Protein AF-A0A352T381-F1 (afdb_monomer)

pLDDT: mean 77.19, std 20.63, range [27.02, 97.5]

Mean predicted aligned error: 16.72 Å

Foldseek 3Di:
DDDQFAPDDLVVQVVVCLVPQKGWRDCQRPQKTWMWHDDDPDPDRDDQQDWIWTWIAHNVRFIATDIDGHHSDPVVVSVRSVVVVVVQVVCVVVVNGDTPVRVVVVVVVVVVVVVVVVLVQLLVLVVCCVQPVACLSVLLCVVVCVPVVSVVVSVVVNVVVVVVVVLVVLLVVLFVLLLCQVVVVLCVVPDPHSQCSCCVPPVAHSLSNVLSNLLCVQFWDQDPVVRTTDGDPLCVLAGSLLSLLCSVDHPVVCVVLVPDRPDDSVVSLVSSVVVLVVVVVVVVVDDDDDDPDPDDPSDSVSSVVSSVCVPPPRDPPDPDDDDDPCPPRPNPPPPDDDDDDDDDDDPDDPDDDDDPDDDDDDPSRVVSVVVVVVVQPPDDDDDDDDDD

Structure (mmCIF, N/CA/C/O backbone):
data_AF-A0A352T381-F1
#
_entry.id   AF-A0A352T381-F1
#
loop_
_atom_site.group_PDB
_atom_site.id
_atom_site.type_symbol
_atom_site.label_atom_id
_atom_site.label_alt_id
_atom_site.label_comp_id
_atom_site.label_asym_id
_atom_site.label_entity_id
_atom_site.label_seq_id
_atom_site.pdbx_PDB_ins_code
_atom_site.Cartn_x
_atom_site.Cartn_y
_atom_site.Cartn_z
_atom_site.occupancy
_atom_site.B_iso_or_equiv
_atom_site.auth_seq_id
_atom_site.auth_comp_id
_atom_site.auth_asym_id
_atom_site.auth_atom_id
_atom_site.pdbx_PDB_model_num
ATOM 1 N N . MET A 1 1 ? 25.281 20.742 -56.372 1.00 42.78 1 MET A N 1
ATOM 2 C CA . MET A 1 1 ? 25.229 21.482 -55.094 1.00 42.78 1 MET A CA 1
ATOM 3 C C . MET A 1 1 ? 24.751 20.491 -54.029 1.00 42.78 1 MET A C 1
ATOM 5 O O . MET A 1 1 ? 23.560 20.260 -53.933 1.00 42.78 1 MET A O 1
ATOM 9 N N . ARG A 1 2 ? 25.676 19.756 -53.390 1.00 45.41 2 ARG A N 1
ATOM 10 C CA . ARG A 1 2 ? 25.402 18.621 -52.472 1.00 45.41 2 ARG A CA 1
ATOM 11 C C . ARG A 1 2 ? 26.568 18.457 -51.475 1.00 45.41 2 ARG A C 1
ATOM 13 O O . ARG A 1 2 ? 27.313 17.489 -51.526 1.00 45.41 2 ARG A O 1
ATOM 20 N N . LYS A 1 3 ? 26.826 19.477 -50.657 1.00 53.53 3 LYS A N 1
ATOM 21 C CA . LYS A 1 3 ? 27.802 19.438 -49.551 1.00 53.53 3 LYS A CA 1
ATOM 22 C C . LYS A 1 3 ? 27.290 20.378 -48.470 1.00 53.53 3 LYS A C 1
ATOM 24 O O . LYS A 1 3 ? 27.589 21.563 -48.530 1.00 53.53 3 LYS A O 1
ATOM 29 N N . MET A 1 4 ? 26.482 19.896 -47.537 1.00 54.44 4 MET A N 1
ATOM 30 C CA . MET A 1 4 ? 26.194 20.691 -46.334 1.00 54.44 4 MET A CA 1
ATOM 31 C C . MET A 1 4 ? 26.364 19.897 -45.048 1.00 54.44 4 MET A C 1
ATOM 33 O O . MET A 1 4 ? 26.813 20.465 -44.062 1.00 54.44 4 MET A O 1
ATOM 37 N N . PHE A 1 5 ? 26.117 18.587 -45.074 1.00 64.25 5 PHE A N 1
ATOM 38 C CA . PHE A 1 5 ? 26.141 17.804 -43.846 1.00 64.25 5 PHE A CA 1
ATOM 39 C C . PHE A 1 5 ? 27.503 17.175 -43.517 1.00 64.25 5 PHE A C 1
ATOM 41 O O . PHE A 1 5 ? 27.929 17.220 -42.372 1.00 64.25 5 PHE A O 1
ATOM 48 N N . LEU A 1 6 ? 28.220 16.631 -44.507 1.00 71.50 6 LEU A N 1
ATOM 49 C CA . LEU A 1 6 ? 29.444 15.851 -44.280 1.00 71.50 6 LEU A CA 1
ATOM 50 C C . LEU A 1 6 ? 30.707 16.692 -44.503 1.00 71.50 6 LEU A C 1
ATOM 52 O O . LEU A 1 6 ? 30.929 17.196 -45.607 1.00 71.50 6 LEU A O 1
ATOM 56 N N . LYS A 1 7 ? 31.565 16.806 -43.479 1.00 74.12 7 LYS A N 1
ATOM 57 C CA . LYS A 1 7 ? 32.878 17.479 -43.594 1.00 74.12 7 LYS A CA 1
ATOM 58 C C . LYS A 1 7 ? 33.964 16.615 -44.257 1.00 74.12 7 LYS A C 1
ATOM 60 O O . LYS A 1 7 ? 35.006 17.143 -44.639 1.00 74.12 7 LYS A O 1
ATOM 65 N N . ARG A 1 8 ? 33.724 15.307 -44.409 1.00 76.12 8 ARG A N 1
ATOM 66 C CA . ARG A 1 8 ? 34.652 14.305 -44.971 1.00 76.12 8 ARG A CA 1
ATOM 67 C C . ARG A 1 8 ? 34.069 13.657 -46.231 1.00 76.12 8 ARG A C 1
ATOM 69 O O . ARG A 1 8 ? 32.855 13.677 -46.435 1.00 76.12 8 ARG A O 1
ATOM 76 N N . ASP A 1 9 ? 34.920 13.110 -47.099 1.00 85.00 9 ASP A N 1
ATOM 77 C CA . ASP A 1 9 ? 34.457 12.327 -48.248 1.00 85.00 9 ASP A CA 1
ATOM 78 C C . ASP A 1 9 ? 33.889 10.966 -47.807 1.00 85.00 9 ASP A C 1
ATOM 80 O O . ASP A 1 9 ? 34.259 10.422 -46.768 1.00 85.00 9 ASP A O 1
ATOM 84 N N . TRP A 1 10 ? 32.976 10.402 -48.604 1.00 86.81 10 TRP A N 1
ATOM 85 C CA . TRP A 1 10 ? 32.254 9.181 -48.230 1.00 86.81 10 TRP A CA 1
ATOM 86 C C . TRP A 1 10 ? 33.157 7.957 -48.050 1.00 86.81 10 TRP A C 1
ATOM 88 O O . TRP A 1 10 ? 32.855 7.081 -47.243 1.00 86.81 10 TRP A O 1
ATOM 98 N N . LYS A 1 11 ? 34.266 7.878 -48.795 1.00 87.25 11 LYS A N 1
ATOM 99 C CA . LYS A 1 11 ? 35.214 6.774 -48.647 1.00 87.25 11 LYS A CA 1
ATOM 100 C C . LYS A 1 11 ? 35.906 6.871 -47.288 1.00 87.25 11 LYS A C 1
ATOM 102 O O . LYS A 1 11 ? 35.874 5.905 -46.539 1.00 87.25 11 LYS A O 1
ATOM 107 N N . ASN A 1 12 ? 36.407 8.053 -46.937 1.00 87.88 12 ASN A N 1
ATOM 108 C CA . ASN A 1 12 ? 37.013 8.298 -45.634 1.00 87.88 12 ASN A CA 1
ATOM 109 C C . ASN A 1 12 ? 36.043 8.059 -44.465 1.00 87.88 12 ASN A C 1
ATOM 111 O O . ASN A 1 12 ? 36.446 7.483 -43.463 1.00 87.88 12 ASN A O 1
ATOM 115 N N . ILE A 1 13 ? 34.771 8.455 -44.592 1.00 87.69 13 ILE A N 1
ATOM 116 C CA . ILE A 1 13 ? 33.757 8.212 -43.551 1.00 87.69 13 ILE A CA 1
ATOM 117 C C . ILE A 1 13 ? 33.592 6.715 -43.283 1.00 87.69 13 ILE A C 1
ATOM 119 O O . ILE A 1 13 ? 33.589 6.299 -42.128 1.00 87.69 13 ILE A O 1
ATOM 123 N N . LYS A 1 14 ? 33.484 5.906 -44.342 1.00 90.00 14 LYS A N 1
ATOM 124 C CA . LYS A 1 14 ? 33.355 4.452 -44.209 1.00 90.00 14 LYS A CA 1
ATOM 125 C C . LYS A 1 14 ? 34.602 3.820 -43.607 1.00 90.00 14 LYS A C 1
ATOM 127 O O . LYS A 1 14 ? 34.462 3.026 -42.689 1.00 90.00 14 LYS A O 1
ATOM 132 N N . ASP A 1 15 ? 35.784 4.182 -44.103 1.00 89.69 15 ASP A N 1
ATOM 133 C CA . ASP A 1 15 ? 37.049 3.617 -43.621 1.00 89.69 15 ASP A CA 1
ATOM 134 C C . ASP A 1 15 ? 37.224 3.909 -42.116 1.00 89.69 15 ASP A C 1
ATOM 136 O O . ASP A 1 15 ? 37.455 2.998 -41.330 1.00 89.69 15 ASP A O 1
ATOM 140 N N . VAL A 1 16 ? 36.978 5.155 -41.685 1.00 90.12 16 VAL A N 1
ATOM 141 C CA . VAL A 1 16 ? 37.060 5.546 -40.264 1.00 90.12 16 VAL A CA 1
ATOM 142 C C . VAL A 1 16 ? 36.022 4.825 -39.400 1.00 90.12 16 VAL A C 1
ATOM 144 O O . VAL A 1 16 ? 36.342 4.431 -38.280 1.00 90.12 16 VAL A O 1
ATOM 147 N N . PHE A 1 17 ? 34.793 4.655 -39.895 1.00 91.94 17 PHE A N 1
ATOM 148 C CA . PHE A 1 17 ? 33.755 3.939 -39.154 1.00 91.94 17 PHE A CA 1
ATOM 149 C C . PHE A 1 17 ? 34.092 2.456 -38.987 1.00 91.94 17 PHE A C 1
ATOM 151 O O . PHE A 1 17 ? 33.890 1.910 -37.911 1.00 91.94 17 PHE A O 1
ATOM 158 N N . LEU A 1 18 ? 34.616 1.809 -40.032 1.00 90.31 18 LEU A N 1
ATOM 159 C CA . LEU A 1 18 ? 35.017 0.400 -39.978 1.00 90.31 18 LEU A CA 1
ATOM 160 C C . LEU A 1 18 ? 36.175 0.164 -39.000 1.00 90.31 18 LEU A C 1
ATOM 162 O O . LEU A 1 18 ? 36.222 -0.893 -38.376 1.00 90.31 18 LEU A O 1
ATOM 166 N N . ASP A 1 19 ? 37.075 1.138 -38.850 1.00 90.25 19 ASP A N 1
ATOM 167 C CA . ASP A 1 19 ? 38.210 1.040 -37.929 1.00 90.25 19 ASP A CA 1
ATOM 168 C C . ASP A 1 19 ? 37.809 1.278 -36.463 1.00 90.25 19 ASP A C 1
ATOM 170 O O . ASP A 1 19 ? 38.355 0.637 -35.565 1.00 90.25 19 ASP A O 1
ATOM 174 N N . ASN A 1 20 ? 36.868 2.195 -36.208 1.00 90.56 20 ASN A N 1
ATOM 175 C CA . ASN A 1 20 ? 36.583 2.687 -34.853 1.00 90.56 20 ASN A CA 1
ATOM 176 C C . ASN A 1 20 ? 35.179 2.354 -34.328 1.00 90.56 20 ASN A C 1
ATOM 178 O O . ASN A 1 20 ? 34.888 2.661 -33.177 1.00 90.56 20 ASN A O 1
ATOM 182 N N . ASN A 1 21 ? 34.290 1.785 -35.151 1.00 92.88 21 ASN A N 1
ATOM 183 C CA . ASN A 1 21 ? 32.846 1.668 -34.890 1.00 92.88 21 ASN A CA 1
ATOM 184 C C . ASN A 1 21 ? 32.137 3.013 -34.631 1.00 92.88 21 ASN A C 1
ATOM 186 O O . ASN A 1 21 ? 30.977 3.049 -34.228 1.00 92.88 21 ASN A O 1
ATOM 190 N N . GLU A 1 22 ? 32.806 4.133 -34.894 1.00 93.81 22 GLU A N 1
ATOM 191 C CA . GLU A 1 22 ? 32.254 5.474 -34.775 1.00 93.81 22 GLU A CA 1
ATOM 192 C C . GLU A 1 22 ? 32.850 6.399 -35.837 1.00 93.81 22 GLU A C 1
ATOM 194 O O . GLU A 1 22 ? 34.006 6.262 -36.250 1.00 93.81 22 GLU A O 1
ATOM 199 N N . VAL A 1 23 ? 32.059 7.363 -36.306 1.00 93.75 23 VAL A N 1
ATOM 200 C CA . VAL A 1 23 ? 32.551 8.394 -37.221 1.00 93.75 23 VAL A CA 1
ATOM 201 C C . VAL A 1 23 ? 31.825 9.715 -37.024 1.00 93.75 23 VAL A C 1
ATOM 203 O O . VAL A 1 23 ? 30.597 9.796 -37.010 1.00 93.75 23 VAL A O 1
ATOM 206 N N . LEU A 1 24 ? 32.614 10.783 -36.942 1.00 92.44 24 LEU A N 1
ATOM 207 C CA . LEU A 1 24 ? 32.127 12.154 -36.946 1.00 92.44 24 LEU A CA 1
ATOM 208 C C . LEU A 1 24 ? 31.705 12.567 -38.359 1.00 92.44 24 LEU A C 1
ATOM 210 O O . LEU A 1 24 ? 32.529 12.620 -39.279 1.00 92.44 24 LEU A O 1
ATOM 214 N N . LEU A 1 25 ? 30.430 12.915 -38.513 1.00 91.19 25 LEU A N 1
ATOM 215 C CA . LEU A 1 25 ? 29.869 13.428 -39.760 1.00 91.19 25 LEU A CA 1
ATOM 216 C C . LEU A 1 25 ? 30.046 14.949 -39.852 1.00 91.19 25 LEU A C 1
ATOM 218 O O . LEU A 1 25 ? 30.501 15.471 -40.879 1.00 91.19 25 LEU A O 1
ATOM 222 N N . ASN A 1 26 ? 29.729 15.641 -38.754 1.00 91.81 26 ASN A N 1
ATOM 223 C CA . ASN A 1 26 ? 29.907 17.078 -38.579 1.00 91.81 26 ASN A CA 1
ATOM 224 C C . ASN A 1 26 ? 30.091 17.414 -37.095 1.00 91.81 26 ASN A C 1
ATOM 226 O O . ASN A 1 26 ? 29.381 16.888 -36.254 1.00 91.81 26 ASN A O 1
ATOM 230 N N . ASP A 1 27 ? 31.022 18.295 -36.760 1.00 90.56 27 ASP A N 1
ATOM 231 C CA . ASP A 1 27 ? 31.260 18.779 -35.392 1.00 90.56 27 ASP A CA 1
ATOM 232 C C . ASP A 1 27 ? 30.482 20.052 -35.044 1.00 90.56 27 ASP A C 1
ATOM 234 O O . ASP A 1 27 ? 30.412 20.398 -33.869 1.00 90.56 27 ASP A O 1
ATOM 238 N N . ASN A 1 28 ? 29.932 20.762 -36.034 1.00 89.12 28 ASN A N 1
ATOM 239 C CA . ASN A 1 28 ? 29.174 21.991 -35.812 1.00 89.12 28 ASN A CA 1
ATOM 240 C C . ASN A 1 28 ? 28.234 22.298 -36.994 1.00 89.12 28 ASN A C 1
ATOM 242 O O . ASN A 1 28 ? 28.446 23.244 -37.760 1.00 89.12 28 ASN A O 1
ATOM 246 N N . TYR A 1 29 ? 27.214 21.465 -37.188 1.00 89.88 29 TYR A N 1
ATOM 247 C CA . TYR A 1 29 ? 26.135 21.737 -38.133 1.00 89.88 29 TYR A CA 1
ATOM 248 C C . TYR A 1 29 ? 24.961 22.361 -37.386 1.00 89.88 29 TYR A C 1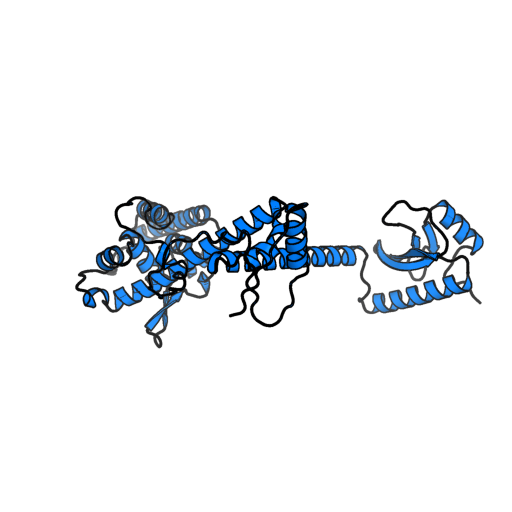
ATOM 250 O O . TYR A 1 29 ? 24.304 21.674 -36.613 1.00 89.88 29 TYR A O 1
ATOM 258 N N . LYS A 1 30 ? 24.701 23.655 -37.620 1.00 88.94 30 LYS A N 1
ATOM 259 C CA . LYS A 1 30 ? 23.656 24.420 -36.910 1.00 88.94 30 LYS A CA 1
ATOM 260 C C . LYS A 1 30 ? 23.775 24.308 -35.377 1.00 88.94 30 LYS A C 1
ATOM 262 O O . LYS A 1 30 ? 22.776 24.098 -34.708 1.00 88.94 30 LYS A O 1
ATOM 267 N N . ASP A 1 31 ? 24.995 24.401 -34.846 1.00 90.44 31 ASP A N 1
ATOM 268 C CA . ASP A 1 31 ? 25.300 24.244 -33.414 1.00 90.44 31 ASP A CA 1
ATOM 269 C C . ASP A 1 31 ? 25.120 22.819 -32.852 1.00 90.44 31 ASP A C 1
ATOM 271 O O . ASP A 1 31 ? 25.172 22.622 -31.638 1.00 90.44 31 ASP A O 1
ATOM 275 N N . PHE A 1 32 ? 24.989 21.811 -33.726 1.00 92.81 32 PHE A N 1
ATOM 276 C CA . PHE A 1 32 ? 24.945 20.399 -33.348 1.00 92.81 32 PHE A CA 1
ATOM 277 C C . PHE A 1 32 ? 26.178 19.624 -33.827 1.00 92.81 32 PHE A C 1
ATOM 279 O O . PHE A 1 32 ? 26.638 19.766 -34.967 1.00 92.81 32 PHE A O 1
ATOM 286 N N . LYS A 1 33 ? 26.671 18.733 -32.967 1.00 94.25 33 LYS A N 1
ATOM 287 C CA . LYS A 1 33 ? 27.635 17.683 -33.318 1.00 94.25 33 LYS A CA 1
ATOM 288 C C . LYS A 1 33 ? 26.871 16.431 -33.739 1.00 94.25 33 LYS A C 1
ATOM 290 O O . LYS A 1 33 ? 25.915 16.048 -33.075 1.00 94.25 33 LYS A O 1
ATOM 295 N N . ILE A 1 34 ? 27.285 15.800 -34.833 1.00 93.88 34 ILE A N 1
ATOM 296 C CA . ILE A 1 34 ? 26.563 14.704 -35.478 1.00 93.88 34 ILE A CA 1
ATOM 297 C C . ILE A 1 34 ? 27.525 13.571 -35.814 1.00 93.88 34 ILE A C 1
ATOM 299 O O . ILE A 1 34 ? 28.518 13.758 -36.526 1.00 93.88 34 ILE A O 1
ATOM 303 N N . GLU A 1 35 ? 27.214 12.387 -35.306 1.00 94.69 35 GLU A N 1
ATOM 304 C CA . GLU A 1 35 ? 28.075 11.209 -35.334 1.00 94.69 35 GLU A CA 1
ATOM 305 C C . GLU A 1 35 ? 27.252 9.964 -35.670 1.00 94.69 35 GLU A C 1
ATOM 307 O O . GLU A 1 35 ? 26.067 9.890 -35.348 1.00 94.69 35 GLU A O 1
ATOM 312 N N . LEU A 1 36 ? 27.878 8.974 -36.303 1.00 94.38 36 LEU A N 1
ATOM 313 C CA . LEU A 1 36 ? 27.352 7.609 -36.323 1.00 94.38 36 LEU A CA 1
ATOM 314 C C . LEU A 1 36 ? 28.151 6.783 -35.331 1.00 94.38 36 LEU A C 1
ATOM 316 O O . LEU A 1 36 ? 29.379 6.868 -35.326 1.00 94.38 36 LEU A O 1
ATOM 320 N N . VAL A 1 37 ? 27.463 5.971 -34.537 1.00 95.19 37 VAL A N 1
ATOM 321 C CA . VAL A 1 37 ? 28.073 5.115 -33.519 1.00 95.19 37 VAL A CA 1
ATOM 322 C C . VAL A 1 37 ? 27.441 3.734 -33.579 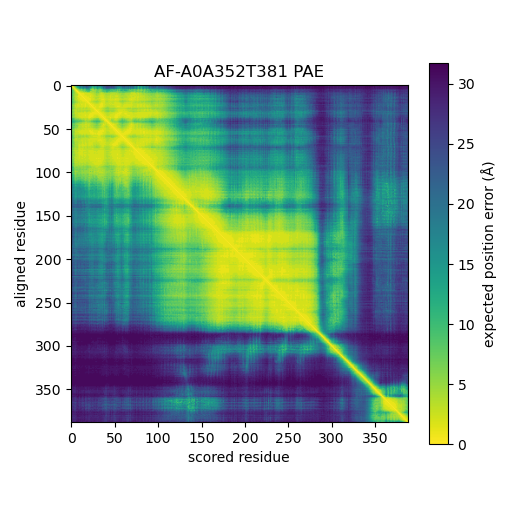1.00 95.19 37 VAL A C 1
ATOM 324 O O . VAL A 1 37 ? 26.225 3.590 -33.484 1.00 95.19 37 VAL A O 1
ATOM 327 N N . TYR A 1 38 ? 28.264 2.704 -33.711 1.00 94.25 38 TYR A N 1
ATOM 328 C CA . TYR A 1 38 ? 27.853 1.320 -33.556 1.00 94.25 38 TYR A CA 1
ATOM 329 C C . TYR A 1 38 ? 28.184 0.840 -32.144 1.00 94.25 38 TYR A C 1
ATOM 331 O O . TYR A 1 38 ? 29.347 0.750 -31.760 1.00 94.25 38 TYR A O 1
ATOM 339 N N . SER A 1 39 ? 27.146 0.546 -31.363 1.00 89.19 39 SER A N 1
ATOM 340 C CA . SER A 1 39 ? 27.273 0.061 -29.986 1.00 89.19 39 SER A CA 1
ATOM 341 C C . SER A 1 39 ? 26.265 -1.068 -29.745 1.00 89.19 39 SER A C 1
ATOM 343 O O . SER A 1 39 ? 25.221 -0.831 -29.133 1.00 89.19 39 SER A O 1
ATOM 345 N N . PRO A 1 40 ? 26.525 -2.283 -30.259 1.00 85.56 40 PRO A N 1
ATOM 346 C CA . PRO A 1 40 ? 25.616 -3.408 -30.090 1.00 85.56 40 PRO A CA 1
ATOM 347 C C . PRO A 1 40 ? 25.559 -3.859 -28.623 1.00 85.56 40 PRO A C 1
ATOM 349 O O . PRO A 1 40 ? 26.516 -3.710 -27.867 1.00 85.56 40 PRO A O 1
ATOM 352 N N . ALA A 1 41 ? 24.438 -4.461 -28.219 1.00 79.81 41 ALA A N 1
ATOM 353 C CA . ALA A 1 41 ? 24.267 -4.990 -26.860 1.00 79.81 41 ALA A CA 1
ATOM 354 C C . ALA A 1 41 ? 25.196 -6.183 -26.545 1.00 79.81 41 ALA A C 1
ATOM 356 O O . ALA A 1 41 ? 25.451 -6.489 -25.382 1.00 79.81 41 ALA A O 1
ATOM 357 N N . VAL A 1 42 ? 25.685 -6.864 -27.584 1.00 82.88 42 VAL A N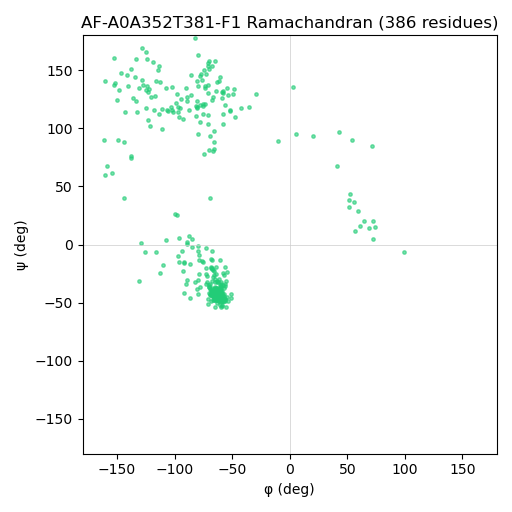 1
ATOM 358 C CA . VAL A 1 42 ? 26.626 -7.987 -27.517 1.00 82.88 42 VAL A CA 1
ATOM 359 C C . VAL A 1 42 ? 27.779 -7.671 -28.463 1.00 82.88 42 VAL A C 1
ATOM 361 O O . VAL A 1 42 ? 27.534 -7.123 -29.532 1.00 82.88 42 VAL A O 1
ATOM 364 N N . ASP A 1 43 ? 29.012 -8.014 -28.084 1.00 84.44 43 ASP A N 1
ATOM 365 C CA . ASP A 1 43 ? 30.220 -7.755 -28.878 1.00 84.44 43 ASP A CA 1
ATOM 366 C C . ASP A 1 43 ? 30.205 -8.559 -30.190 1.00 84.44 43 ASP A C 1
ATOM 368 O O . ASP A 1 43 ? 30.640 -9.711 -30.258 1.00 84.44 43 ASP A O 1
ATOM 372 N N . VAL A 1 44 ? 29.606 -7.965 -31.222 1.00 87.38 44 VAL A N 1
ATOM 373 C CA . VAL A 1 44 ? 29.475 -8.537 -32.559 1.00 87.38 44 VAL A CA 1
ATOM 374 C C . VAL A 1 44 ? 30.123 -7.589 -33.572 1.00 87.38 44 VAL A C 1
ATOM 376 O O . VAL A 1 44 ? 29.895 -6.381 -33.502 1.00 87.38 44 VAL A O 1
ATOM 379 N N . PRO A 1 45 ? 30.948 -8.098 -34.509 1.00 87.69 45 PRO A N 1
ATOM 380 C CA . PRO A 1 45 ? 31.574 -7.255 -35.520 1.00 87.69 45 PRO A CA 1
ATOM 381 C C . PRO A 1 45 ? 30.539 -6.571 -36.413 1.00 87.69 45 PRO A C 1
ATOM 383 O O . PRO A 1 45 ? 29.565 -7.196 -36.837 1.00 87.69 45 PRO A O 1
ATOM 386 N N . PHE A 1 46 ? 30.799 -5.312 -36.759 1.00 91.00 46 PHE A N 1
ATOM 387 C CA . PHE A 1 46 ? 29.943 -4.559 -37.663 1.00 91.00 46 PHE A CA 1
ATOM 388 C C . PHE A 1 46 ? 29.900 -5.178 -39.070 1.00 91.00 46 PHE A C 1
ATOM 390 O O . PHE A 1 46 ? 30.921 -5.554 -39.653 1.00 91.00 46 PHE A O 1
ATOM 397 N N . THR A 1 47 ? 28.708 -5.188 -39.662 1.00 88.81 47 THR A N 1
ATOM 398 C CA . THR A 1 47 ? 28.464 -5.498 -41.073 1.00 88.81 47 THR A CA 1
ATOM 399 C C . THR A 1 47 ? 27.494 -4.486 -41.681 1.00 88.81 47 THR A C 1
ATOM 401 O O . THR A 1 47 ? 26.554 -4.032 -41.028 1.00 88.81 47 THR A O 1
ATOM 404 N N . PHE A 1 48 ? 27.694 -4.123 -42.953 1.00 89.94 48 PHE A N 1
ATOM 405 C CA . PHE A 1 48 ? 26.753 -3.238 -43.646 1.00 89.94 48 PHE A CA 1
ATOM 406 C C . PHE A 1 48 ? 25.348 -3.845 -43.655 1.00 89.94 48 PHE A C 1
ATOM 408 O O . PHE A 1 48 ? 25.170 -5.013 -43.994 1.00 89.94 48 PHE A O 1
ATOM 415 N N . GLY A 1 49 ? 24.359 -3.026 -43.301 1.00 87.06 49 GLY A N 1
ATOM 416 C CA . GLY A 1 49 ? 22.999 -3.465 -43.006 1.00 87.06 49 GLY A CA 1
ATOM 417 C C . GLY A 1 49 ? 22.707 -3.599 -41.509 1.00 87.06 49 GLY A C 1
ATOM 418 O O . GLY A 1 49 ? 21.552 -3.814 -41.156 1.00 87.06 49 GLY A O 1
ATOM 419 N N . ASN A 1 50 ? 23.700 -3.450 -40.624 1.00 91.12 50 ASN A N 1
ATOM 420 C CA . ASN A 1 50 ? 23.446 -3.332 -39.189 1.00 91.12 50 ASN A CA 1
ATOM 421 C C . ASN A 1 50 ? 22.889 -1.955 -38.819 1.00 91.12 50 ASN A C 1
ATOM 423 O O . ASN A 1 50 ? 23.176 -0.938 -39.457 1.00 91.12 50 ASN A O 1
ATOM 427 N N . GLU A 1 51 ? 22.093 -1.960 -37.758 1.00 93.00 51 GLU A N 1
ATOM 428 C CA . GLU A 1 51 ? 21.585 -0.768 -37.097 1.00 93.00 51 GLU A CA 1
ATOM 429 C C . GLU A 1 51 ? 22.712 -0.098 -36.304 1.00 93.00 51 GLU A C 1
ATOM 431 O O . GLU A 1 51 ? 23.514 -0.759 -35.638 1.00 93.00 51 GLU A O 1
ATOM 436 N N . VAL A 1 52 ? 22.808 1.218 -36.441 1.00 94.62 52 VAL A N 1
ATOM 437 C CA . VAL A 1 52 ? 23.760 2.091 -35.758 1.00 94.62 52 VAL A CA 1
ATOM 438 C C . VAL A 1 52 ? 22.990 3.296 -35.227 1.00 94.62 52 VAL A C 1
ATOM 440 O O . VAL A 1 52 ? 21.924 3.641 -35.738 1.00 94.62 52 VAL A O 1
ATOM 443 N N . PHE A 1 53 ? 23.553 3.985 -34.244 1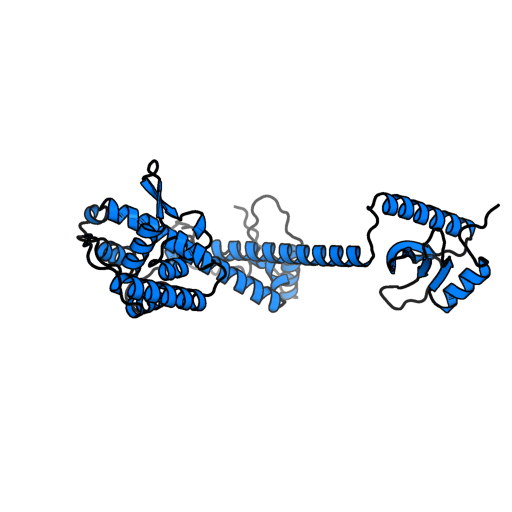.00 94.94 53 PHE A N 1
ATOM 444 C CA . PHE A 1 53 ? 22.969 5.204 -33.707 1.00 94.94 53 PHE A CA 1
ATOM 445 C C . PHE A 1 53 ? 23.469 6.420 -34.481 1.00 94.94 53 PHE A C 1
ATOM 447 O O . PHE A 1 53 ? 24.673 6.679 -34.547 1.00 94.94 53 PHE A O 1
ATOM 454 N N . LEU A 1 54 ? 22.543 7.202 -35.031 1.00 95.12 54 LEU A N 1
ATOM 455 C CA . LEU A 1 54 ? 22.782 8.598 -35.367 1.00 95.12 54 LEU A CA 1
ATOM 456 C C . LEU A 1 54 ? 22.710 9.407 -34.074 1.00 95.12 54 LEU A C 1
ATOM 458 O O . LEU A 1 54 ? 21.628 9.642 -33.536 1.00 95.12 54 LEU A O 1
ATOM 462 N N . ARG A 1 55 ? 23.874 9.826 -33.585 1.00 95.94 55 ARG A N 1
ATOM 463 C CA . ARG A 1 55 ? 24.014 10.626 -32.375 1.00 95.94 55 ARG A CA 1
ATOM 464 C C . ARG A 1 55 ? 24.081 12.103 -32.735 1.00 95.94 55 ARG A C 1
ATOM 466 O O . ARG A 1 55 ? 24.941 12.513 -33.514 1.00 95.94 55 ARG A O 1
ATOM 473 N N . ILE A 1 56 ? 23.198 12.892 -32.138 1.00 95.75 56 ILE A N 1
ATOM 474 C CA . ILE A 1 56 ? 23.168 14.348 -32.253 1.00 95.75 56 ILE A CA 1
ATOM 475 C C . ILE A 1 56 ? 23.413 14.921 -30.858 1.00 95.75 56 ILE A C 1
ATOM 477 O O . ILE A 1 56 ? 22.749 14.523 -29.906 1.00 95.75 56 ILE A O 1
ATOM 481 N N . THR A 1 57 ? 24.375 15.829 -30.728 1.00 96.12 57 THR A N 1
ATOM 482 C CA . THR A 1 57 ? 24.714 16.481 -29.458 1.00 96.12 57 THR A CA 1
ATOM 483 C C . THR A 1 57 ? 24.546 17.987 -29.605 1.00 96.12 57 THR A C 1
ATOM 485 O O . THR A 1 57 ? 25.101 18.572 -30.539 1.00 96.12 57 THR A O 1
ATOM 488 N N . ASP A 1 58 ? 23.776 18.603 -28.708 1.00 94.12 58 ASP A N 1
ATOM 489 C CA . ASP A 1 58 ? 23.546 20.051 -28.694 1.00 94.12 58 ASP A CA 1
ATOM 490 C C . ASP A 1 58 ? 24.682 20.830 -27.999 1.00 94.12 58 ASP A C 1
ATOM 492 O O . ASP A 1 58 ? 25.644 20.262 -27.474 1.00 94.12 58 ASP A O 1
ATOM 496 N N . SER A 1 59 ? 24.571 22.159 -27.983 1.00 91.94 59 SER A N 1
ATOM 497 C CA . SER A 1 59 ? 25.553 23.058 -27.362 1.00 91.94 59 SER A CA 1
ATOM 498 C C . SER A 1 59 ? 25.635 22.953 -25.833 1.00 91.94 59 SER A C 1
ATOM 500 O O . SER A 1 59 ? 26.594 23.447 -25.236 1.00 91.94 59 SER A O 1
ATOM 502 N N . LEU A 1 60 ? 24.660 22.301 -25.195 1.00 92.19 60 LEU A N 1
ATOM 503 C CA . LEU A 1 60 ? 24.619 22.023 -23.760 1.00 92.19 60 LEU A CA 1
ATOM 504 C C . LEU A 1 60 ? 25.142 20.614 -23.427 1.00 92.19 60 LEU A C 1
ATOM 506 O O . LEU A 1 60 ? 25.113 20.217 -22.263 1.00 92.19 60 LEU A O 1
ATOM 510 N N . ASN A 1 61 ? 25.666 19.884 -24.419 1.00 91.81 61 ASN A N 1
ATOM 511 C CA . ASN A 1 61 ? 26.090 18.485 -24.339 1.00 91.81 61 ASN A CA 1
ATOM 512 C C . ASN A 1 61 ? 24.954 17.484 -24.068 1.00 91.81 61 ASN A C 1
ATOM 514 O O . ASN A 1 61 ? 25.229 16.357 -23.644 1.00 91.81 61 ASN A O 1
ATOM 518 N N . ASN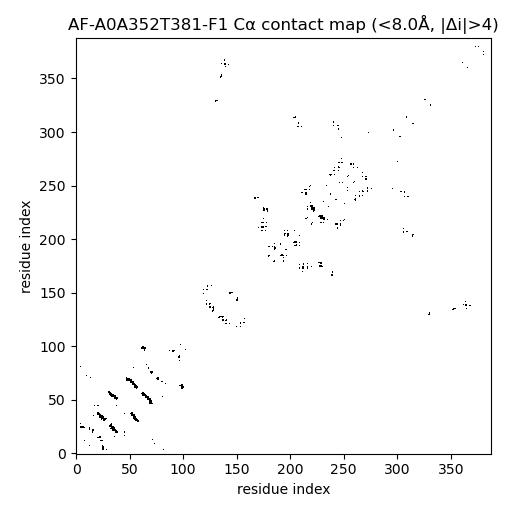 A 1 62 ? 23.693 17.841 -24.330 1.00 94.12 62 ASN A N 1
ATOM 519 C CA . ASN A 1 62 ? 22.632 16.842 -24.322 1.00 94.12 62 ASN A CA 1
ATOM 520 C C . ASN A 1 62 ? 22.749 15.971 -25.567 1.00 94.12 62 ASN A C 1
ATOM 522 O O . ASN A 1 62 ? 22.952 16.469 -26.675 1.00 94.12 62 ASN A O 1
ATOM 526 N N . VAL A 1 63 ? 22.598 14.666 -25.369 1.00 96.00 63 VAL A N 1
ATOM 527 C CA . VAL A 1 63 ? 22.756 13.661 -26.418 1.00 96.00 63 VAL A CA 1
ATOM 528 C C . VAL A 1 63 ? 21.390 13.114 -26.805 1.00 96.00 63 VAL A C 1
ATOM 530 O O . VAL A 1 63 ? 20.601 12.749 -25.934 1.00 96.00 63 VAL A O 1
ATOM 533 N N . TYR A 1 64 ? 21.151 13.011 -28.106 1.00 95.62 64 TYR A N 1
ATOM 534 C CA . TYR A 1 64 ? 19.964 12.443 -28.736 1.00 95.62 64 TYR A CA 1
ATOM 535 C C . TYR A 1 64 ? 20.423 11.328 -29.681 1.00 95.62 64 TYR A C 1
ATOM 537 O O . TYR A 1 64 ? 21.414 11.500 -30.393 1.00 95.62 64 TYR A O 1
ATOM 545 N N . GLU A 1 65 ? 19.737 10.188 -29.688 1.00 95.06 65 GLU A N 1
ATOM 546 C CA . GLU A 1 65 ? 20.100 9.037 -30.522 1.00 95.06 65 GLU A CA 1
ATOM 547 C C . GLU A 1 65 ? 18.898 8.570 -31.341 1.00 95.06 65 GLU A C 1
ATOM 549 O O . GLU A 1 65 ? 17.775 8.513 -30.842 1.00 95.06 65 GLU A O 1
ATOM 554 N N . TYR A 1 66 ? 19.154 8.252 -32.609 1.00 93.19 66 TYR A N 1
ATOM 555 C CA . TYR A 1 66 ? 18.169 7.723 -33.546 1.00 93.19 66 TYR A CA 1
ATOM 556 C C . TYR A 1 66 ? 18.726 6.490 -34.232 1.00 93.19 66 TYR A C 1
ATOM 558 O O . TYR A 1 66 ? 19.843 6.519 -34.750 1.00 93.19 66 TYR A O 1
ATOM 566 N N . ASP A 1 67 ? 17.919 5.445 -34.315 1.00 93.25 67 ASP A N 1
ATOM 567 C CA . ASP A 1 67 ? 18.304 4.243 -35.033 1.00 93.25 67 ASP A CA 1
ATOM 568 C C . ASP A 1 67 ? 18.318 4.466 -36.551 1.00 93.25 67 ASP A C 1
ATOM 570 O O . ASP A 1 67 ? 17.367 4.995 -37.149 1.00 93.25 67 ASP A O 1
ATOM 574 N N . VAL A 1 68 ? 19.420 4.063 -37.186 1.00 93.75 68 VAL A N 1
ATOM 575 C CA . VAL A 1 68 ? 19.606 4.098 -38.639 1.00 93.75 68 VAL A CA 1
ATOM 576 C C . VAL A 1 68 ? 20.353 2.857 -39.119 1.00 93.75 68 VAL A C 1
ATOM 578 O O . VAL A 1 68 ? 21.249 2.349 -38.459 1.00 93.75 68 VAL A O 1
ATOM 581 N N . VAL A 1 69 ? 20.032 2.373 -40.317 1.00 93.62 69 VAL A N 1
ATOM 582 C CA . VAL A 1 69 ? 20.734 1.229 -40.918 1.00 93.62 69 VAL A CA 1
ATOM 583 C C . VAL A 1 69 ? 21.947 1.726 -41.700 1.00 93.62 69 VAL A C 1
ATOM 585 O O . VAL A 1 69 ? 21.781 2.426 -42.702 1.00 93.62 69 VAL A O 1
ATOM 588 N N . PHE A 1 70 ? 23.164 1.356 -41.282 1.00 92.12 70 PHE A N 1
ATOM 589 C CA . PHE A 1 70 ? 24.387 1.800 -41.956 1.00 92.12 70 PHE A CA 1
ATOM 590 C C . PHE A 1 70 ? 24.690 0.947 -43.191 1.00 92.12 70 PHE A C 1
ATOM 592 O O . PHE A 1 70 ? 24.914 -0.261 -43.101 1.00 92.12 70 PHE A O 1
ATOM 599 N N . THR A 1 71 ? 24.729 1.578 -44.365 1.00 90.75 71 THR A N 1
ATOM 600 C CA . THR A 1 71 ? 24.964 0.909 -45.655 1.00 90.75 71 THR A CA 1
ATOM 601 C C . THR A 1 71 ? 26.138 1.534 -46.407 1.00 90.75 71 THR A C 1
ATOM 603 O O . THR A 1 71 ? 26.597 2.633 -46.099 1.00 90.75 71 THR A O 1
ATOM 606 N N . SER A 1 72 ? 26.639 0.842 -47.432 1.00 87.31 72 SER A N 1
ATOM 607 C CA . SER A 1 72 ? 27.728 1.358 -48.267 1.00 87.31 72 SER A CA 1
ATOM 608 C C . SER A 1 72 ? 27.293 2.435 -49.273 1.00 87.31 72 SER A C 1
ATOM 610 O O . SER A 1 72 ? 28.165 3.089 -49.864 1.00 87.31 72 SER A O 1
ATOM 612 N N . ASP A 1 73 ? 25.982 2.587 -49.497 1.00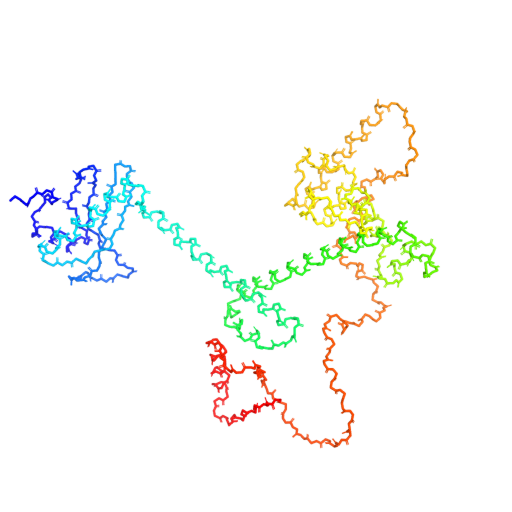 91.06 73 ASP A N 1
ATOM 613 C CA . ASP A 1 73 ? 25.378 3.479 -50.490 1.00 91.06 73 ASP A CA 1
ATOM 614 C C . ASP A 1 73 ? 25.313 4.919 -49.964 1.00 91.06 73 ASP A C 1
ATOM 616 O O . ASP A 1 73 ? 24.668 5.217 -48.960 1.00 91.06 73 ASP A O 1
ATOM 620 N N . TYR A 1 74 ? 25.997 5.821 -50.666 1.00 88.44 74 TYR A N 1
ATOM 621 C CA . TYR A 1 74 ? 26.053 7.230 -50.299 1.00 88.44 74 TYR A CA 1
ATOM 622 C C . TYR A 1 74 ? 24.701 7.937 -50.411 1.00 88.44 74 TYR A C 1
ATOM 624 O O . TYR A 1 74 ? 24.357 8.706 -49.518 1.00 88.44 74 TYR A O 1
ATOM 632 N N . GLU A 1 75 ? 23.965 7.740 -51.509 1.00 89.06 75 GLU A N 1
ATOM 633 C CA . GLU A 1 75 ? 22.721 8.482 -51.737 1.00 89.06 75 GLU A CA 1
ATOM 634 C C . GLU A 1 75 ? 21.657 8.048 -50.733 1.00 89.06 75 GLU A C 1
ATOM 636 O O . GLU A 1 75 ? 20.972 8.898 -50.162 1.00 89.06 75 GLU A O 1
ATOM 641 N N . TYR A 1 76 ? 21.591 6.746 -50.447 1.00 90.50 76 TYR A N 1
ATOM 642 C CA . TYR A 1 76 ? 20.731 6.216 -49.395 1.00 90.50 76 TYR A CA 1
ATOM 643 C C . TYR A 1 76 ? 21.083 6.805 -48.023 1.00 90.50 76 TYR A C 1
ATOM 645 O O . TYR A 1 76 ? 20.220 7.379 -47.360 1.00 90.50 76 TYR A O 1
ATOM 653 N N . MET A 1 77 ? 22.355 6.719 -47.612 1.00 90.44 77 MET A N 1
ATOM 654 C CA . MET A 1 77 ? 22.790 7.208 -46.300 1.00 90.44 77 MET A CA 1
ATOM 655 C C . MET A 1 77 ? 22.607 8.718 -46.151 1.00 90.44 77 MET A C 1
ATOM 657 O O . MET A 1 77 ? 22.206 9.189 -45.090 1.00 90.44 77 MET A O 1
ATOM 661 N N . TYR A 1 78 ? 22.865 9.481 -47.214 1.00 89.44 78 TYR A N 1
ATOM 662 C CA . TYR A 1 78 ? 22.660 10.924 -47.226 1.00 89.44 78 TYR A CA 1
ATOM 663 C C . TYR A 1 78 ? 21.192 11.292 -46.999 1.00 89.44 78 TYR A C 1
ATOM 665 O O . TYR A 1 78 ? 20.913 12.150 -46.161 1.00 89.44 78 TYR A O 1
ATOM 673 N N . ASN A 1 79 ? 20.268 10.651 -47.721 1.00 90.31 79 ASN A N 1
ATOM 674 C CA . ASN A 1 79 ? 18.838 10.917 -47.573 1.00 90.31 79 ASN A CA 1
ATOM 675 C C . ASN A 1 79 ? 18.354 10.507 -46.176 1.00 90.31 79 ASN A C 1
ATOM 677 O O . ASN A 1 79 ? 17.772 11.329 -45.481 1.00 90.31 79 ASN A O 1
ATOM 681 N N . LEU A 1 80 ? 18.708 9.301 -45.714 1.00 92.19 80 LEU A N 1
ATOM 682 C CA . LEU A 1 80 ? 18.311 8.792 -44.398 1.00 92.19 80 LEU A CA 1
ATOM 683 C C . LEU A 1 80 ? 18.754 9.709 -43.248 1.00 92.19 80 LEU A C 1
ATOM 685 O O . LEU A 1 80 ? 17.955 10.040 -42.376 1.00 92.19 80 LEU A O 1
ATOM 689 N N . ILE A 1 81 ? 20.021 10.132 -43.243 1.00 91.38 81 ILE A N 1
ATOM 690 C CA . ILE A 1 81 ? 20.551 11.004 -42.187 1.00 91.38 81 ILE A CA 1
ATOM 691 C C . ILE A 1 81 ? 19.933 12.402 -42.276 1.00 91.38 81 ILE A C 1
ATOM 693 O O . ILE A 1 81 ? 19.629 12.996 -41.244 1.00 91.38 81 ILE A O 1
ATOM 697 N N . SER A 1 82 ? 19.727 12.923 -43.490 1.00 90.50 82 SER A N 1
ATOM 698 C CA . SER A 1 82 ? 19.089 14.230 -43.683 1.00 90.50 82 SER A CA 1
ATOM 699 C C . SER A 1 82 ? 17.654 14.223 -43.161 1.00 90.50 82 SER A C 1
ATOM 701 O O . SER A 1 82 ? 17.292 15.112 -42.396 1.00 90.50 82 SER A O 1
ATOM 703 N N . ASP A 1 83 ? 16.875 13.196 -43.500 1.00 92.62 83 ASP A N 1
ATOM 704 C CA . ASP A 1 83 ? 15.489 13.049 -43.056 1.00 92.62 83 ASP A CA 1
ATOM 705 C C . ASP A 1 83 ? 15.408 12.924 -41.528 1.00 92.62 83 ASP A C 1
ATOM 707 O O . ASP A 1 83 ? 14.615 13.616 -40.889 1.00 92.62 83 ASP A O 1
ATOM 711 N N . LYS A 1 84 ? 16.281 12.109 -40.914 1.00 93.31 84 LYS A N 1
ATOM 712 C CA . LYS A 1 84 ? 16.360 11.967 -39.450 1.00 93.31 84 LYS A CA 1
ATOM 713 C C . LYS A 1 84 ? 16.784 13.253 -38.750 1.00 93.31 84 LYS A C 1
ATOM 715 O O . LYS A 1 84 ? 16.229 13.581 -37.707 1.00 93.31 84 LYS A O 1
ATOM 720 N N . PHE A 1 85 ? 17.731 13.998 -39.318 1.00 92.50 85 PHE A N 1
ATOM 721 C CA . PHE A 1 85 ? 18.125 15.288 -38.760 1.00 92.50 85 PHE A CA 1
ATOM 722 C C . PHE A 1 85 ? 16.997 16.318 -38.873 1.00 92.50 85 PHE A C 1
ATOM 724 O O . PHE A 1 85 ? 16.774 17.066 -37.930 1.00 92.50 85 PHE A O 1
ATOM 731 N N . THR A 1 86 ? 16.264 16.358 -39.989 1.00 92.38 86 THR A N 1
ATOM 732 C CA . THR A 1 86 ? 15.094 17.239 -40.131 1.00 92.38 86 THR A CA 1
ATOM 733 C C . THR A 1 86 ? 13.996 16.871 -39.139 1.00 92.38 86 THR A C 1
ATOM 735 O O . THR A 1 86 ? 13.428 17.769 -38.526 1.00 92.38 86 THR A O 1
ATOM 738 N N . GLN A 1 87 ? 13.743 15.577 -38.926 1.00 92.81 87 GLN A N 1
ATOM 739 C CA . GLN A 1 87 ? 12.826 15.113 -37.886 1.00 92.81 87 GLN A CA 1
ATOM 740 C C . GLN A 1 87 ? 13.273 15.592 -36.497 1.00 92.81 87 GLN A C 1
ATOM 742 O O . GLN A 1 87 ? 12.500 16.252 -35.810 1.00 92.81 87 GLN A O 1
ATOM 747 N N . PHE A 1 88 ? 14.533 15.337 -36.126 1.00 94.38 88 PHE A N 1
ATOM 748 C CA . PHE A 1 88 ? 15.110 15.829 -34.874 1.00 94.38 88 PHE A CA 1
ATOM 749 C C . PHE A 1 88 ? 14.980 17.347 -34.741 1.00 94.38 88 PHE A C 1
ATOM 751 O O . PHE A 1 88 ? 14.611 17.824 -33.681 1.00 94.38 88 PHE A O 1
ATOM 758 N N . GLU A 1 89 ? 15.286 18.113 -35.789 1.00 92.38 89 GLU A N 1
ATOM 759 C CA . GLU A 1 89 ? 15.241 19.576 -35.758 1.00 92.38 89 GLU A CA 1
ATOM 760 C C . GLU A 1 89 ? 13.816 20.083 -35.500 1.00 92.38 89 GLU A C 1
ATOM 762 O O . GLU A 1 89 ? 13.632 20.979 -34.677 1.00 92.38 89 GLU A O 1
ATOM 767 N N . CYS A 1 90 ? 12.808 19.484 -36.143 1.00 92.81 90 CYS A N 1
ATOM 768 C CA . CYS A 1 90 ? 11.402 19.766 -35.855 1.00 92.81 90 CYS A CA 1
ATOM 769 C C . CYS A 1 90 ? 11.053 19.435 -34.397 1.00 92.81 90 CYS A C 1
ATOM 771 O O . CYS A 1 90 ? 10.578 20.312 -33.676 1.00 92.81 90 CYS A O 1
ATOM 773 N N . ASP A 1 91 ? 11.365 18.219 -33.942 1.00 92.62 91 ASP A N 1
ATOM 774 C CA . ASP A 1 91 ? 11.076 17.773 -32.576 1.00 92.62 91 ASP A CA 1
ATOM 775 C C . ASP A 1 91 ? 11.806 18.640 -31.535 1.00 92.62 91 ASP A C 1
ATOM 777 O O . ASP A 1 91 ? 11.253 18.968 -30.489 1.00 92.62 91 ASP A O 1
ATOM 781 N N . TYR A 1 92 ? 13.040 19.056 -31.810 1.00 92.12 92 TYR A N 1
ATOM 782 C CA . TYR A 1 92 ? 13.856 19.883 -30.923 1.00 92.12 92 TYR A CA 1
ATOM 783 C C . TYR A 1 92 ? 13.293 21.303 -30.803 1.00 92.12 92 TYR A C 1
ATOM 785 O O . TYR A 1 92 ? 13.183 21.828 -29.698 1.00 92.12 92 TYR A O 1
ATOM 793 N N . ILE A 1 93 ? 12.869 21.914 -31.916 1.00 91.31 93 ILE A N 1
ATOM 794 C CA . ILE A 1 93 ? 12.231 23.243 -31.921 1.00 91.31 93 ILE A CA 1
ATOM 795 C C . ILE A 1 93 ? 10.890 23.217 -31.178 1.00 91.31 93 ILE A C 1
ATOM 797 O O . ILE A 1 93 ? 10.554 24.164 -30.466 1.00 91.31 93 ILE A O 1
ATOM 801 N N . GLU A 1 94 ? 10.131 22.132 -31.320 1.00 93.31 94 GLU A N 1
ATOM 802 C CA . GLU A 1 94 ? 8.849 21.943 -30.640 1.00 93.31 94 GLU A CA 1
ATOM 803 C C . GLU A 1 94 ? 8.993 21.484 -29.175 1.00 93.31 94 GLU A C 1
ATOM 805 O O . GLU A 1 94 ? 7.988 21.364 -28.478 1.00 93.31 94 GLU A O 1
ATOM 810 N N . ASN A 1 95 ? 10.223 21.284 -28.674 1.00 88.38 95 ASN A N 1
ATOM 811 C CA . ASN A 1 95 ? 10.538 20.706 -27.356 1.00 88.38 95 ASN A CA 1
ATOM 812 C C . ASN A 1 95 ? 9.987 19.280 -27.136 1.00 88.38 95 ASN A C 1
ATOM 814 O O . ASN A 1 95 ? 9.724 18.870 -26.006 1.00 88.38 95 ASN A O 1
ATOM 818 N N . ASN A 1 96 ? 9.840 18.517 -28.215 1.00 90.81 96 ASN A N 1
ATOM 819 C CA . ASN A 1 96 ? 9.429 17.115 -28.229 1.00 90.81 96 ASN A CA 1
ATOM 820 C C . ASN A 1 96 ? 10.620 16.138 -28.300 1.00 90.81 96 ASN A C 1
ATOM 822 O O . ASN A 1 96 ? 10.449 14.946 -28.038 1.00 90.81 96 ASN A O 1
ATOM 826 N N . ALA A 1 97 ? 11.826 16.613 -28.638 1.00 90.75 97 ALA A N 1
ATOM 827 C CA . ALA A 1 97 ? 13.019 15.772 -28.707 1.00 90.75 97 ALA A CA 1
ATOM 828 C C . ALA A 1 97 ? 13.420 15.253 -27.316 1.00 90.75 97 ALA A C 1
ATOM 830 O O . ALA A 1 97 ? 13.633 16.027 -26.382 1.00 90.75 97 ALA A O 1
ATOM 831 N N . LYS A 1 98 ? 13.574 13.931 -27.192 1.00 91.25 98 LYS A N 1
ATOM 832 C CA . LYS A 1 98 ? 13.993 13.276 -25.948 1.00 91.25 98 LYS A CA 1
ATOM 833 C C . LYS A 1 98 ? 15.482 12.972 -25.963 1.00 91.25 98 LYS A C 1
ATOM 835 O O . LYS A 1 98 ? 15.990 12.344 -26.889 1.00 91.25 98 LYS A O 1
ATOM 840 N N . THR A 1 99 ? 16.171 13.374 -24.905 1.00 92.88 99 THR A N 1
ATOM 841 C CA . THR A 1 99 ? 17.574 13.017 -24.687 1.00 92.88 99 THR A CA 1
ATOM 842 C C . THR A 1 99 ? 17.715 11.531 -24.352 1.00 92.88 99 THR A C 1
ATOM 844 O O . THR A 1 99 ? 16.801 10.899 -23.818 1.00 92.88 99 THR A O 1
ATOM 847 N N . VAL A 1 100 ? 18.904 10.974 -24.572 1.00 89.69 100 VAL A N 1
ATOM 848 C CA . VAL A 1 100 ? 19.253 9.600 -24.175 1.00 89.69 100 VAL A CA 1
ATOM 849 C C . VAL A 1 100 ? 19.036 9.374 -22.676 1.00 89.69 100 VAL A C 1
ATOM 851 O O . VAL A 1 100 ? 18.624 8.288 -22.272 1.00 89.69 100 VAL A O 1
ATOM 854 N N . LEU A 1 101 ? 19.295 10.385 -21.838 1.00 90.12 101 LEU A N 1
ATOM 855 C CA . LEU A 1 101 ? 19.067 10.290 -20.395 1.00 90.12 101 LEU A CA 1
ATOM 856 C C . LEU A 1 101 ? 17.572 10.147 -20.080 1.00 90.12 101 LEU A C 1
ATOM 858 O O . LEU A 1 101 ? 17.194 9.222 -19.369 1.00 90.12 101 LEU A O 1
ATOM 862 N N . GLN A 1 102 ? 16.729 10.991 -20.678 1.00 92.31 102 GLN A N 1
ATOM 863 C CA . GLN A 1 102 ? 15.274 10.931 -20.499 1.00 92.31 102 GLN A CA 1
ATOM 864 C C . GLN A 1 102 ? 14.690 9.599 -20.979 1.00 92.31 102 GLN A C 1
ATOM 866 O O . GLN A 1 102 ? 13.868 9.006 -20.289 1.00 92.31 102 GLN A O 1
ATOM 871 N N . ILE A 1 103 ? 15.144 9.083 -22.126 1.00 88.81 103 ILE A N 1
ATOM 872 C CA . ILE A 1 103 ? 14.702 7.773 -22.631 1.00 88.81 103 ILE A CA 1
ATOM 873 C C . ILE A 1 103 ? 15.079 6.660 -21.643 1.00 88.81 103 ILE A C 1
ATOM 875 O O . ILE A 1 103 ? 14.256 5.797 -21.341 1.00 88.81 103 ILE A O 1
ATOM 879 N N . LYS A 1 104 ? 16.302 6.680 -21.096 1.00 89.00 104 LYS A N 1
ATOM 880 C CA . LYS A 1 104 ? 16.741 5.700 -20.087 1.00 89.00 104 LYS A CA 1
ATOM 881 C C . LYS A 1 104 ? 15.905 5.770 -18.810 1.00 89.00 104 LYS A C 1
ATOM 883 O O . LYS A 1 104 ? 15.548 4.726 -18.268 1.00 89.00 104 LYS A O 1
ATOM 888 N N . GLU A 1 105 ? 15.584 6.973 -18.341 1.00 92.44 105 GLU A N 1
ATOM 889 C CA . GLU A 1 105 ? 14.719 7.183 -17.176 1.00 92.44 105 GLU A CA 1
ATOM 890 C C . GLU A 1 105 ? 13.294 6.665 -17.424 1.00 92.44 105 GLU A C 1
ATOM 892 O O . GLU A 1 105 ? 12.742 5.960 -16.578 1.00 92.44 105 GLU A O 1
ATOM 897 N N . GLU A 1 106 ? 12.715 6.943 -18.596 1.00 91.81 106 GLU A N 1
ATOM 898 C CA . GLU A 1 106 ? 11.393 6.439 -18.984 1.00 91.81 106 GLU A CA 1
ATOM 899 C C . GLU A 1 106 ? 11.359 4.909 -19.064 1.00 91.81 106 GLU A C 1
ATOM 901 O O . GLU A 1 106 ? 10.444 4.293 -18.518 1.00 91.81 106 GLU A O 1
ATOM 906 N N . LEU A 1 107 ? 12.363 4.283 -19.687 1.00 90.56 107 LEU A N 1
ATOM 907 C CA . LEU A 1 107 ? 12.471 2.823 -19.766 1.00 90.56 107 LEU A CA 1
ATOM 908 C C . LEU A 1 107 ? 12.617 2.189 -18.380 1.00 90.56 107 LEU A C 1
ATOM 910 O O . LEU A 1 107 ? 11.966 1.188 -18.084 1.00 90.56 107 LEU A O 1
ATOM 914 N N . HIS A 1 108 ? 13.434 2.786 -17.508 1.00 89.19 108 HIS A N 1
ATOM 915 C CA . HIS A 1 108 ? 13.582 2.311 -16.136 1.00 89.19 108 HIS A CA 1
ATOM 916 C C . HIS A 1 108 ? 12.262 2.397 -15.360 1.00 89.19 108 HIS A C 1
ATOM 918 O O . HIS A 1 108 ? 11.892 1.453 -14.661 1.00 89.19 108 HIS A O 1
ATOM 924 N N . LYS A 1 109 ? 11.522 3.500 -15.523 1.00 92.00 109 LYS A N 1
ATOM 925 C CA . LYS A 1 109 ? 10.201 3.678 -14.916 1.00 92.00 109 LYS A CA 1
ATOM 926 C C . LYS A 1 109 ? 9.194 2.646 -15.430 1.00 92.00 109 LYS A C 1
ATOM 928 O O . LYS A 1 109 ? 8.492 2.045 -14.624 1.00 92.00 109 LYS A O 1
ATOM 933 N N . GLN A 1 110 ? 9.150 2.405 -16.739 1.00 91.56 110 GLN A N 1
ATOM 934 C CA . GLN A 1 110 ? 8.265 1.401 -17.339 1.00 91.56 110 GLN A CA 1
ATOM 935 C C . GLN A 1 110 ? 8.554 -0.011 -16.819 1.00 91.56 110 GLN A C 1
ATOM 937 O O . GLN A 1 110 ? 7.623 -0.758 -16.521 1.00 91.56 110 GLN A O 1
ATOM 942 N N . GLU A 1 111 ? 9.830 -0.376 -16.675 1.00 90.50 111 GLU A N 1
ATOM 943 C CA . GLU A 1 111 ? 10.212 -1.680 -16.129 1.00 90.50 111 GLU A CA 1
ATOM 944 C C . GLU A 1 111 ? 9.795 -1.816 -14.657 1.00 90.50 111 GLU A C 1
ATOM 946 O O . GLU A 1 111 ? 9.248 -2.845 -14.258 1.00 90.50 111 GLU A O 1
ATOM 951 N N . LEU A 1 112 ? 9.972 -0.757 -13.859 1.00 88.62 112 LEU A N 1
ATOM 952 C CA . LEU A 1 112 ? 9.533 -0.737 -12.464 1.00 88.62 112 LEU A CA 1
ATOM 953 C C . LEU A 1 112 ? 8.008 -0.885 -12.341 1.00 88.62 112 LEU A C 1
ATOM 955 O O . LEU A 1 112 ? 7.535 -1.684 -11.535 1.00 88.62 112 LEU A O 1
ATOM 959 N N . GLU A 1 113 ? 7.238 -0.168 -13.162 1.00 89.81 113 GLU A N 1
ATOM 960 C CA . GLU A 1 113 ? 5.772 -0.277 -13.201 1.00 89.81 113 GLU A CA 1
ATOM 961 C C . GLU A 1 113 ? 5.311 -1.679 -13.621 1.00 89.81 113 GLU A C 1
ATOM 963 O O . GLU A 1 113 ? 4.352 -2.222 -13.070 1.00 89.81 113 GLU A O 1
ATOM 968 N N . LYS A 1 114 ? 5.994 -2.298 -14.589 1.00 89.50 114 LYS A N 1
ATOM 969 C CA . LYS A 1 114 ? 5.699 -3.666 -15.030 1.00 89.50 114 LYS A CA 1
ATOM 970 C C . LYS A 1 114 ? 5.954 -4.681 -13.916 1.00 89.50 114 LYS A C 1
ATOM 972 O O . LYS A 1 114 ? 5.138 -5.582 -13.718 1.00 89.50 114 LYS A O 1
ATOM 977 N N . GLN A 1 115 ? 7.052 -4.515 -13.182 1.00 85.75 115 GLN A N 1
ATOM 978 C CA . GLN A 1 115 ? 7.376 -5.352 -12.032 1.00 85.75 115 GLN A CA 1
ATOM 979 C C . GLN A 1 115 ? 6.340 -5.187 -10.908 1.00 85.75 115 GLN A C 1
ATOM 981 O O . GLN A 1 115 ? 5.863 -6.188 -10.380 1.00 85.75 115 GLN A O 1
ATOM 986 N N . GLN A 1 116 ? 5.927 -3.952 -10.603 1.00 85.06 116 GLN A N 1
ATOM 987 C CA . GLN A 1 116 ? 4.885 -3.671 -9.607 1.00 85.06 116 GLN A CA 1
ATOM 988 C C . GLN A 1 116 ? 3.548 -4.326 -9.966 1.00 85.06 116 GLN A C 1
ATOM 990 O O . GLN A 1 116 ? 2.984 -5.043 -9.147 1.00 85.06 116 GLN A O 1
ATOM 995 N N . LYS A 1 117 ? 3.078 -4.182 -11.211 1.00 89.69 117 LYS A N 1
ATOM 996 C CA . LYS A 1 117 ? 1.827 -4.823 -11.659 1.00 89.69 117 LYS A CA 1
ATOM 997 C C . LYS A 1 117 ? 1.872 -6.345 -11.558 1.00 89.69 117 LYS A C 1
ATOM 999 O O . LYS A 1 117 ? 0.864 -6.981 -11.261 1.00 89.69 117 LYS A O 1
ATOM 1004 N N . LYS A 1 118 ? 3.035 -6.945 -11.828 1.00 88.06 118 LYS A N 1
ATOM 1005 C CA . LYS A 1 118 ? 3.229 -8.389 -11.675 1.00 88.06 118 LYS A CA 1
ATOM 1006 C C . LYS A 1 118 ? 3.153 -8.802 -10.201 1.00 88.06 118 LYS A C 1
ATOM 1008 O O . LYS A 1 118 ? 2.510 -9.797 -9.887 1.00 88.06 118 LYS A O 1
ATOM 1013 N N . GLU A 1 119 ? 3.777 -8.034 -9.310 1.00 86.75 119 GLU A N 1
ATOM 1014 C CA . GLU A 1 119 ? 3.707 -8.245 -7.858 1.00 86.75 119 GLU A CA 1
ATOM 1015 C C . GLU A 1 119 ? 2.278 -8.130 -7.315 1.00 86.75 119 GLU A C 1
ATOM 1017 O O . GLU A 1 119 ? 1.859 -8.996 -6.549 1.00 86.75 119 GLU A O 1
ATOM 1022 N N . GLU A 1 120 ? 1.529 -7.110 -7.740 1.00 87.56 120 GLU A N 1
ATOM 1023 C CA . GLU A 1 120 ? 0.123 -6.899 -7.368 1.00 87.56 120 GLU A CA 1
ATOM 1024 C C . GLU A 1 120 ? -0.759 -8.067 -7.816 1.00 87.56 120 GLU A C 1
ATOM 1026 O O . GLU A 1 120 ? -1.464 -8.647 -6.994 1.00 87.56 120 GLU A O 1
ATOM 1031 N N . LYS A 1 121 ? -0.639 -8.493 -9.082 1.00 90.38 121 LYS A N 1
ATOM 1032 C CA . LYS A 1 121 ? -1.390 -9.641 -9.613 1.00 90.38 121 LYS A CA 1
ATOM 1033 C C . LYS A 1 121 ? -1.197 -10.898 -8.753 1.00 90.38 121 LYS A C 1
ATOM 1035 O O . LYS A 1 121 ? -2.170 -11.546 -8.381 1.00 90.38 121 LYS A O 1
ATOM 1040 N N . HIS A 1 122 ? 0.048 -11.234 -8.416 1.00 88.62 122 HIS A N 1
ATOM 1041 C CA . HIS A 1 122 ? 0.339 -12.430 -7.619 1.00 88.62 122 HIS A CA 1
ATOM 1042 C C . HIS A 1 122 ? -0.078 -12.297 -6.149 1.00 88.62 122 HIS A C 1
ATOM 1044 O O . HIS A 1 122 ? -0.355 -13.302 -5.493 1.00 88.62 122 HIS A O 1
ATOM 1050 N N . LEU A 1 123 ? -0.115 -11.076 -5.606 1.00 88.94 123 LEU A N 1
ATOM 1051 C CA . LEU A 1 123 ? -0.682 -10.831 -4.282 1.00 88.94 123 LEU A CA 1
ATOM 1052 C C . LEU A 1 123 ? -2.200 -11.058 -4.288 1.00 88.94 123 LEU A C 1
ATOM 1054 O O . LEU A 1 123 ? -2.702 -11.717 -3.383 1.00 88.94 123 LEU A O 1
ATOM 1058 N N . ASP A 1 124 ? -2.909 -10.588 -5.314 1.00 89.12 124 ASP A N 1
ATOM 1059 C CA . ASP A 1 124 ? -4.356 -10.784 -5.457 1.00 89.12 124 ASP A CA 1
ATOM 1060 C C . ASP A 1 124 ? -4.728 -12.261 -5.637 1.00 89.12 124 ASP A C 1
ATOM 1062 O O . ASP A 1 124 ? -5.647 -12.760 -4.987 1.00 89.12 124 ASP A O 1
ATOM 1066 N N . GLU A 1 125 ? -3.983 -12.995 -6.465 1.00 87.94 125 GLU A N 1
ATOM 1067 C CA . GLU A 1 125 ? -4.127 -14.450 -6.600 1.00 87.94 125 GLU A CA 1
ATOM 1068 C C . GLU A 1 125 ? -3.910 -15.152 -5.250 1.00 87.94 125 GLU A C 1
ATOM 1070 O O . GLU A 1 125 ? -4.716 -15.991 -4.842 1.00 87.94 125 GLU A O 1
ATOM 1075 N N . PHE A 1 126 ? -2.878 -14.763 -4.493 1.00 90.00 126 PHE A N 1
ATOM 1076 C CA . PHE A 1 126 ? -2.655 -15.312 -3.156 1.00 90.00 126 PHE A CA 1
ATOM 1077 C C . P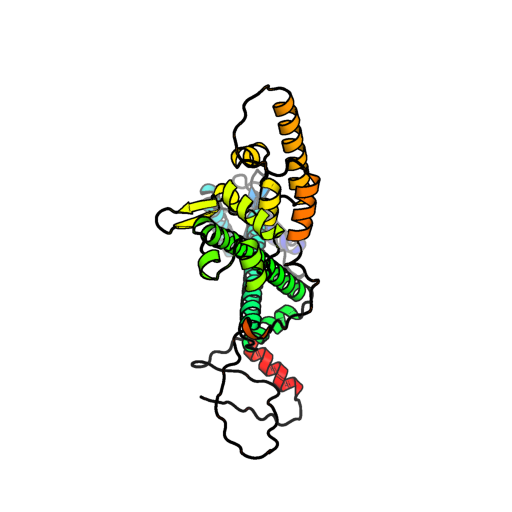HE A 1 126 ? -3.785 -14.975 -2.176 1.00 90.00 126 PHE A C 1
ATOM 1079 O O . PHE A 1 126 ? -4.221 -15.860 -1.441 1.00 90.00 126 PHE A O 1
ATOM 1086 N N . ASN A 1 127 ? -4.298 -13.742 -2.191 1.00 87.81 127 ASN A N 1
ATOM 1087 C CA . ASN A 1 127 ? -5.448 -13.334 -1.380 1.00 87.81 127 ASN A CA 1
ATOM 1088 C C . ASN A 1 127 ? -6.664 -14.226 -1.664 1.00 87.81 127 ASN A C 1
ATOM 1090 O O . ASN A 1 127 ? -7.286 -14.748 -0.737 1.00 87.81 127 ASN A O 1
ATOM 1094 N N . ASN A 1 128 ? -6.968 -14.457 -2.944 1.00 87.19 128 ASN A N 1
ATOM 1095 C CA . ASN A 1 128 ? -8.078 -15.312 -3.360 1.00 87.19 128 ASN A CA 1
ATOM 1096 C C . ASN A 1 128 ? -7.872 -16.767 -2.928 1.00 87.19 128 ASN A C 1
ATOM 1098 O O . ASN A 1 128 ? -8.813 -17.393 -2.436 1.00 87.19 128 ASN A O 1
ATOM 1102 N N . TYR A 1 129 ? -6.648 -17.293 -3.042 1.00 87.06 129 TYR A N 1
ATOM 1103 C CA . TYR A 1 129 ? -6.312 -18.619 -2.526 1.00 87.06 129 TYR A CA 1
ATOM 1104 C C . TYR A 1 129 ? -6.561 -18.721 -1.017 1.00 87.06 129 TYR A C 1
ATOM 1106 O O . TYR A 1 129 ? -7.218 -19.660 -0.577 1.00 87.06 129 TYR A O 1
ATOM 1114 N N . ILE A 1 130 ? -6.089 -17.760 -0.214 1.00 88.19 130 ILE A N 1
ATOM 1115 C CA . ILE A 1 130 ? -6.299 -17.795 1.241 1.00 88.19 130 ILE A CA 1
ATOM 1116 C C . ILE A 1 130 ? -7.791 -17.703 1.596 1.00 88.19 130 ILE A C 1
ATOM 1118 O O . ILE A 1 130 ? -8.240 -18.388 2.514 1.00 88.19 130 ILE A O 1
ATOM 1122 N N . ALA A 1 131 ? -8.571 -16.911 0.857 1.00 85.75 131 ALA A N 1
ATOM 1123 C CA . ALA A 1 131 ? -10.002 -16.740 1.108 1.00 85.75 131 ALA A CA 1
ATOM 1124 C C . ALA A 1 131 ? -10.859 -17.958 0.706 1.00 85.75 131 ALA A C 1
ATOM 1126 O O . ALA A 1 131 ? -11.881 -18.233 1.341 1.00 85.75 131 ALA A O 1
ATOM 1127 N N . THR A 1 132 ? -10.482 -18.671 -0.359 1.00 85.44 132 THR A N 1
ATOM 1128 C CA . THR A 1 132 ? -11.326 -19.711 -0.985 1.00 85.44 132 THR A CA 1
ATOM 1129 C C . THR A 1 132 ? -10.785 -21.131 -0.836 1.00 85.44 132 THR A C 1
ATOM 1131 O O . THR A 1 132 ? -11.553 -22.086 -0.898 1.00 85.44 132 THR A O 1
ATOM 1134 N N . GLY A 1 133 ? -9.474 -21.290 -0.651 1.00 79.50 133 GLY A N 1
ATOM 1135 C CA . GLY A 1 133 ? -8.782 -22.574 -0.753 1.00 79.50 133 GLY A CA 1
ATOM 1136 C C . GLY A 1 133 ? -8.636 -23.104 -2.186 1.00 79.50 133 GLY A C 1
ATOM 1137 O O . GLY A 1 133 ? -8.136 -24.217 -2.352 1.00 79.50 133 GLY A O 1
ATOM 1138 N N . ASP A 1 134 ? -9.043 -22.347 -3.215 1.00 78.50 134 ASP A N 1
ATOM 1139 C CA . ASP A 1 134 ? -8.970 -22.785 -4.613 1.00 78.50 134 ASP A CA 1
ATOM 1140 C C . ASP A 1 134 ? -7.514 -22.816 -5.111 1.00 78.50 134 ASP A C 1
ATOM 1142 O O . ASP A 1 134 ? -6.847 -21.791 -5.288 1.00 78.50 134 ASP A O 1
ATOM 1146 N N . ILE A 1 135 ? -7.025 -24.032 -5.358 1.00 77.44 135 ILE A N 1
ATOM 1147 C CA . ILE A 1 135 ? -5.653 -24.335 -5.782 1.00 77.44 135 ILE A CA 1
ATOM 1148 C C . ILE A 1 135 ? -5.331 -23.730 -7.159 1.00 77.44 135 ILE A C 1
ATOM 1150 O O . ILE A 1 135 ? -4.153 -23.529 -7.466 1.00 77.44 135 ILE A O 1
ATOM 1154 N N . ASN A 1 136 ? -6.330 -23.382 -7.974 1.00 77.75 136 ASN A N 1
ATOM 1155 C CA . ASN A 1 136 ? -6.110 -22.737 -9.267 1.00 77.75 136 ASN A CA 1
ATOM 1156 C C . ASN A 1 136 ? -5.351 -21.409 -9.121 1.00 77.75 136 ASN A C 1
ATOM 1158 O O . ASN A 1 136 ? -4.379 -21.184 -9.839 1.00 77.75 136 ASN A O 1
ATOM 1162 N N . PHE A 1 137 ? -5.695 -20.588 -8.122 1.00 77.56 137 PHE A N 1
ATOM 1163 C CA . PHE A 1 137 ? -4.972 -19.341 -7.842 1.00 77.56 137 PHE A CA 1
ATOM 1164 C C . PHE A 1 137 ? -3.523 -19.585 -7.396 1.00 77.56 137 PHE A C 1
ATOM 1166 O O . PHE A 1 137 ? -2.630 -18.782 -7.657 1.00 77.56 137 PHE A O 1
ATOM 1173 N N . LEU A 1 138 ? -3.258 -20.720 -6.742 1.00 76.75 138 LEU A N 1
ATOM 1174 C CA . LEU A 1 138 ? -1.907 -21.100 -6.333 1.00 76.75 138 LEU A CA 1
ATOM 1175 C C . LEU A 1 138 ? -1.036 -21.509 -7.532 1.00 76.75 138 LEU A C 1
ATOM 1177 O O . LEU A 1 138 ? 0.182 -21.306 -7.513 1.00 76.75 138 LEU A O 1
ATOM 1181 N N . ALA A 1 139 ? -1.643 -22.099 -8.565 1.00 74.12 139 ALA A N 1
ATOM 1182 C CA . ALA A 1 139 ? -0.938 -22.546 -9.761 1.00 74.12 139 ALA A CA 1
ATOM 1183 C C . ALA A 1 139 ? -0.317 -21.370 -10.534 1.00 74.12 139 ALA A C 1
ATOM 1185 O O . ALA A 1 139 ? 0.846 -21.473 -10.934 1.00 74.12 139 ALA A O 1
ATOM 1186 N N . ASP A 1 140 ? -1.035 -20.249 -10.656 1.00 71.12 140 ASP A N 1
ATOM 1187 C CA . ASP A 1 140 ? -0.567 -19.033 -11.343 1.00 71.12 140 ASP A CA 1
ATOM 1188 C C . ASP A 1 140 ? 0.614 -18.354 -10.613 1.00 71.12 140 ASP A C 1
ATOM 1190 O O . ASP A 1 140 ? 1.518 -17.785 -11.232 1.00 71.12 140 ASP A O 1
ATOM 1194 N N . CYS A 1 141 ? 0.699 -18.521 -9.292 1.00 77.31 141 CYS A N 1
ATOM 1195 C CA . CYS A 1 141 ? 1.787 -17.986 -8.476 1.00 77.31 141 CYS A CA 1
ATOM 1196 C C . CYS A 1 141 ? 3.022 -18.895 -8.368 1.00 77.31 141 CYS A C 1
ATOM 1198 O O . CYS A 1 141 ? 4.100 -18.445 -7.957 1.00 77.31 141 CYS A O 1
ATOM 1200 N N . LYS A 1 142 ? 2.899 -20.184 -8.712 1.00 79.50 142 LYS A N 1
ATOM 1201 C CA . LYS A 1 142 ? 3.925 -21.198 -8.415 1.00 79.50 142 LYS A CA 1
ATOM 1202 C C . LYS A 1 142 ? 5.275 -20.882 -9.052 1.00 79.50 142 LYS A C 1
ATOM 1204 O O . LYS A 1 142 ? 6.299 -21.055 -8.397 1.00 79.50 142 LYS A O 1
ATOM 1209 N N . GLU A 1 143 ? 5.292 -20.443 -10.311 1.00 81.44 143 GLU A N 1
ATOM 1210 C CA . GLU A 1 143 ? 6.532 -20.081 -11.012 1.00 81.44 143 GLU A CA 1
ATOM 1211 C C . GLU A 1 143 ? 7.159 -18.816 -10.415 1.00 81.44 143 GLU A C 1
ATOM 1213 O O . GLU A 1 143 ? 8.361 -18.786 -10.148 1.00 81.44 143 GLU A O 1
ATOM 1218 N N . TYR A 1 144 ? 6.340 -17.802 -10.134 1.00 82.88 144 TYR A N 1
ATOM 1219 C CA . TYR A 1 144 ? 6.796 -16.535 -9.570 1.00 82.88 144 TYR A CA 1
ATOM 1220 C C . TYR A 1 144 ? 7.472 -16.709 -8.202 1.00 82.88 144 TYR A C 1
ATOM 1222 O O . TYR A 1 144 ? 8.508 -16.097 -7.930 1.00 82.88 144 TYR A O 1
ATOM 1230 N N . TRP A 1 145 ? 6.930 -17.595 -7.366 1.00 85.50 145 TRP A N 1
ATOM 1231 C CA . TRP A 1 145 ? 7.437 -17.881 -6.023 1.00 85.50 145 TRP A CA 1
ATOM 1232 C C . TRP A 1 145 ? 8.568 -18.908 -5.953 1.00 85.50 145 TRP A C 1
ATOM 1234 O O . TRP A 1 145 ? 9.101 -19.130 -4.863 1.00 85.50 145 TRP A O 1
ATOM 1244 N N . GLN A 1 146 ? 8.994 -19.504 -7.076 1.00 85.44 146 GLN A N 1
ATOM 1245 C CA . GLN A 1 146 ? 10.243 -20.282 -7.093 1.00 85.44 146 GLN A CA 1
ATOM 1246 C C . GLN A 1 146 ? 11.429 -19.411 -6.666 1.00 85.44 146 GLN A C 1
ATOM 1248 O O . GLN A 1 146 ? 12.340 -19.872 -5.972 1.00 85.44 146 GLN A O 1
ATOM 1253 N N . GLU A 1 147 ? 11.400 -18.128 -7.032 1.00 88.00 147 GLU A N 1
ATOM 1254 C CA . GLU A 1 147 ? 12.325 -17.153 -6.488 1.00 88.00 147 GLU A CA 1
ATOM 1255 C C . GLU A 1 147 ? 11.921 -16.791 -5.054 1.00 88.00 147 GLU A C 1
ATOM 1257 O O . GLU A 1 147 ? 10.918 -16.125 -4.792 1.00 88.00 147 GLU A O 1
ATOM 1262 N N . LYS A 1 148 ? 12.767 -17.183 -4.097 1.00 88.75 148 LYS A N 1
ATOM 1263 C CA . LYS A 1 148 ? 12.530 -16.974 -2.661 1.00 88.75 148 LYS A CA 1
ATOM 1264 C C . LYS A 1 148 ? 12.267 -15.509 -2.289 1.00 88.75 148 LYS A C 1
ATOM 1266 O O . LYS A 1 148 ? 11.537 -15.250 -1.336 1.00 88.75 148 LYS A O 1
ATOM 1271 N N . LYS A 1 149 ? 12.863 -14.558 -3.017 1.00 88.31 149 LYS A N 1
ATOM 1272 C CA . LYS A 1 149 ? 12.650 -13.118 -2.810 1.00 88.31 149 LYS A CA 1
ATOM 1273 C C . LYS A 1 149 ? 11.206 -12.718 -3.123 1.00 88.31 149 LYS A C 1
ATOM 1275 O O . LYS A 1 149 ? 10.596 -12.017 -2.322 1.00 88.31 149 LYS A O 1
ATOM 1280 N N . ASN A 1 150 ? 10.660 -13.213 -4.229 1.00 88.19 150 ASN A N 1
ATOM 1281 C CA . ASN A 1 150 ? 9.294 -12.927 -4.657 1.00 88.19 150 ASN A CA 1
ATOM 1282 C C . ASN A 1 150 ? 8.286 -13.515 -3.669 1.00 88.19 150 ASN A C 1
ATOM 1284 O O . ASN A 1 150 ? 7.405 -12.798 -3.205 1.00 88.19 150 ASN A O 1
ATOM 1288 N N . LEU A 1 151 ? 8.489 -14.770 -3.245 1.00 88.00 151 LEU A N 1
ATOM 1289 C CA . LEU A 1 151 ? 7.676 -15.387 -2.192 1.00 88.00 151 LEU A CA 1
ATOM 1290 C C . LEU A 1 151 ? 7.722 -14.579 -0.886 1.00 88.00 151 LEU A C 1
ATOM 1292 O O . LEU A 1 151 ? 6.684 -14.275 -0.306 1.00 88.00 151 LEU A O 1
ATOM 1296 N N . ALA A 1 152 ? 8.919 -14.205 -0.423 1.00 84.88 152 ALA A N 1
ATOM 1297 C CA . ALA A 1 152 ? 9.073 -13.430 0.806 1.00 84.88 152 ALA A CA 1
ATOM 1298 C C . ALA A 1 152 ? 8.371 -12.065 0.725 1.00 84.88 152 ALA A C 1
ATOM 1300 O O . ALA A 1 152 ? 7.746 -11.647 1.699 1.00 84.88 152 ALA A O 1
ATOM 1301 N N . ASN A 1 153 ? 8.444 -11.392 -0.426 1.00 85.75 153 ASN A N 1
ATOM 1302 C CA . ASN A 1 153 ? 7.763 -10.122 -0.657 1.00 85.75 153 ASN A CA 1
ATOM 1303 C C . ASN A 1 153 ? 6.240 -10.287 -0.656 1.00 85.75 153 ASN A C 1
ATOM 1305 O O . ASN A 1 153 ? 5.569 -9.540 0.052 1.00 85.75 153 ASN A O 1
ATOM 1309 N N . THR A 1 154 ? 5.697 -11.280 -1.371 1.00 87.88 154 THR A N 1
ATOM 1310 C CA . THR A 1 154 ? 4.251 -11.551 -1.375 1.00 87.88 154 THR A CA 1
ATOM 1311 C C . THR A 1 154 ? 3.741 -11.839 0.035 1.00 87.88 154 THR A C 1
ATOM 1313 O O . THR A 1 154 ? 2.796 -11.194 0.478 1.00 87.88 154 THR A O 1
ATOM 1316 N N . LEU A 1 155 ? 4.405 -12.726 0.786 1.00 88.75 155 LEU A N 1
ATOM 1317 C CA . LEU A 1 155 ? 4.007 -13.051 2.161 1.00 88.75 155 LEU A CA 1
ATOM 1318 C C . LEU A 1 155 ? 4.098 -11.838 3.093 1.00 88.75 155 LEU A C 1
ATOM 1320 O O . LEU A 1 155 ? 3.214 -11.623 3.917 1.00 88.75 155 LEU A O 1
ATOM 1324 N N . LYS A 1 156 ? 5.152 -11.025 2.966 1.00 85.75 156 LYS A N 1
ATOM 1325 C CA . LYS A 1 156 ? 5.304 -9.799 3.755 1.00 85.75 156 LYS A CA 1
ATOM 1326 C C . LYS A 1 156 ? 4.188 -8.798 3.456 1.00 85.75 156 LYS A C 1
ATOM 1328 O O . LYS A 1 156 ? 3.636 -8.229 4.393 1.00 85.75 156 LYS A O 1
ATOM 1333 N N . ASN A 1 157 ? 3.875 -8.579 2.180 1.00 83.19 157 ASN A N 1
ATOM 1334 C CA . ASN A 1 157 ? 2.834 -7.644 1.762 1.00 83.19 157 ASN A CA 1
ATOM 1335 C C . ASN A 1 157 ? 1.451 -8.134 2.199 1.00 83.19 157 ASN A C 1
ATOM 1337 O O . ASN A 1 157 ? 0.700 -7.348 2.762 1.00 83.19 157 ASN A O 1
ATOM 1341 N N . TYR A 1 158 ? 1.168 -9.430 2.051 1.00 86.75 158 TYR A N 1
ATOM 1342 C CA . TYR A 1 158 ? -0.049 -10.057 2.564 1.00 86.75 158 TYR A CA 1
ATOM 1343 C C . TYR A 1 158 ? -0.220 -9.815 4.067 1.00 86.75 158 TYR A C 1
ATOM 1345 O O . TYR A 1 158 ? -1.229 -9.273 4.509 1.00 86.75 158 TYR A O 1
ATOM 1353 N N . LEU A 1 159 ? 0.803 -10.149 4.863 1.00 82.25 159 LEU A N 1
ATOM 1354 C CA . LEU A 1 159 ? 0.771 -9.939 6.311 1.00 82.25 159 LEU A CA 1
ATOM 1355 C C . LEU A 1 159 ? 0.569 -8.464 6.664 1.00 82.25 159 LEU A C 1
ATOM 1357 O O . LEU A 1 159 ? -0.180 -8.155 7.583 1.00 82.25 159 LEU A O 1
ATOM 1361 N N . LEU A 1 160 ? 1.212 -7.550 5.935 1.00 75.88 160 LEU A N 1
ATOM 1362 C CA . LEU A 1 160 ? 1.033 -6.117 6.144 1.00 75.88 160 LEU A CA 1
ATOM 1363 C C . LEU A 1 160 ? -0.408 -5.676 5.839 1.00 75.88 160 LEU A C 1
ATOM 1365 O O . LEU A 1 160 ? -0.979 -4.914 6.617 1.00 75.88 160 LEU A O 1
ATOM 1369 N N . CYS A 1 161 ? -1.006 -6.170 4.752 1.00 76.00 161 CYS A N 1
ATOM 1370 C CA . CYS A 1 161 ? -2.406 -5.924 4.402 1.00 76.00 161 CYS A CA 1
ATOM 1371 C C . CYS A 1 161 ? -3.357 -6.414 5.501 1.00 76.00 161 CYS A C 1
ATOM 1373 O O . CYS A 1 161 ? -4.191 -5.636 5.960 1.00 76.00 161 CYS A O 1
ATOM 1375 N N . GLU A 1 162 ? -3.188 -7.646 5.984 1.00 82.50 162 GLU A N 1
ATOM 1376 C CA . GLU A 1 162 ? -4.036 -8.222 7.036 1.00 82.50 162 GLU A CA 1
ATOM 1377 C C . GLU A 1 162 ? -3.881 -7.508 8.383 1.00 82.50 162 GLU A C 1
ATOM 1379 O O . GLU A 1 162 ? -4.864 -7.221 9.067 1.00 82.50 162 GLU A O 1
ATOM 1384 N N . VAL A 1 163 ? -2.653 -7.140 8.757 1.00 75.94 163 VAL A N 1
ATOM 1385 C CA . VAL A 1 163 ? -2.400 -6.335 9.962 1.00 75.94 163 VAL A CA 1
ATOM 1386 C C . VAL A 1 163 ? -3.097 -4.976 9.853 1.00 75.94 163 VAL A C 1
ATOM 1388 O O . VAL A 1 163 ? -3.759 -4.545 10.801 1.00 75.94 163 VAL A O 1
ATOM 1391 N N . ASN A 1 164 ? -3.022 -4.322 8.691 1.00 73.38 164 ASN A N 1
ATOM 1392 C CA . ASN A 1 164 ? -3.717 -3.059 8.444 1.00 73.38 164 ASN A CA 1
ATOM 1393 C C . ASN A 1 164 ? -5.246 -3.229 8.456 1.00 73.38 164 ASN A C 1
ATOM 1395 O O . ASN A 1 164 ? -5.956 -2.370 8.986 1.00 73.38 164 ASN A O 1
ATOM 1399 N N . ALA A 1 165 ? -5.768 -4.336 7.923 1.00 75.94 165 ALA A N 1
ATOM 1400 C CA . ALA A 1 165 ? -7.192 -4.662 7.963 1.00 75.94 165 ALA A CA 1
ATOM 1401 C C . ALA A 1 165 ? -7.680 -4.894 9.403 1.00 75.94 165 ALA A C 1
ATOM 1403 O O . ALA A 1 165 ? -8.750 -4.403 9.780 1.00 75.94 165 ALA A O 1
ATOM 1404 N N . CYS A 1 166 ? -6.875 -5.558 10.237 1.00 77.44 166 CYS A N 1
ATOM 1405 C CA . CYS A 1 166 ? -7.141 -5.738 11.662 1.00 77.44 166 CYS A CA 1
ATOM 1406 C C . CYS A 1 166 ? -7.171 -4.391 12.400 1.00 77.44 166 CYS A C 1
ATOM 1408 O O . CYS A 1 166 ? -8.165 -4.077 13.056 1.00 77.44 166 CYS A O 1
ATOM 1410 N N . ALA A 1 167 ? -6.156 -3.540 12.213 1.00 73.62 167 ALA A N 1
ATOM 1411 C CA . ALA A 1 167 ? -6.121 -2.197 12.800 1.00 73.62 167 ALA A CA 1
ATOM 1412 C C . ALA A 1 167 ? -7.323 -1.335 12.360 1.00 73.62 167 ALA A C 1
ATOM 1414 O O . ALA A 1 167 ? -7.960 -0.666 13.177 1.00 73.62 167 ALA A O 1
ATOM 1415 N N . THR A 1 168 ? -7.693 -1.404 11.078 1.00 75.75 168 THR A N 1
ATOM 1416 C CA . THR A 1 168 ? -8.888 -0.733 10.538 1.00 75.75 168 THR A CA 1
ATOM 1417 C C . THR A 1 168 ? -10.168 -1.253 11.193 1.00 75.75 168 THR A C 1
ATOM 1419 O O . THR A 1 168 ? -11.076 -0.481 11.508 1.00 75.75 168 THR A O 1
ATOM 1422 N N . SER A 1 169 ? -10.255 -2.564 11.415 1.00 84.19 169 SER A N 1
ATOM 1423 C CA . SER A 1 169 ? -11.408 -3.199 12.055 1.00 84.19 169 SER A CA 1
ATOM 1424 C C . SER A 1 169 ? -11.529 -2.801 13.524 1.00 84.19 169 SER A C 1
ATOM 1426 O O . SER A 1 169 ? -12.626 -2.473 13.961 1.00 84.19 169 SER A O 1
ATOM 1428 N N . GLN A 1 170 ? -10.420 -2.717 14.263 1.00 87.00 170 GLN A N 1
ATOM 1429 C CA . GLN A 1 170 ? -10.408 -2.218 15.644 1.00 87.00 170 GLN A CA 1
ATOM 1430 C C . GLN A 1 170 ? -10.983 -0.798 15.744 1.00 87.00 170 GLN A C 1
ATOM 1432 O O . GLN A 1 170 ? -11.801 -0.524 16.619 1.00 87.00 170 GLN A O 1
ATOM 1437 N N . LEU A 1 171 ? -10.625 0.091 14.810 1.00 86.88 171 LEU A N 1
ATOM 1438 C CA . LEU A 1 171 ? -11.168 1.451 14.774 1.00 86.88 171 LEU A CA 1
ATOM 1439 C C . LEU A 1 171 ? -12.674 1.470 14.482 1.00 86.88 171 LEU A C 1
ATOM 1441 O O . LEU A 1 171 ? -13.426 2.192 15.135 1.00 86.88 171 LEU A O 1
ATOM 1445 N N . LYS A 1 172 ? -13.143 0.629 13.554 1.00 90.94 172 LYS A N 1
ATOM 1446 C CA . LYS A 1 172 ? -14.582 0.463 13.293 1.00 90.94 172 LYS A CA 1
ATOM 1447 C C . LYS A 1 172 ? -15.325 -0.048 14.531 1.00 90.94 172 LYS A C 1
ATOM 1449 O O . LYS A 1 172 ? -16.390 0.474 14.853 1.00 90.94 172 LYS A O 1
ATOM 1454 N N . ILE A 1 173 ? -14.759 -1.026 15.243 1.00 93.31 173 ILE A N 1
ATOM 1455 C CA . ILE A 1 173 ? -15.337 -1.555 16.487 1.00 93.31 173 ILE A CA 1
ATOM 1456 C C . ILE A 1 173 ? -15.416 -0.449 17.546 1.00 93.31 173 ILE A C 1
ATOM 1458 O O . ILE A 1 173 ? -16.455 -0.314 18.186 1.00 93.31 173 ILE A O 1
ATOM 1462 N N . ALA A 1 174 ? -14.378 0.381 17.693 1.00 94.31 174 ALA A N 1
ATOM 1463 C CA . ALA A 1 174 ? -14.388 1.520 18.612 1.00 94.31 174 ALA A CA 1
ATOM 1464 C C . ALA A 1 174 ? -15.566 2.476 18.343 1.00 94.31 174 ALA A C 1
ATOM 1466 O O . ALA A 1 174 ? -16.298 2.822 19.273 1.00 94.31 174 ALA A O 1
ATOM 1467 N N . PHE A 1 175 ? -15.807 2.846 17.079 1.00 94.50 175 PHE A N 1
ATOM 1468 C CA . PHE A 1 175 ? -16.938 3.705 16.704 1.00 94.50 175 PHE A CA 1
ATOM 1469 C C . PHE A 1 175 ? -18.295 3.076 17.021 1.00 94.50 175 PHE A C 1
ATOM 1471 O O . PHE A 1 175 ? -19.182 3.753 17.539 1.00 94.50 175 PHE A O 1
ATOM 1478 N N . VAL A 1 176 ? -18.464 1.779 16.756 1.00 96.06 176 VAL A N 1
ATOM 1479 C CA . VAL A 1 176 ? -19.718 1.077 17.063 1.00 96.06 176 VAL A CA 1
ATOM 1480 C C . VAL A 1 176 ? -19.916 0.933 18.574 1.00 96.06 176 VAL A C 1
ATOM 1482 O O . VAL A 1 176 ? -21.011 1.199 19.068 1.00 96.06 176 VAL A O 1
ATOM 1485 N N . LEU A 1 177 ? -18.869 0.591 19.333 1.00 96.38 177 LEU A N 1
ATOM 1486 C CA . LEU A 1 177 ? -18.931 0.515 20.796 1.00 96.38 177 LEU A CA 1
ATOM 1487 C C . LEU A 1 177 ? -19.291 1.860 21.426 1.00 96.38 177 LEU A C 1
ATOM 1489 O O . LEU A 1 177 ? -20.026 1.882 22.412 1.00 96.38 177 LEU A O 1
ATOM 1493 N N . LYS A 1 178 ? -18.844 2.977 20.842 1.00 97.38 178 LYS A N 1
ATOM 1494 C CA . LYS A 1 178 ? -19.261 4.308 21.286 1.00 97.38 178 LYS A CA 1
ATOM 1495 C C . LYS A 1 178 ? -20.766 4.524 21.119 1.00 97.38 178 LYS A C 1
ATOM 1497 O O . LYS A 1 178 ? -21.416 4.967 22.059 1.00 97.38 178 LYS A O 1
ATOM 1502 N N . VAL A 1 179 ? -21.347 4.112 19.989 1.00 96.62 179 VAL A N 1
ATOM 1503 C CA . VAL A 1 179 ? -22.809 4.161 19.790 1.00 96.62 179 VAL A CA 1
ATOM 1504 C C . VAL A 1 179 ? -23.543 3.292 20.816 1.00 96.62 179 VAL A C 1
ATOM 1506 O O . VAL A 1 179 ? -24.546 3.731 21.376 1.00 96.62 179 VAL A O 1
ATOM 1509 N N . VAL A 1 180 ? -23.049 2.077 21.085 1.00 97.19 180 VAL A N 1
ATOM 1510 C CA . VAL A 1 180 ? -23.613 1.183 22.116 1.00 97.19 180 VAL A CA 1
ATOM 1511 C C . VAL A 1 180 ? -23.556 1.842 23.494 1.00 97.19 180 VAL A C 1
ATOM 1513 O O . VAL A 1 180 ? -24.525 1.758 24.248 1.00 97.19 180 VAL A O 1
ATOM 1516 N N . TYR A 1 181 ? -22.448 2.510 23.817 1.00 97.50 181 TYR A N 1
ATOM 1517 C CA . TYR A 1 181 ? -22.266 3.220 25.077 1.00 97.50 181 TYR A CA 1
ATOM 1518 C C . TYR A 1 181 ? -23.228 4.406 25.219 1.00 97.50 181 TYR A C 1
ATOM 1520 O O . TYR A 1 181 ? -23.983 4.448 26.189 1.00 97.50 181 TYR A O 1
ATOM 1528 N N . ASP A 1 182 ? -23.260 5.322 24.246 1.00 96.25 182 ASP A N 1
ATOM 1529 C CA . ASP A 1 182 ? -24.050 6.561 24.325 1.00 96.25 182 ASP A CA 1
ATOM 1530 C C . ASP A 1 182 ? -25.562 6.305 24.310 1.00 96.25 182 ASP A C 1
ATOM 1532 O O . ASP A 1 182 ? -26.330 7.036 24.932 1.00 96.25 182 ASP A O 1
ATOM 1536 N N . LYS A 1 183 ? -26.001 5.248 23.616 1.00 95.81 183 LYS A N 1
ATOM 1537 C CA . LYS A 1 183 ? -27.407 4.813 23.586 1.00 95.81 183 LYS A CA 1
ATOM 1538 C C . LYS A 1 183 ? -27.757 3.819 24.695 1.00 95.81 183 LYS A C 1
ATOM 1540 O O . LYS A 1 183 ? -28.879 3.321 24.722 1.00 95.81 183 LYS A O 1
ATOM 1545 N N . GLU A 1 184 ? -26.802 3.496 25.565 1.00 96.75 184 GLU A N 1
ATOM 1546 C CA . GLU A 1 184 ? -26.929 2.497 26.627 1.00 96.75 184 GLU A CA 1
ATOM 1547 C C . GLU A 1 184 ? -27.444 1.122 26.151 1.00 96.75 184 GLU A C 1
ATOM 1549 O O . GLU A 1 184 ? -28.119 0.408 26.891 1.00 96.75 184 GLU A O 1
ATOM 1554 N N . LEU A 1 185 ? -27.117 0.718 24.917 1.00 96.62 185 LEU A N 1
ATOM 1555 C CA . LEU A 1 185 ? -27.642 -0.515 24.310 1.00 96.62 185 LEU A CA 1
ATOM 1556 C C . LEU A 1 185 ? -27.155 -1.780 25.019 1.00 96.62 185 LEU A C 1
ATOM 1558 O O . LEU A 1 185 ? -27.846 -2.790 24.988 1.00 96.62 185 LEU A O 1
ATOM 1562 N N . TYR A 1 186 ? -26.031 -1.711 25.734 1.00 96.31 186 TYR A N 1
ATOM 1563 C CA . TYR A 1 186 ? -25.567 -2.798 26.600 1.00 96.31 186 TYR A CA 1
ATOM 1564 C C . TYR A 1 186 ? -26.599 -3.177 27.683 1.00 96.31 186 TYR A C 1
ATOM 1566 O O . TYR A 1 186 ? -26.606 -4.309 28.156 1.00 96.31 186 TYR A O 1
ATOM 1574 N N . ARG A 1 187 ? -27.503 -2.260 28.065 1.00 96.44 187 ARG A N 1
ATOM 1575 C CA . ARG A 1 187 ? -28.582 -2.544 29.025 1.00 96.44 187 ARG A CA 1
ATOM 1576 C C . ARG A 1 187 ? -29.688 -3.426 28.447 1.00 96.44 187 ARG A C 1
ATOM 1578 O O . ARG A 1 187 ? -30.442 -3.995 29.226 1.00 96.44 187 ARG A O 1
ATOM 1585 N N . VAL A 1 188 ? -29.814 -3.513 27.118 1.00 96.62 188 VAL A N 1
ATOM 1586 C CA . VAL A 1 188 ? -30.798 -4.395 26.462 1.00 96.62 188 VAL A CA 1
ATOM 1587 C C . VAL A 1 188 ? -30.500 -5.860 26.786 1.00 96.62 188 VAL A C 1
ATOM 1589 O O . VAL A 1 188 ? -31.432 -6.634 26.972 1.00 96.62 188 VAL A O 1
ATOM 1592 N N . ASP A 1 189 ? -29.219 -6.189 26.952 1.00 93.00 189 ASP A N 1
ATOM 1593 C CA . ASP A 1 189 ? -28.731 -7.517 27.331 1.00 93.00 189 ASP A CA 1
ATOM 1594 C C . ASP A 1 189 ? -28.430 -7.615 28.845 1.00 93.00 189 ASP A C 1
ATOM 1596 O O . ASP A 1 189 ? -27.581 -8.391 29.274 1.00 93.00 189 ASP A O 1
ATOM 1600 N N . ASP A 1 190 ? -29.092 -6.793 29.670 1.00 96.38 190 ASP A N 1
ATOM 1601 C CA . ASP A 1 190 ? -28.989 -6.771 31.140 1.00 96.38 190 ASP A CA 1
ATOM 1602 C C . ASP A 1 190 ? -27.587 -6.466 31.721 1.00 96.38 190 ASP A C 1
ATOM 1604 O O . ASP A 1 190 ? -27.345 -6.629 32.926 1.00 96.38 190 ASP A O 1
ATOM 1608 N N . TYR A 1 191 ? -26.659 -5.931 30.919 1.00 96.00 191 TYR A N 1
ATOM 1609 C CA . TYR A 1 191 ? -25.367 -5.476 31.432 1.00 96.00 191 TYR A CA 1
ATOM 1610 C C . TYR A 1 191 ? -25.483 -4.136 32.161 1.00 96.00 191 TYR A C 1
ATOM 1612 O O . TYR A 1 191 ? -26.172 -3.202 31.747 1.00 96.00 191 TYR A O 1
ATOM 1620 N N . LYS A 1 192 ? -24.731 -4.002 33.259 1.00 94.25 192 LYS A N 1
ATOM 1621 C CA . LYS A 1 192 ? -24.680 -2.757 34.047 1.00 94.25 192 LYS A CA 1
ATOM 1622 C C . LYS A 1 192 ? -23.793 -1.684 33.428 1.00 94.25 192 LYS A C 1
ATOM 1624 O O . LYS A 1 192 ? -23.963 -0.511 33.747 1.00 94.25 192 LYS A O 1
ATOM 1629 N N . ASN A 1 193 ? -22.807 -2.082 32.630 1.00 92.56 193 ASN A N 1
ATOM 1630 C CA . ASN A 1 193 ? -21.838 -1.188 32.015 1.00 92.56 193 ASN A CA 1
ATOM 1631 C C . ASN A 1 193 ? -21.309 -1.787 30.701 1.00 92.56 193 ASN A C 1
ATOM 1633 O O . ASN A 1 193 ? -21.383 -2.995 30.482 1.00 92.56 193 ASN A O 1
ATOM 1637 N N . ILE A 1 194 ? -20.739 -0.926 29.856 1.00 94.38 194 ILE A N 1
ATOM 1638 C CA . ILE A 1 194 ? -20.191 -1.301 28.546 1.00 94.38 194 ILE A CA 1
ATOM 1639 C C . ILE A 1 194 ? -18.979 -2.238 28.629 1.00 94.38 194 ILE A C 1
ATOM 1641 O O . ILE A 1 194 ? -18.724 -2.983 27.689 1.00 94.38 194 ILE A O 1
ATOM 1645 N N . TYR A 1 195 ? -18.220 -2.205 29.728 1.00 92.00 195 TYR A N 1
ATOM 1646 C CA . TYR A 1 195 ? -16.984 -2.975 29.858 1.00 92.00 195 TYR A CA 1
ATOM 1647 C C . TYR A 1 195 ? -17.273 -4.467 30.002 1.00 92.00 195 TYR A C 1
ATOM 1649 O O . TYR A 1 195 ? -16.672 -5.264 29.291 1.00 92.00 195 TYR A O 1
ATOM 1657 N N . ASP A 1 196 ? -18.222 -4.820 30.870 1.00 88.81 196 ASP A N 1
ATOM 1658 C CA . ASP A 1 196 ? -18.650 -6.208 31.058 1.00 88.81 196 ASP A CA 1
ATOM 1659 C C . ASP A 1 196 ? -19.317 -6.733 29.777 1.00 88.81 196 ASP A C 1
ATOM 1661 O O . ASP A 1 196 ? -18.994 -7.823 29.319 1.00 88.81 196 ASP A O 1
ATOM 1665 N N . TYR A 1 197 ? -20.153 -5.911 29.126 1.00 93.50 197 TYR A N 1
ATOM 1666 C CA . TYR A 1 197 ? -20.756 -6.241 27.829 1.00 93.50 197 TYR A CA 1
ATOM 1667 C C . TYR A 1 197 ? -19.700 -6.563 26.763 1.00 93.50 197 TYR A C 1
ATOM 1669 O O . TYR A 1 197 ? -19.800 -7.573 26.068 1.00 93.50 197 TYR A O 1
ATOM 1677 N N . ALA A 1 198 ? -18.680 -5.713 26.632 1.00 89.56 198 ALA A N 1
ATOM 1678 C CA . ALA A 1 198 ? -17.641 -5.880 25.625 1.00 89.56 198 ALA A CA 1
ATOM 1679 C C . ALA A 1 198 ? -16.721 -7.078 25.917 1.00 89.56 198 ALA A C 1
ATOM 1681 O O . ALA A 1 198 ? -16.274 -7.751 24.986 1.00 89.56 198 ALA A O 1
ATOM 1682 N N . TYR A 1 199 ? -16.447 -7.352 27.193 1.00 87.12 199 TYR A N 1
ATOM 1683 C CA . TYR A 1 199 ? -15.639 -8.495 27.599 1.00 87.12 199 TYR A CA 1
ATOM 1684 C C . TYR A 1 199 ? -16.386 -9.815 27.393 1.00 87.12 199 TYR A C 1
ATOM 1686 O O . TYR A 1 199 ? -15.875 -10.701 26.715 1.00 87.12 199 TYR A O 1
ATOM 1694 N N . ASP A 1 200 ? -17.612 -9.931 27.896 1.00 89.19 200 ASP A N 1
ATOM 1695 C CA . ASP A 1 200 ? -18.347 -11.197 27.869 1.00 89.19 200 ASP A CA 1
ATOM 1696 C C . ASP A 1 200 ? -18.770 -11.604 26.446 1.00 89.19 200 ASP A C 1
ATOM 1698 O O . ASP A 1 200 ? -18.763 -12.792 26.128 1.00 89.19 200 ASP A O 1
ATOM 1702 N N . ASN A 1 201 ? -19.097 -10.641 25.573 1.00 90.19 201 ASN A N 1
ATOM 1703 C CA . ASN A 1 201 ? -19.547 -10.934 24.203 1.00 90.19 201 ASN A CA 1
ATOM 1704 C C . ASN A 1 201 ? -18.409 -10.999 23.177 1.00 90.19 201 ASN A C 1
ATOM 1706 O O . ASN A 1 201 ? -18.495 -11.758 22.212 1.00 90.19 201 ASN A O 1
ATOM 1710 N N . PHE A 1 202 ? -17.362 -10.186 23.346 1.00 88.69 202 PHE A N 1
ATOM 1711 C CA . PHE A 1 202 ? -16.326 -9.995 22.319 1.00 88.69 202 PHE A CA 1
ATOM 1712 C C . PHE A 1 202 ? -14.899 -10.162 22.846 1.00 88.69 202 PHE A C 1
ATOM 1714 O O . PHE A 1 202 ? -13.948 -9.983 22.086 1.00 88.69 202 PHE A O 1
ATOM 1721 N N . ASN A 1 203 ? -14.730 -10.486 24.132 1.00 88.31 203 ASN A N 1
ATOM 1722 C CA . ASN A 1 203 ? -13.434 -10.626 24.796 1.00 88.31 203 ASN A CA 1
ATOM 1723 C C . ASN A 1 203 ? -12.552 -9.368 24.687 1.00 88.31 203 ASN A C 1
ATOM 1725 O O . ASN A 1 203 ? -11.330 -9.442 24.546 1.00 88.31 203 ASN A O 1
ATOM 1729 N N . ILE A 1 204 ? -13.171 -8.184 24.747 1.00 84.50 204 ILE A N 1
ATOM 1730 C CA . ILE A 1 204 ? -12.458 -6.905 24.685 1.00 84.50 204 ILE A CA 1
ATOM 1731 C C . ILE A 1 204 ? -12.208 -6.410 26.108 1.00 84.50 204 ILE A C 1
ATOM 1733 O O . ILE A 1 204 ? -13.135 -6.117 26.862 1.00 84.50 204 ILE A O 1
ATOM 1737 N N . ALA A 1 205 ? -10.932 -6.291 26.473 1.00 86.25 205 ALA A N 1
ATOM 1738 C CA . ALA A 1 205 ? -10.532 -5.858 27.804 1.00 86.25 205 ALA A CA 1
ATOM 1739 C C . ALA A 1 205 ? -11.048 -4.447 28.142 1.00 86.25 205 ALA A C 1
ATOM 1741 O O . ALA A 1 205 ? -11.042 -3.532 27.315 1.00 86.25 205 ALA A O 1
ATOM 1742 N N . ARG A 1 206 ? -11.402 -4.237 29.416 1.00 87.12 206 ARG A N 1
ATOM 1743 C CA . ARG A 1 206 ? -11.904 -2.956 29.941 1.00 87.12 206 ARG A CA 1
ATOM 1744 C C . ARG A 1 206 ? -11.012 -1.755 29.599 1.00 87.12 206 ARG A C 1
ATOM 1746 O O . ARG A 1 206 ? -11.527 -0.699 29.237 1.00 87.12 206 ARG A O 1
ATOM 1753 N N . GLY A 1 207 ? -9.689 -1.909 29.710 1.00 84.00 207 GLY A N 1
ATOM 1754 C CA . GLY A 1 207 ? -8.727 -0.852 29.369 1.00 84.00 207 GLY A CA 1
ATOM 1755 C C . GLY A 1 207 ? -8.775 -0.478 27.885 1.00 84.00 207 GLY A C 1
ATOM 1756 O O . GLY A 1 207 ? -8.796 0.702 27.542 1.00 84.00 207 GLY A O 1
ATOM 1757 N N . THR A 1 208 ? -8.898 -1.477 27.009 1.00 86.31 208 THR A N 1
ATOM 1758 C CA . THR A 1 208 ? -9.051 -1.286 25.562 1.00 86.31 208 THR A CA 1
ATOM 1759 C C . THR A 1 208 ? -10.322 -0.509 25.241 1.00 86.31 208 THR A C 1
ATOM 1761 O O . THR A 1 208 ? -10.247 0.508 24.557 1.00 86.31 208 THR A O 1
ATOM 1764 N N . VAL A 1 209 ? -11.466 -0.906 25.812 1.00 88.38 209 VAL A N 1
ATOM 1765 C CA . VAL A 1 209 ? -12.737 -0.176 25.652 1.00 88.38 209 VAL A CA 1
ATOM 1766 C C . VAL A 1 209 ? -12.602 1.271 26.130 1.00 88.38 209 VAL A C 1
ATOM 1768 O O . VAL A 1 209 ? -12.999 2.184 25.417 1.00 88.38 209 VAL A O 1
ATOM 1771 N N . SER A 1 210 ? -12.000 1.501 27.301 1.00 89.06 210 SER A N 1
ATOM 1772 C CA . SER A 1 210 ? -11.778 2.852 27.838 1.00 89.06 210 SER A CA 1
ATOM 1773 C C . SER A 1 210 ? -10.968 3.729 26.875 1.00 89.06 210 SER A C 1
ATOM 1775 O O . SER A 1 210 ? -11.357 4.859 26.582 1.00 89.06 210 SER A O 1
ATOM 1777 N N . ASN A 1 211 ? -9.868 3.206 26.327 1.00 90.38 211 ASN A N 1
ATOM 1778 C CA . ASN A 1 211 ? -9.042 3.947 25.374 1.00 90.38 211 ASN A CA 1
ATOM 1779 C C . ASN A 1 211 ? -9.754 4.203 24.051 1.00 90.38 211 ASN A C 1
ATOM 1781 O O . ASN A 1 211 ? -9.660 5.304 23.516 1.00 90.38 211 ASN A O 1
ATOM 1785 N N . TRP A 1 212 ? -10.486 3.216 23.543 1.00 94.25 212 TRP A N 1
ATOM 1786 C CA . TRP A 1 212 ? -11.274 3.361 22.326 1.00 94.25 212 TRP A CA 1
ATOM 1787 C C . TRP A 1 212 ? -12.362 4.418 22.481 1.00 94.25 212 TRP A C 1
ATOM 1789 O O . TRP A 1 212 ? -12.450 5.299 21.634 1.00 94.25 212 TRP A O 1
ATOM 1799 N N . LEU A 1 213 ? -13.121 4.407 23.580 1.00 95.00 213 LEU A N 1
ATOM 1800 C CA . LEU A 1 213 ? -14.126 5.439 23.844 1.00 95.00 213 LEU A CA 1
ATOM 1801 C C . LEU A 1 213 ? -13.494 6.837 23.891 1.00 95.00 213 LEU A C 1
ATOM 1803 O O . LEU A 1 213 ? -13.999 7.730 23.224 1.00 95.00 213 LEU A O 1
ATOM 1807 N N . LYS A 1 214 ? -12.339 7.005 24.555 1.00 93.44 214 LYS A N 1
ATOM 1808 C CA . LYS A 1 214 ? -11.597 8.283 24.583 1.00 93.44 214 LYS A CA 1
ATOM 1809 C C . LYS A 1 214 ? -11.127 8.736 23.198 1.00 93.44 214 LYS A C 1
ATOM 1811 O O . LYS A 1 214 ? -11.179 9.921 22.889 1.00 93.44 214 LYS A O 1
ATOM 1816 N N . VAL A 1 215 ? -10.656 7.805 22.366 1.00 94.62 215 VAL A N 1
ATOM 1817 C CA . VAL A 1 215 ? -10.284 8.100 20.973 1.00 94.62 215 VAL A CA 1
ATOM 1818 C C . VAL A 1 215 ? -11.495 8.616 20.199 1.00 94.62 215 VAL A C 1
ATOM 1820 O O . VAL A 1 215 ? -11.382 9.625 19.509 1.00 94.62 215 VAL A O 1
ATOM 1823 N N . VAL A 1 216 ? -12.655 7.965 20.332 1.00 96.12 216 VAL A N 1
ATOM 1824 C CA . VAL A 1 216 ? -13.874 8.409 19.643 1.00 96.12 216 VAL A CA 1
ATOM 1825 C C . VAL A 1 216 ? -14.410 9.722 20.219 1.00 96.12 216 VAL A C 1
ATOM 1827 O O . VAL A 1 216 ? -14.854 10.562 19.449 1.00 96.12 216 VAL A O 1
ATOM 1830 N N . ASP A 1 217 ? -14.328 9.945 21.530 1.00 95.06 217 ASP A N 1
ATOM 1831 C CA . ASP A 1 217 ? -14.742 11.211 22.151 1.00 95.06 217 ASP A CA 1
ATOM 1832 C C . ASP A 1 217 ? -13.926 12.404 21.633 1.00 95.06 217 ASP A C 1
ATOM 1834 O O . ASP A 1 217 ? -14.482 13.474 21.394 1.00 95.06 217 ASP A O 1
ATOM 1838 N N . ASN A 1 218 ? -12.619 12.220 21.422 1.00 94.56 218 ASN A N 1
ATOM 1839 C CA . ASN A 1 218 ? -11.728 13.314 21.027 1.00 94.56 218 ASN A CA 1
ATOM 1840 C C . ASN A 1 218 ? -11.625 13.513 19.512 1.00 94.56 218 ASN A C 1
ATOM 1842 O O . ASN A 1 218 ? -11.399 14.635 19.061 1.00 94.56 218 ASN A O 1
ATOM 1846 N N . PHE A 1 219 ? -11.760 12.442 18.725 1.00 96.62 219 PHE A N 1
ATOM 1847 C CA . PHE A 1 219 ? -11.489 12.465 17.281 1.00 96.62 219 PHE A CA 1
ATOM 1848 C C . PHE A 1 219 ? -12.652 11.967 16.420 1.00 96.62 219 PHE A C 1
ATOM 1850 O O . PHE A 1 219 ? -12.578 12.016 15.190 1.00 96.62 219 PHE A O 1
ATOM 1857 N N . GLY A 1 220 ? -13.712 11.453 17.042 1.00 94.75 220 GLY A N 1
ATOM 1858 C CA . GLY A 1 220 ? -14.903 10.985 16.356 1.00 94.75 220 GLY A CA 1
ATOM 1859 C C . GLY A 1 220 ? -15.836 12.130 15.975 1.00 94.75 220 GLY A C 1
ATOM 1860 O O . GLY A 1 220 ? -16.081 13.054 16.746 1.00 94.75 220 GLY A O 1
ATOM 1861 N N . VAL A 1 221 ? -16.423 12.030 14.788 1.00 94.81 221 VAL A N 1
ATOM 1862 C CA . VAL A 1 221 ? -17.456 12.928 14.276 1.00 94.81 221 VAL A CA 1
ATOM 1863 C C . VAL A 1 221 ? -18.763 12.149 14.209 1.00 94.81 221 VAL A C 1
ATOM 1865 O O . VAL A 1 221 ? -18.871 11.168 13.473 1.00 94.81 221 VAL A O 1
ATOM 1868 N N . LEU A 1 222 ? -19.762 12.567 14.989 1.00 94.88 222 LEU A N 1
ATOM 1869 C CA . LEU A 1 222 ? -21.098 11.975 14.941 1.00 94.88 222 LEU A CA 1
ATOM 1870 C C . LEU A 1 222 ? -21.836 12.462 13.691 1.00 94.88 222 LEU A C 1
ATOM 1872 O O . LEU A 1 222 ? -22.091 13.658 13.530 1.00 94.88 222 LEU A O 1
ATOM 1876 N N . ASN A 1 223 ? -22.250 11.533 12.835 1.00 91.44 223 ASN A N 1
ATOM 1877 C CA . ASN A 1 223 ? -23.208 11.831 11.783 1.00 91.44 223 ASN A CA 1
ATOM 1878 C C . ASN A 1 223 ? -24.625 11.812 12.378 1.00 91.44 223 ASN A C 1
ATOM 1880 O O . ASN A 1 223 ? -25.144 10.757 12.736 1.00 91.44 223 ASN A O 1
ATOM 1884 N N . ASN A 1 224 ? -25.260 12.981 12.472 1.00 89.25 224 ASN A N 1
ATOM 1885 C CA . ASN A 1 224 ? -26.591 13.119 13.073 1.00 89.25 224 ASN A CA 1
ATOM 1886 C C . ASN A 1 224 ? -27.717 12.445 12.268 1.00 89.25 224 ASN A C 1
ATOM 1888 O O . ASN A 1 224 ? -28.768 12.159 12.835 1.00 89.25 224 ASN A O 1
ATOM 1892 N N . GLU A 1 225 ? -27.525 12.193 10.970 1.00 83.12 225 GLU A N 1
ATOM 1893 C CA . GLU A 1 225 ? -28.525 11.524 10.128 1.00 83.12 225 GLU A CA 1
ATOM 1894 C C . GLU A 1 225 ? -28.508 10.008 10.340 1.00 83.12 225 GLU A C 1
ATOM 1896 O O . GLU A 1 225 ? -29.560 9.380 10.448 1.00 83.12 225 GLU A O 1
ATOM 1901 N N . THR A 1 226 ? -27.314 9.413 10.419 1.00 86.44 226 THR A N 1
ATOM 1902 C CA . THR A 1 226 ? -27.156 7.959 10.571 1.00 86.44 226 THR A CA 1
ATOM 1903 C C . THR A 1 226 ? -27.057 7.527 12.036 1.00 86.44 226 THR A C 1
ATOM 1905 O O . THR A 1 226 ? -27.355 6.381 12.370 1.00 86.44 226 THR A O 1
ATOM 1908 N N . GLY A 1 227 ? -26.656 8.437 12.927 1.00 88.44 227 GLY A N 1
ATOM 1909 C CA . GLY A 1 227 ? -26.401 8.170 14.340 1.00 88.44 227 GLY A CA 1
ATOM 1910 C C . GLY A 1 227 ? -25.127 7.360 14.602 1.00 88.44 227 GLY A C 1
ATOM 1911 O O . GLY A 1 227 ? -25.033 6.740 15.663 1.00 88.44 227 GLY A O 1
ATOM 1912 N N . PHE A 1 228 ? -24.189 7.332 13.648 1.00 90.81 228 PHE A N 1
ATOM 1913 C CA . PHE A 1 228 ? -22.903 6.637 13.750 1.00 90.81 228 PHE A CA 1
ATOM 1914 C C . PHE A 1 228 ? -21.725 7.613 13.742 1.00 90.81 228 PHE A C 1
ATOM 1916 O O . PHE A 1 228 ? -21.785 8.676 13.122 1.00 90.81 228 PHE A O 1
ATOM 1923 N N . TYR A 1 229 ? -20.643 7.215 14.410 1.00 93.38 229 TYR A N 1
ATOM 1924 C CA . TYR A 1 229 ? -19.379 7.944 14.423 1.00 93.38 229 TYR A CA 1
ATOM 1925 C C . TYR A 1 229 ? -18.492 7.561 13.233 1.00 93.38 229 TYR A C 1
ATOM 1927 O O . TYR A 1 229 ? -18.447 6.399 12.825 1.00 93.38 229 TYR A O 1
ATOM 1935 N N . SER A 1 230 ? -17.739 8.534 12.729 1.00 92.12 230 SER A N 1
ATOM 1936 C CA . SER A 1 230 ? -16.592 8.349 11.833 1.00 92.12 230 SER A CA 1
ATOM 1937 C C . SER A 1 230 ? -15.369 9.096 12.374 1.00 92.12 230 SER A C 1
ATOM 1939 O O . SER A 1 230 ? -15.499 9.890 13.299 1.00 92.12 230 SER A O 1
ATOM 1941 N N . LEU A 1 231 ? -14.180 8.864 11.816 1.00 93.31 231 LEU A N 1
ATOM 1942 C CA . LEU A 1 231 ? -12.984 9.640 12.170 1.00 93.31 231 LEU A CA 1
ATOM 1943 C C . LEU A 1 231 ? -13.021 11.024 11.499 1.00 93.31 231 LEU A C 1
ATOM 1945 O O . LEU A 1 231 ? -13.511 11.130 10.375 1.00 93.31 231 LEU A O 1
ATOM 1949 N N . ASP A 1 232 ? -12.481 12.058 12.149 1.00 94.56 232 ASP A N 1
ATOM 1950 C CA . ASP A 1 232 ? -12.174 13.334 11.484 1.00 94.56 232 ASP A CA 1
ATOM 1951 C C . ASP A 1 232 ? -11.212 13.097 10.301 1.00 94.56 232 ASP A C 1
ATOM 1953 O O . ASP A 1 232 ? -10.181 12.431 10.438 1.00 94.56 232 ASP A O 1
ATOM 1957 N N . ASP A 1 233 ? -11.540 13.648 9.128 1.00 93.31 233 ASP A N 1
ATOM 1958 C CA . ASP A 1 233 ? -10.792 13.438 7.882 1.00 93.31 233 ASP A CA 1
ATOM 1959 C C . ASP A 1 233 ? -9.309 13.827 7.983 1.00 93.31 233 ASP A C 1
ATOM 1961 O O . ASP A 1 233 ? -8.476 13.258 7.268 1.00 93.31 233 ASP A O 1
ATOM 1965 N N . ARG A 1 234 ? -8.957 14.760 8.880 1.00 94.31 234 ARG A N 1
ATOM 1966 C CA . ARG A 1 234 ? -7.565 15.162 9.144 1.00 94.31 234 ARG A CA 1
ATOM 1967 C C . ARG A 1 234 ? -6.726 14.020 9.718 1.00 94.31 234 ARG A C 1
ATOM 1969 O O . ARG A 1 234 ? -5.513 13.991 9.531 1.00 94.31 234 ARG A O 1
ATOM 1976 N N . LEU A 1 235 ? -7.367 13.052 10.371 1.00 90.56 235 LEU A N 1
ATOM 1977 C CA . LEU A 1 235 ? -6.719 11.929 11.043 1.00 90.56 235 LEU A CA 1
ATOM 1978 C C . LEU A 1 235 ? -6.896 10.592 10.310 1.00 90.56 235 LEU A C 1
ATOM 1980 O O . LEU A 1 235 ? -6.415 9.572 10.793 1.00 90.56 235 LEU A O 1
ATOM 1984 N N . LYS A 1 236 ? -7.521 10.567 9.127 1.00 87.56 236 LYS A N 1
ATOM 1985 C CA . LYS A 1 236 ? -7.892 9.334 8.398 1.00 87.56 236 LYS A CA 1
ATOM 1986 C C . LYS A 1 236 ? -6.761 8.329 8.131 1.00 87.56 236 LYS A C 1
ATOM 1988 O O . LYS A 1 236 ? -7.036 7.153 7.924 1.00 87.56 236 LYS A O 1
ATOM 1993 N N . ASN A 1 237 ? -5.509 8.788 8.115 1.00 85.00 237 ASN A N 1
ATOM 1994 C CA . ASN A 1 237 ? -4.337 7.947 7.860 1.00 85.00 237 ASN A CA 1
ATOM 1995 C C . ASN A 1 237 ? -3.683 7.409 9.147 1.00 85.00 237 ASN A C 1
ATOM 1997 O O . ASN A 1 237 ? -2.730 6.640 9.064 1.00 85.00 237 ASN A O 1
ATOM 2001 N N . PHE A 1 238 ? -4.147 7.824 10.329 1.00 86.38 238 PHE A N 1
ATOM 2002 C CA . PHE A 1 238 ? -3.610 7.356 11.603 1.00 86.38 238 PHE A CA 1
ATOM 2003 C C . PHE A 1 238 ? -4.172 5.976 11.954 1.00 86.38 238 PHE A C 1
ATOM 2005 O O . PHE A 1 238 ? -5.372 5.724 11.855 1.00 86.38 238 PHE A O 1
ATOM 2012 N N . SER A 1 239 ? -3.302 5.089 12.434 1.00 84.69 239 SER A N 1
ATOM 2013 C CA . SER A 1 239 ? -3.723 3.837 13.067 1.00 84.69 239 SER A CA 1
ATOM 2014 C C . SER A 1 239 ? -4.363 4.097 14.433 1.00 84.69 239 SER A C 1
ATOM 2016 O O . SER A 1 239 ? -4.054 5.084 15.104 1.00 84.69 239 SER A O 1
ATOM 2018 N N . ILE A 1 240 ? -5.207 3.172 14.900 1.00 85.69 240 ILE A N 1
ATOM 2019 C CA . ILE A 1 240 ? -5.826 3.281 16.226 1.00 85.69 240 ILE A CA 1
ATOM 2020 C C . ILE A 1 240 ? -4.789 3.384 17.353 1.00 85.69 240 ILE A C 1
ATOM 2022 O O . ILE A 1 240 ? -4.973 4.184 18.265 1.00 85.69 240 ILE A O 1
ATOM 2026 N N . THR A 1 241 ? -3.660 2.674 17.265 1.00 85.62 241 THR A N 1
ATOM 2027 C CA . THR A 1 241 ? -2.548 2.800 18.220 1.00 85.62 241 THR A CA 1
ATOM 2028 C C . THR A 1 241 ? -2.001 4.225 18.254 1.00 85.62 241 THR A C 1
ATOM 2030 O O . THR A 1 241 ? -1.817 4.795 19.329 1.00 85.62 241 THR A O 1
ATOM 2033 N N . GLN A 1 242 ? -1.769 4.840 17.090 1.00 87.94 242 GLN A N 1
ATOM 2034 C CA . GLN A 1 242 ? -1.305 6.227 17.030 1.00 87.94 242 GLN A CA 1
ATOM 2035 C C . GLN A 1 242 ? -2.359 7.190 17.597 1.00 87.94 242 GLN A C 1
ATOM 2037 O O . GLN A 1 242 ? -1.996 8.092 18.348 1.00 87.94 242 GLN A O 1
ATOM 2042 N N . LEU A 1 243 ? -3.650 6.965 17.322 1.00 92.06 243 LEU A N 1
ATOM 2043 C CA . LEU A 1 243 ? -4.751 7.750 17.899 1.00 92.06 243 LEU A CA 1
ATOM 2044 C C . LEU A 1 243 ? -4.804 7.631 19.428 1.00 92.06 243 LEU A C 1
ATOM 2046 O O . LEU A 1 243 ? -4.982 8.630 20.119 1.00 92.06 243 LEU A O 1
ATOM 2050 N N . ILE A 1 244 ? -4.588 6.432 19.975 1.00 89.88 244 ILE A N 1
ATOM 2051 C CA . ILE A 1 244 ? -4.498 6.212 21.422 1.00 89.88 244 ILE A CA 1
ATOM 2052 C C . ILE A 1 244 ? -3.341 7.032 22.008 1.00 89.88 244 ILE A C 1
ATOM 2054 O O . ILE A 1 244 ? -3.516 7.643 23.061 1.00 89.88 244 ILE A O 1
ATOM 2058 N N . LEU A 1 245 ? -2.185 7.100 21.342 1.00 88.25 245 LEU A N 1
ATOM 2059 C CA . LEU A 1 245 ? -1.038 7.882 21.817 1.00 88.25 245 LEU A CA 1
ATOM 2060 C C . LEU A 1 245 ? -1.325 9.379 21.876 1.00 88.25 245 LEU A C 1
ATOM 2062 O O . LEU A 1 245 ? -0.961 10.032 22.849 1.00 88.25 245 LEU A O 1
ATOM 2066 N N . VAL A 1 246 ? -1.993 9.915 20.857 1.00 92.94 246 VAL A N 1
ATOM 2067 C CA . VAL A 1 246 ? -2.286 11.351 20.767 1.00 92.94 246 VAL A CA 1
ATOM 2068 C C . VAL A 1 246 ? -3.600 11.742 21.433 1.00 92.94 246 VAL A C 1
ATOM 2070 O O . VAL A 1 246 ? -3.915 12.925 21.462 1.00 92.94 246 VAL A O 1
ATOM 2073 N N . ARG A 1 247 ? -4.348 10.801 22.033 1.00 90.81 247 ARG A N 1
ATOM 2074 C CA . ARG A 1 247 ? -5.670 11.059 22.638 1.00 90.81 247 ARG A CA 1
ATOM 2075 C C . ARG A 1 247 ? -5.681 12.159 23.699 1.00 90.81 247 ARG A C 1
ATOM 2077 O O . ARG A 1 247 ? -6.742 12.671 24.008 1.00 90.81 247 ARG A O 1
ATOM 2084 N N . GLY A 1 248 ? -4.535 12.517 24.280 1.00 85.69 248 GLY A N 1
ATOM 2085 C CA . GLY A 1 248 ? -4.425 13.635 25.225 1.00 85.69 248 GLY A CA 1
ATOM 2086 C C . GLY A 1 248 ? -4.359 15.030 24.582 1.00 85.69 248 GLY A C 1
ATOM 2087 O O . GLY A 1 248 ? -4.340 16.022 25.314 1.00 85.69 248 GLY A O 1
ATOM 2088 N N . LEU A 1 249 ? -4.290 15.111 23.252 1.00 90.94 249 LEU A N 1
ATOM 2089 C CA . LEU A 1 249 ? -4.120 16.332 22.463 1.00 90.94 249 LEU A CA 1
ATOM 2090 C C . LEU A 1 249 ? -5.372 16.629 21.628 1.00 90.94 249 LEU A C 1
ATOM 2092 O O . LEU A 1 249 ? -6.096 15.712 21.242 1.00 90.94 249 LEU A O 1
ATOM 2096 N N . THR A 1 250 ? -5.605 17.905 21.308 1.00 91.94 250 THR A N 1
ATOM 2097 C CA . THR A 1 250 ? -6.587 18.281 20.276 1.00 91.94 250 THR A CA 1
ATOM 2098 C C . THR A 1 250 ? -5.998 18.115 18.876 1.00 91.94 250 THR A C 1
ATOM 2100 O O . THR A 1 250 ? -4.778 18.061 18.710 1.00 91.94 250 THR A O 1
ATOM 2103 N N . ILE A 1 251 ? -6.849 18.078 17.848 1.00 93.62 251 ILE A N 1
ATOM 2104 C CA . ILE A 1 251 ? -6.392 17.937 16.456 1.00 93.62 251 ILE A CA 1
ATOM 2105 C C . ILE A 1 251 ? -5.472 19.100 16.059 1.00 93.62 251 ILE A C 1
ATOM 2107 O O . ILE A 1 251 ? -4.440 18.891 15.429 1.00 93.62 251 ILE A O 1
ATOM 2111 N N . GLU A 1 252 ? -5.767 20.310 16.526 1.00 93.69 252 GLU A N 1
ATOM 2112 C CA . GLU A 1 252 ? -4.946 21.497 16.278 1.00 93.69 252 GLU A CA 1
ATOM 2113 C C . GLU A 1 252 ? -3.557 21.357 16.915 1.00 93.69 252 GLU A C 1
ATOM 2115 O O . GLU A 1 252 ? -2.565 21.775 16.324 1.00 93.69 252 GLU A O 1
ATOM 2120 N N . GLN A 1 253 ? -3.457 20.742 18.098 1.00 91.88 253 GLN A N 1
ATOM 2121 C CA . GLN A 1 253 ? -2.167 20.476 18.739 1.00 91.88 253 GLN A CA 1
ATOM 2122 C C . GLN A 1 253 ? -1.368 19.398 17.997 1.00 91.88 253 GLN A C 1
ATOM 2124 O O . GLN A 1 253 ? -0.146 19.507 17.914 1.00 91.88 253 GLN A O 1
ATOM 2129 N N . ILE A 1 254 ? -2.035 18.377 17.450 1.00 94.25 254 ILE A N 1
ATOM 2130 C CA . ILE A 1 254 ? -1.404 17.342 16.614 1.00 94.25 254 ILE A CA 1
ATOM 2131 C C . ILE A 1 254 ? -0.771 17.996 15.376 1.00 94.25 254 ILE A C 1
ATOM 2133 O O . ILE A 1 254 ? 0.406 17.765 15.093 1.00 94.25 254 ILE A O 1
ATOM 2137 N N . GLU A 1 255 ? -1.514 18.873 14.695 1.00 94.44 255 GLU A N 1
ATOM 2138 C CA . GLU A 1 255 ? -1.037 19.624 13.527 1.00 94.44 255 GLU A CA 1
ATOM 2139 C C . GLU A 1 255 ? 0.097 20.599 13.885 1.00 94.44 255 GLU A C 1
ATOM 2141 O O . GLU A 1 255 ? 1.129 20.616 13.217 1.00 94.44 255 GLU A O 1
ATOM 2146 N N . GLN A 1 256 ? -0.042 21.370 14.971 1.00 93.50 256 GLN A N 1
ATOM 2147 C CA . GLN A 1 256 ? 0.986 22.314 15.438 1.00 93.50 256 GLN A CA 1
ATOM 2148 C C . GLN A 1 256 ? 2.312 21.627 15.778 1.00 93.50 256 GLN A C 1
ATOM 2150 O O . GLN A 1 256 ? 3.383 22.184 15.533 1.00 93.50 256 GLN A O 1
ATOM 2155 N N . ASN A 1 257 ? 2.243 20.409 16.317 1.00 91.88 257 ASN A N 1
ATOM 2156 C CA . ASN A 1 257 ? 3.412 19.606 16.651 1.00 91.88 257 ASN A CA 1
ATOM 2157 C C . ASN A 1 257 ? 3.950 18.785 15.465 1.00 91.88 257 ASN A C 1
ATOM 2159 O O . ASN A 1 257 ? 4.908 18.034 15.641 1.00 91.88 257 ASN A O 1
ATOM 2163 N N . ASN A 1 258 ? 3.384 18.942 14.260 1.00 93.56 258 ASN A N 1
ATOM 2164 C CA . ASN A 1 258 ? 3.739 18.188 13.052 1.00 93.56 258 ASN A CA 1
ATOM 2165 C C . ASN A 1 258 ? 3.725 16.669 13.273 1.00 93.56 258 ASN A C 1
ATOM 2167 O O . ASN A 1 258 ? 4.589 15.951 12.769 1.00 93.56 258 ASN A O 1
ATOM 2171 N N . ILE A 1 259 ? 2.762 16.178 14.054 1.00 92.12 259 ILE A N 1
ATOM 2172 C CA . ILE A 1 259 ? 2.583 14.744 14.237 1.00 92.12 259 ILE A CA 1
ATOM 2173 C C . ILE A 1 259 ? 1.881 14.201 12.989 1.00 92.12 259 ILE A C 1
ATOM 2175 O O . ILE A 1 259 ? 0.766 14.617 12.677 1.00 92.12 259 ILE A O 1
ATOM 2179 N N . THR A 1 260 ? 2.518 13.269 12.281 1.00 89.94 260 THR A N 1
ATOM 2180 C CA . THR A 1 260 ? 2.005 12.689 11.030 1.00 89.94 260 THR A CA 1
ATOM 2181 C C . THR A 1 260 ? 1.903 11.163 11.103 1.00 89.94 260 THR A C 1
ATOM 2183 O O . THR A 1 260 ? 2.535 10.508 11.934 1.00 89.94 260 THR A O 1
ATOM 2186 N N . SER A 1 261 ? 1.081 10.569 10.232 1.00 84.69 261 SER A N 1
ATOM 2187 C CA . SER A 1 261 ? 0.794 9.126 10.242 1.00 84.69 261 SER A CA 1
ATOM 2188 C C . SER A 1 261 ? 1.982 8.238 9.850 1.00 84.69 261 SER A C 1
ATOM 2190 O O . SER A 1 261 ? 1.985 7.055 10.180 1.00 84.69 261 SER A O 1
ATOM 2192 N N . ASP A 1 262 ? 2.988 8.780 9.160 1.00 81.00 262 ASP A N 1
ATOM 2193 C CA . ASP A 1 262 ? 4.231 8.085 8.795 1.00 81.00 262 ASP A CA 1
ATOM 2194 C C . ASP A 1 262 ? 5.247 8.000 9.949 1.00 81.00 262 ASP A C 1
ATOM 2196 O O . ASP A 1 262 ? 6.236 7.269 9.854 1.00 81.00 262 ASP A O 1
ATOM 2200 N N . MET A 1 263 ? 4.997 8.698 11.063 1.00 82.88 263 MET A N 1
ATOM 2201 C CA . MET A 1 263 ? 5.863 8.659 12.239 1.00 82.88 263 MET A CA 1
ATOM 2202 C C . MET A 1 263 ? 5.748 7.343 13.007 1.00 82.88 263 MET A C 1
ATOM 2204 O O . MET A 1 263 ? 4.672 6.751 13.149 1.00 82.88 263 MET A O 1
ATOM 2208 N N . THR A 1 264 ? 6.864 6.919 13.606 1.00 81.88 264 THR A N 1
ATOM 2209 C CA . THR A 1 264 ? 6.865 5.750 14.489 1.00 81.88 264 THR A CA 1
ATOM 2210 C C . THR A 1 264 ? 6.128 6.051 15.794 1.00 81.88 264 THR A C 1
ATOM 2212 O O . THR A 1 264 ? 6.149 7.176 16.301 1.00 81.88 264 THR A O 1
ATOM 2215 N N . THR A 1 265 ? 5.534 5.026 16.411 1.00 83.81 265 THR A N 1
ATOM 2216 C CA . THR A 1 265 ? 4.885 5.164 17.726 1.00 83.81 265 THR A CA 1
ATOM 2217 C C . THR A 1 265 ? 5.844 5.713 18.783 1.00 83.81 265 THR A C 1
ATOM 2219 O O . THR A 1 265 ? 5.435 6.493 19.636 1.00 83.81 265 THR A O 1
ATOM 2222 N N . ARG A 1 266 ? 7.139 5.380 18.709 1.00 80.94 266 ARG A N 1
ATOM 2223 C CA . ARG A 1 266 ? 8.173 5.902 19.614 1.00 80.94 266 ARG A CA 1
ATOM 2224 C C . ARG A 1 266 ? 8.370 7.412 19.470 1.00 80.94 266 ARG A C 1
ATOM 2226 O O . ARG A 1 266 ? 8.500 8.097 20.484 1.00 80.94 266 ARG A O 1
ATOM 2233 N N . ASP A 1 267 ? 8.400 7.914 18.241 1.00 84.69 267 ASP A N 1
ATOM 2234 C CA . ASP A 1 267 ? 8.588 9.343 17.983 1.00 84.69 267 ASP A CA 1
ATOM 2235 C C . ASP A 1 267 ? 7.362 10.135 18.441 1.00 84.69 267 ASP A C 1
ATOM 2237 O O . ASP A 1 267 ? 7.503 11.136 19.144 1.00 84.69 267 ASP A O 1
ATOM 2241 N N . ILE A 1 268 ? 6.161 9.614 18.160 1.00 86.75 268 ILE A N 1
ATOM 2242 C CA . ILE A 1 268 ? 4.894 10.183 18.638 1.00 86.75 268 ILE A CA 1
ATOM 2243 C C . ILE A 1 268 ? 4.865 10.223 20.172 1.00 86.75 268 ILE A C 1
ATOM 2245 O O . ILE A 1 268 ? 4.597 11.280 20.741 1.00 86.75 268 ILE A O 1
ATOM 2249 N N . LYS A 1 269 ? 5.213 9.116 20.855 1.00 86.25 269 LYS A N 1
ATOM 2250 C CA . LYS A 1 269 ? 5.307 9.053 22.330 1.00 86.25 269 LYS A CA 1
ATOM 2251 C C . LYS A 1 269 ? 6.176 10.197 22.874 1.00 86.25 269 LYS A C 1
ATOM 2253 O O . LYS A 1 269 ? 5.791 10.883 23.815 1.00 86.25 269 LYS A O 1
ATOM 2258 N N . LYS A 1 270 ? 7.341 10.446 22.270 1.00 87.88 270 LYS A N 1
ATOM 2259 C CA . LYS A 1 270 ? 8.258 11.495 22.734 1.00 87.88 270 LYS A CA 1
ATOM 2260 C C . LYS A 1 270 ? 7.646 12.896 22.627 1.00 87.88 270 LYS A C 1
ATOM 2262 O O . LYS A 1 270 ? 7.693 13.640 23.601 1.00 87.88 270 LYS A O 1
ATOM 2267 N N . ILE A 1 271 ? 7.047 13.224 21.482 1.00 90.38 271 ILE A N 1
ATOM 2268 C CA . ILE A 1 271 ? 6.428 14.538 21.244 1.00 90.38 271 ILE A CA 1
ATOM 2269 C C . ILE A 1 271 ? 5.248 14.758 22.194 1.00 90.38 271 ILE A C 1
ATOM 2271 O O . ILE A 1 271 ? 5.179 15.785 22.865 1.00 90.38 271 ILE A O 1
ATOM 2275 N N . VAL A 1 272 ? 4.359 13.766 22.314 1.00 88.56 272 VAL A N 1
ATOM 2276 C CA . VAL A 1 272 ? 3.197 13.840 23.210 1.00 88.56 272 VAL A CA 1
ATOM 2277 C C . VAL A 1 272 ? 3.635 14.017 24.666 1.00 88.56 272 VAL A C 1
ATOM 2279 O O . VAL A 1 272 ? 3.052 14.825 25.384 1.00 88.56 272 VAL A O 1
ATOM 2282 N N . ALA A 1 273 ? 4.679 13.309 25.115 1.00 85.69 273 ALA A N 1
ATOM 2283 C CA . ALA A 1 273 ? 5.194 13.459 26.476 1.00 85.69 273 ALA A CA 1
ATOM 2284 C C . ALA A 1 273 ? 5.660 14.890 26.770 1.00 85.69 273 ALA A C 1
ATOM 2286 O O . ALA A 1 273 ? 5.412 15.404 27.862 1.00 85.69 273 ALA A O 1
ATOM 2287 N N . ASP A 1 274 ? 6.364 15.510 25.825 1.00 85.12 274 ASP A N 1
ATOM 2288 C CA . ASP A 1 274 ? 6.891 16.861 25.987 1.00 85.12 274 ASP A CA 1
ATOM 2289 C C . ASP A 1 274 ? 5.750 17.894 25.986 1.00 85.12 274 ASP A C 1
ATOM 2291 O O . ASP A 1 274 ? 5.705 18.749 26.872 1.00 85.12 274 ASP A O 1
ATOM 2295 N N . GLU A 1 275 ? 4.761 17.744 25.100 1.00 85.44 275 GLU A N 1
ATOM 2296 C CA . GLU A 1 275 ? 3.572 18.607 25.040 1.00 85.44 275 GLU A CA 1
ATOM 2297 C C . GLU A 1 275 ? 2.715 18.511 26.314 1.00 85.44 275 GLU A C 1
ATOM 2299 O O . GLU A 1 275 ? 2.322 19.523 26.901 1.00 85.44 275 GLU A O 1
ATOM 2304 N N . LEU A 1 276 ? 2.472 17.295 26.816 1.00 82.44 276 LEU A N 1
ATOM 2305 C CA . LEU A 1 276 ? 1.711 17.097 28.053 1.00 82.44 276 LEU A CA 1
ATOM 2306 C C . LEU A 1 276 ? 2.436 17.679 29.276 1.00 82.44 276 LEU A C 1
ATOM 2308 O O . LEU A 1 276 ? 1.795 18.265 30.152 1.00 82.44 276 LEU A O 1
ATOM 2312 N N . LYS A 1 277 ? 3.771 17.586 29.333 1.00 82.25 277 LYS A N 1
ATOM 2313 C CA . LYS A 1 277 ? 4.566 18.243 30.385 1.00 82.25 277 LYS A CA 1
ATOM 2314 C C . LYS A 1 277 ? 4.458 19.763 30.308 1.00 82.25 277 LYS A C 1
ATOM 2316 O O . LYS A 1 277 ? 4.283 20.400 31.344 1.00 82.25 277 LYS A O 1
ATOM 2321 N N . LEU A 1 278 ? 4.537 20.346 29.110 1.00 76.88 278 LEU A N 1
ATOM 2322 C CA . LEU A 1 278 ? 4.374 21.789 28.910 1.00 76.88 278 LEU A CA 1
ATOM 2323 C C . LEU A 1 278 ? 2.986 22.262 29.355 1.00 76.88 278 LEU A C 1
ATOM 2325 O O . LEU A 1 278 ? 2.886 23.255 30.079 1.00 76.88 278 LEU A O 1
ATOM 2329 N N . LYS A 1 279 ? 1.932 21.510 29.019 1.00 75.31 279 LYS A N 1
ATOM 2330 C CA . LYS A 1 279 ? 0.558 21.777 29.469 1.00 75.31 279 LYS A CA 1
ATOM 2331 C C . LYS A 1 279 ? 0.438 21.747 30.994 1.00 75.31 279 LYS A C 1
ATOM 2333 O O . LYS A 1 279 ? -0.176 22.645 31.565 1.00 75.31 279 LYS A O 1
ATOM 2338 N N . LYS A 1 280 ? 1.072 20.770 31.655 1.00 72.94 280 LYS A N 1
ATOM 2339 C CA . LYS A 1 280 ? 1.092 20.657 33.124 1.00 72.94 280 LYS A CA 1
ATOM 2340 C C . LYS A 1 280 ? 1.823 21.825 33.791 1.00 72.94 280 LYS A C 1
ATOM 2342 O O . LYS A 1 280 ? 1.380 22.332 34.815 1.00 72.94 280 LYS A O 1
ATOM 2347 N N . ILE A 1 281 ? 2.918 22.298 33.195 1.00 68.69 281 ILE A N 1
ATOM 2348 C CA . ILE A 1 281 ? 3.633 23.485 33.685 1.00 68.69 281 ILE A CA 1
ATOM 2349 C C . ILE A 1 281 ? 2.762 24.739 33.504 1.00 68.69 281 ILE A C 1
ATOM 2351 O O . ILE A 1 281 ? 2.628 25.530 34.435 1.00 68.69 281 ILE A O 1
ATOM 2355 N N . ALA A 1 282 ? 2.116 24.903 32.347 1.00 65.88 282 ALA A N 1
ATOM 2356 C CA . ALA A 1 282 ? 1.246 26.043 32.062 1.00 65.88 282 ALA A CA 1
ATOM 2357 C C . ALA A 1 282 ? -0.003 26.100 32.968 1.00 65.88 282 ALA A C 1
ATOM 2359 O O . ALA A 1 282 ? -0.370 27.183 33.433 1.00 65.88 282 ALA A O 1
ATOM 2360 N N . SER A 1 283 ? -0.621 24.953 33.277 1.00 59.75 283 SER A N 1
ATOM 2361 C CA . SER A 1 283 ? -1.768 24.888 34.193 1.00 59.75 283 SER A CA 1
ATOM 2362 C C . SER A 1 283 ? -1.376 25.225 35.634 1.00 59.75 283 SER A C 1
ATOM 2364 O O . SER A 1 283 ? -2.093 25.960 36.300 1.00 59.75 283 SER A O 1
ATOM 2366 N N . THR A 1 284 ? -0.189 24.818 36.101 1.00 55.69 284 THR A N 1
ATOM 2367 C CA . THR A 1 284 ? 0.302 25.200 37.444 1.00 55.69 284 THR A CA 1
ATOM 2368 C C . THR A 1 284 ? 0.641 26.689 37.607 1.00 55.69 284 THR A C 1
ATOM 2370 O O . THR A 1 284 ? 0.817 27.156 38.731 1.00 55.69 284 THR A O 1
ATOM 2373 N N . VAL A 1 285 ? 0.719 27.453 36.512 1.00 53.62 285 VAL A N 1
ATOM 2374 C CA . VAL A 1 285 ? 1.017 28.899 36.514 1.00 53.62 285 VAL A CA 1
ATOM 2375 C C . VAL A 1 285 ? -0.260 29.759 36.433 1.00 53.62 285 VAL A C 1
ATOM 2377 O O . VAL A 1 285 ? -0.200 30.966 36.663 1.00 53.62 285 VAL A O 1
ATOM 2380 N N . THR A 1 286 ? -1.432 29.167 36.177 1.00 43.88 286 THR A N 1
ATOM 2381 C CA . THR A 1 286 ? -2.717 29.882 36.067 1.00 43.88 286 THR A CA 1
ATOM 2382 C C . THR A 1 286 ? -3.702 29.419 37.148 1.00 43.88 286 THR A C 1
ATOM 2384 O O . THR A 1 286 ? -4.088 28.261 37.207 1.00 43.88 286 THR A O 1
ATOM 2387 N N . THR A 1 287 ? -4.084 30.322 38.058 1.00 43.53 287 THR A N 1
ATOM 2388 C CA . THR A 1 287 ? -5.010 30.042 39.171 1.00 43.53 287 THR A CA 1
ATOM 2389 C C . THR A 1 287 ? -6.455 29.833 38.708 1.00 43.53 287 THR A C 1
ATOM 2391 O O . THR A 1 287 ? -6.961 30.636 37.926 1.00 43.53 287 THR A O 1
ATOM 2394 N N . ASP A 1 288 ? -7.099 28.823 39.299 1.00 44.69 288 ASP A N 1
ATOM 2395 C CA . ASP A 1 288 ? -8.537 28.613 39.517 1.00 44.69 288 ASP A CA 1
ATOM 2396 C C . ASP A 1 288 ? -9.507 28.929 38.368 1.00 44.69 288 ASP A C 1
ATOM 2398 O O . ASP A 1 288 ? -10.052 30.025 38.274 1.00 44.69 288 ASP A O 1
ATOM 2402 N N . THR A 1 289 ? -9.883 27.895 37.608 1.00 35.72 289 THR A N 1
ATOM 2403 C CA . THR A 1 289 ? -11.294 27.684 37.234 1.00 35.72 289 THR A CA 1
ATOM 2404 C C . THR A 1 289 ? -11.602 26.187 37.223 1.00 35.72 289 THR A C 1
ATOM 2406 O O . THR A 1 289 ? -11.061 25.427 36.428 1.00 35.72 289 THR A O 1
ATOM 2409 N N . VAL A 1 290 ? -12.466 25.765 38.148 1.00 40.72 290 VAL A N 1
ATOM 2410 C CA . VAL A 1 290 ? -13.019 24.408 38.224 1.00 40.72 290 VAL A CA 1
ATOM 2411 C C . VAL A 1 290 ? -14.040 24.249 37.097 1.00 40.72 290 VAL A C 1
ATOM 2413 O O . VAL A 1 290 ? -15.009 25.007 37.034 1.00 40.72 290 VAL A O 1
ATOM 2416 N N . SER A 1 291 ? -13.827 23.277 36.211 1.00 33.62 291 SER A N 1
ATOM 2417 C CA . SER A 1 291 ? -14.844 22.789 35.281 1.00 33.62 291 SER A CA 1
ATOM 2418 C C . SER A 1 291 ? -14.975 21.283 35.483 1.00 33.62 291 SER A C 1
ATOM 2420 O O . SER A 1 291 ? -14.004 20.549 35.322 1.00 33.62 291 SER A O 1
ATOM 2422 N N . ASP A 1 292 ? -16.165 20.854 35.903 1.00 40.22 292 ASP A N 1
ATOM 2423 C CA . ASP A 1 292 ? -16.515 19.467 36.210 1.00 40.22 292 ASP A CA 1
ATOM 2424 C C . ASP A 1 292 ? -16.580 18.610 34.931 1.00 40.22 292 ASP A C 1
ATOM 2426 O O . ASP A 1 292 ? -17.651 18.349 34.381 1.00 40.22 292 ASP A O 1
ATOM 2430 N N . ILE A 1 293 ? -15.419 18.157 34.457 1.00 32.00 293 ILE A N 1
ATOM 2431 C CA . ILE A 1 293 ? -15.264 17.063 33.488 1.00 32.00 293 ILE A CA 1
ATOM 2432 C C . ILE A 1 293 ? -14.326 16.035 34.140 1.00 32.00 293 ILE A C 1
ATOM 2434 O O . ILE A 1 293 ? -13.301 16.444 34.686 1.00 32.00 293 ILE A O 1
ATOM 2438 N N . PRO A 1 294 ? -14.626 14.720 34.127 1.00 37.66 294 PRO A N 1
ATOM 2439 C CA . PRO A 1 294 ? -13.741 13.725 34.728 1.00 37.66 294 PRO A CA 1
ATOM 2440 C C . PRO A 1 294 ? -12.352 13.780 34.079 1.00 37.66 294 PRO A C 1
ATOM 2442 O O . PRO A 1 294 ? -12.237 13.691 32.856 1.00 37.66 294 PRO A O 1
ATOM 2445 N N . GLU A 1 295 ? -11.311 13.933 34.899 1.00 39.94 295 GLU A N 1
ATOM 2446 C CA . GLU A 1 295 ? -9.921 14.046 34.459 1.00 39.94 295 GLU A CA 1
ATOM 2447 C C . GLU A 1 295 ? -9.497 12.837 33.609 1.00 39.94 295 GLU A C 1
ATOM 2449 O O . GLU A 1 295 ? -9.500 11.681 34.042 1.00 39.94 295 GLU A O 1
ATOM 2454 N N . ASN A 1 296 ? -9.108 13.134 32.366 1.00 44.16 296 ASN A N 1
ATOM 2455 C CA . ASN A 1 296 ? -8.211 12.303 31.568 1.00 44.16 296 ASN A CA 1
ATOM 2456 C C . ASN A 1 296 ? -6.995 11.949 32.445 1.00 44.16 296 ASN A C 1
ATOM 2458 O O . ASN A 1 296 ? -6.492 12.869 33.089 1.00 44.16 296 ASN A O 1
ATOM 2462 N N . PRO A 1 297 ? -6.514 10.690 32.505 1.00 44.81 297 PRO A N 1
ATOM 2463 C CA . PRO A 1 297 ? -5.405 10.341 33.384 1.00 44.81 297 PRO A CA 1
ATOM 2464 C C . PRO A 1 297 ? -4.236 11.294 33.140 1.00 44.81 297 PRO A C 1
ATOM 2466 O O . PRO A 1 297 ? -3.675 11.353 32.045 1.00 44.81 297 PRO A O 1
ATOM 2469 N N . GLU A 1 298 ? -3.911 12.078 34.168 1.00 48.12 298 GLU A N 1
ATOM 2470 C CA . GLU A 1 298 ? -2.806 13.037 34.158 1.00 48.12 298 GLU A CA 1
ATOM 2471 C C . GLU A 1 298 ? -1.433 12.345 34.093 1.00 48.12 298 GLU A C 1
ATOM 2473 O O . GLU A 1 298 ? -0.399 13.019 34.014 1.00 48.12 298 GLU A O 1
ATOM 2478 N N . ASP A 1 299 ? -1.413 11.009 34.167 1.00 50.91 299 ASP A N 1
ATOM 2479 C CA . ASP A 1 299 ? -0.215 10.196 34.277 1.00 50.91 299 ASP A CA 1
ATOM 2480 C C . ASP A 1 299 ? 0.193 9.562 32.937 1.00 50.91 299 ASP A C 1
ATOM 2482 O O . ASP A 1 299 ? -0.463 8.688 32.365 1.00 50.91 299 ASP A O 1
ATOM 2486 N N . ILE A 1 300 ? 1.345 10.018 32.452 1.00 50.19 300 ILE A N 1
ATOM 2487 C CA . ILE A 1 300 ? 2.019 9.554 31.242 1.00 50.19 300 ILE A CA 1
ATOM 2488 C C . ILE A 1 300 ? 2.403 8.061 31.360 1.00 50.19 300 ILE A C 1
ATOM 2490 O O . ILE A 1 300 ? 2.420 7.362 30.346 1.00 50.19 300 ILE A O 1
ATOM 2494 N N . GLU A 1 301 ? 2.674 7.549 32.571 1.00 54.34 301 GLU A N 1
ATOM 2495 C CA . GLU A 1 301 ? 2.951 6.120 32.795 1.00 54.34 301 GLU A CA 1
ATOM 2496 C C . GLU A 1 301 ? 1.706 5.245 32.576 1.00 54.34 301 GLU A C 1
ATOM 2498 O O . GLU A 1 301 ? 1.814 4.183 31.958 1.00 54.34 301 GLU A O 1
ATOM 2503 N N . GLU A 1 302 ? 0.518 5.710 32.978 1.00 55.19 302 GLU A N 1
ATOM 2504 C CA . GLU A 1 302 ? -0.755 5.018 32.727 1.00 55.19 302 GLU A CA 1
ATOM 2505 C C . GLU A 1 302 ? -1.084 4.999 31.225 1.00 55.19 302 GLU A C 1
ATOM 2507 O O . GLU A 1 302 ? -1.471 3.967 30.675 1.00 55.19 302 GLU A O 1
ATOM 2512 N N . LEU A 1 303 ? -0.823 6.108 30.520 1.00 51.34 303 LEU A N 1
ATOM 2513 C CA . LEU A 1 303 ? -1.023 6.218 29.072 1.00 51.34 303 LEU A CA 1
ATOM 2514 C C . LEU A 1 303 ? -0.172 5.207 28.280 1.00 51.34 303 LEU A C 1
ATOM 2516 O O . LEU A 1 303 ? -0.667 4.619 27.313 1.00 51.34 303 LEU A O 1
ATOM 2520 N N . TYR A 1 304 ? 1.090 4.999 28.678 1.00 55.94 304 TYR A N 1
ATOM 2521 C CA . TYR A 1 304 ? 2.005 4.072 28.003 1.00 55.94 304 TYR A CA 1
ATOM 2522 C C . TYR A 1 304 ? 1.793 2.612 28.386 1.00 55.94 304 TYR A C 1
ATOM 2524 O O . TYR A 1 304 ? 1.830 1.767 27.491 1.00 55.94 304 TYR A O 1
ATOM 2532 N N . ALA A 1 305 ? 1.489 2.319 29.653 1.00 56.62 305 ALA A N 1
ATOM 2533 C CA . ALA A 1 305 ? 1.118 0.972 30.082 1.00 56.62 305 ALA A CA 1
ATOM 2534 C C . ALA A 1 305 ? -0.134 0.460 29.347 1.00 56.62 305 ALA A C 1
ATOM 2536 O O . ALA A 1 305 ? -0.256 -0.731 29.066 1.00 56.62 305 ALA A O 1
ATOM 2537 N N . ASP A 1 306 ? -1.049 1.363 29.004 1.00 50.41 306 ASP A N 1
ATOM 2538 C CA . ASP A 1 306 ? -2.264 1.051 28.263 1.00 50.41 306 ASP A CA 1
ATOM 2539 C C . ASP A 1 306 ? -2.056 0.904 26.747 1.00 50.41 306 ASP A C 1
ATOM 2541 O O . ASP A 1 306 ? -2.743 0.100 26.116 1.00 50.41 306 ASP A O 1
ATOM 2545 N N . CYS A 1 307 ? -1.096 1.623 26.153 1.00 49.72 307 CYS A N 1
ATOM 2546 C CA . CYS A 1 307 ? -0.719 1.420 24.747 1.00 49.72 307 CYS A CA 1
ATOM 2547 C C . CYS A 1 307 ? -0.032 0.073 24.542 1.00 49.72 307 CYS A C 1
ATOM 2549 O O . CYS A 1 307 ? -0.354 -0.645 23.602 1.00 49.72 307 CYS A O 1
ATOM 2551 N N . ASP A 1 308 ? 0.871 -0.295 25.452 1.00 46.34 308 ASP A N 1
ATOM 2552 C CA . ASP A 1 308 ? 1.607 -1.554 25.357 1.00 46.34 308 ASP A CA 1
ATOM 2553 C C . ASP A 1 308 ? 0.674 -2.778 25.553 1.00 46.34 308 ASP A C 1
ATOM 2555 O O . ASP A 1 308 ? 0.986 -3.870 25.086 1.00 46.34 308 ASP A O 1
ATOM 2559 N N . LYS A 1 309 ? -0.510 -2.595 26.170 1.00 50.66 309 LYS A N 1
ATOM 2560 C CA . LYS A 1 309 ? -1.606 -3.589 26.211 1.00 50.66 309 LYS A CA 1
ATOM 2561 C C . LYS A 1 309 ? -2.486 -3.591 24.959 1.00 50.66 309 LYS A C 1
ATOM 2563 O O . LYS A 1 309 ? -3.030 -4.633 24.605 1.00 50.66 309 LYS A O 1
ATOM 2568 N N . ALA A 1 310 ? -2.670 -2.438 24.317 1.00 44.97 310 ALA A N 1
ATOM 2569 C CA . ALA A 1 310 ? -3.455 -2.318 23.090 1.00 44.97 310 ALA A CA 1
ATOM 2570 C C . ALA A 1 310 ? -2.725 -2.910 21.865 1.00 44.97 310 ALA A C 1
ATOM 2572 O O . ALA A 1 310 ? -3.383 -3.352 20.926 1.00 44.97 310 ALA A O 1
ATOM 2573 N N . ASP A 1 311 ? -1.387 -2.961 21.900 1.00 38.88 311 ASP A N 1
ATOM 2574 C CA . ASP A 1 311 ? -0.518 -3.345 20.773 1.00 38.88 311 ASP A CA 1
ATOM 2575 C C . ASP A 1 311 ? -0.232 -4.853 20.621 1.00 38.88 311 ASP A C 1
ATOM 2577 O O . ASP A 1 311 ? 0.546 -5.259 19.757 1.00 38.88 311 ASP A O 1
ATOM 2581 N N . VAL A 1 312 ? -0.885 -5.721 21.393 1.00 41.97 312 VAL A N 1
ATOM 2582 C CA . VAL A 1 312 ? -0.830 -7.173 21.171 1.00 41.97 312 VAL A CA 1
ATOM 2583 C C . VAL A 1 312 ? -2.253 -7.631 20.946 1.00 41.97 312 VAL A C 1
ATOM 2585 O O . VAL A 1 312 ? -2.989 -7.703 21.921 1.00 41.97 312 VAL A O 1
ATOM 2588 N N . ILE A 1 313 ? -2.629 -7.871 19.680 1.00 42.47 313 ILE A N 1
ATOM 2589 C CA . ILE A 1 313 ? -3.853 -8.558 19.212 1.00 42.47 313 ILE A CA 1
ATOM 2590 C C . ILE A 1 313 ? -4.571 -9.221 20.398 1.00 42.47 313 ILE A C 1
ATOM 2592 O O . ILE A 1 313 ? -4.204 -10.322 20.799 1.00 42.47 313 ILE A O 1
ATOM 2596 N N . THR A 1 314 ? -5.460 -8.443 21.027 1.00 43.06 314 THR A N 1
ATOM 2597 C CA . THR A 1 314 ? -6.239 -8.744 22.241 1.00 43.06 314 THR A CA 1
ATOM 2598 C C . THR A 1 314 ? -5.675 -9.871 23.120 1.00 43.06 314 THR A C 1
ATOM 2600 O O . THR A 1 314 ? -5.992 -11.033 22.895 1.00 43.06 314 THR A O 1
ATOM 2603 N N . ASP A 1 315 ? -4.868 -9.535 24.131 1.00 32.66 315 ASP A N 1
ATOM 2604 C CA . ASP A 1 315 ? -4.621 -10.363 25.327 1.00 32.66 315 ASP A CA 1
ATOM 2605 C C . ASP A 1 315 ? -4.465 -11.878 25.043 1.00 32.66 315 ASP A C 1
ATOM 2607 O O . ASP A 1 315 ? -5.295 -12.714 25.405 1.00 32.66 315 ASP A O 1
ATOM 2611 N N . SER A 1 316 ? -3.381 -12.255 24.357 1.00 34.47 316 SER A N 1
ATOM 2612 C CA . SER A 1 316 ? -3.045 -13.653 24.037 1.00 34.47 316 SER A CA 1
ATOM 2613 C C . SER A 1 316 ? -2.625 -14.496 25.261 1.00 34.47 316 SER A C 1
ATOM 2615 O O . SER A 1 316 ? -1.703 -15.296 25.153 1.00 34.47 316 SER A O 1
ATOM 2617 N N . ASN A 1 317 ? -3.266 -14.350 26.429 1.00 32.72 317 ASN A N 1
ATOM 2618 C CA . ASN A 1 317 ? -2.969 -15.159 27.621 1.00 32.72 317 ASN A CA 1
ATOM 2619 C C . ASN A 1 317 ? -4.190 -15.519 28.490 1.00 32.72 317 ASN A C 1
ATOM 2621 O O . ASN A 1 317 ? -4.088 -15.611 29.710 1.00 32.72 317 ASN A O 1
ATOM 2625 N N . ASN A 1 318 ? -5.322 -15.854 27.867 1.00 30.17 318 ASN A N 1
ATOM 2626 C CA . ASN A 1 318 ? -6.265 -16.798 28.476 1.00 30.17 318 ASN A CA 1
ATOM 2627 C C . ASN A 1 318 ? -6.805 -17.782 27.427 1.00 30.17 318 ASN A C 1
ATOM 2629 O O . ASN A 1 318 ? -7.951 -17.722 26.988 1.00 30.17 318 ASN A O 1
ATOM 2633 N N . GLN A 1 319 ? -5.945 -18.729 27.033 1.00 37.44 319 GLN A N 1
ATOM 2634 C CA . GLN A 1 319 ? -6.370 -19.992 26.430 1.00 37.44 319 GLN A CA 1
ATOM 2635 C C . GLN A 1 319 ? -7.142 -20.815 27.469 1.00 37.44 319 GLN A C 1
ATOM 2637 O O . GLN A 1 319 ? -6.594 -21.701 28.117 1.00 37.44 319 GLN A O 1
ATOM 2642 N N . ALA A 1 320 ? -8.422 -20.508 27.630 1.00 30.27 320 ALA A N 1
ATOM 2643 C CA . ALA A 1 320 ? -9.410 -21.425 28.177 1.00 30.27 320 ALA A CA 1
ATOM 2644 C C . ALA A 1 320 ? -10.805 -20.946 27.776 1.00 30.27 320 ALA A C 1
ATOM 2646 O O . ALA A 1 320 ? -11.599 -20.612 28.639 1.00 30.27 320 ALA A O 1
ATOM 2647 N N . ASN A 1 321 ? -11.073 -20.857 26.473 1.00 29.52 321 ASN A N 1
ATOM 2648 C CA . ASN A 1 321 ? -12.404 -21.041 25.902 1.00 29.52 321 ASN A CA 1
ATOM 2649 C C . ASN A 1 321 ? -12.254 -21.355 24.410 1.00 29.52 321 ASN A C 1
ATOM 2651 O O . ASN A 1 321 ? -11.360 -20.857 23.731 1.00 29.52 321 ASN A O 1
ATOM 2655 N N . ASN A 1 322 ? -13.088 -22.278 23.957 1.00 30.61 322 ASN A N 1
ATOM 2656 C CA . ASN A 1 322 ? -13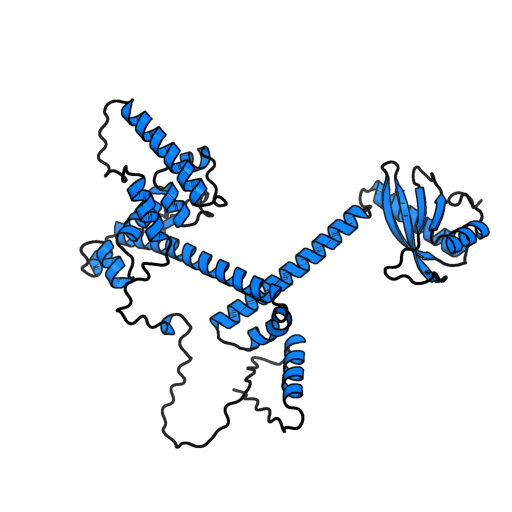.052 -22.971 22.679 1.00 30.61 322 ASN A CA 1
ATOM 2657 C C . ASN A 1 322 ? -13.336 -22.002 21.510 1.00 30.61 322 ASN A C 1
ATOM 2659 O O . ASN A 1 322 ? -14.467 -21.915 21.042 1.00 30.61 322 ASN A O 1
ATOM 2663 N N . TYR A 1 323 ? -12.335 -21.230 21.076 1.00 30.31 323 TYR A N 1
ATOM 2664 C CA . TYR A 1 323 ? -12.422 -20.426 19.856 1.00 30.31 323 TYR A CA 1
ATOM 2665 C C . TYR A 1 323 ? -12.400 -21.360 18.645 1.00 30.31 323 TYR A C 1
ATOM 2667 O O . TYR A 1 323 ? -11.353 -21.894 18.279 1.00 30.31 323 TYR A O 1
ATOM 2675 N N . ASP A 1 324 ? -13.567 -21.568 18.040 1.00 31.88 324 ASP A N 1
ATOM 2676 C CA . ASP A 1 324 ? -13.691 -22.320 16.799 1.00 31.88 324 ASP A CA 1
ATOM 2677 C C . ASP A 1 324 ? -13.305 -21.431 15.605 1.00 31.88 324 ASP A C 1
ATOM 2679 O O . ASP A 1 324 ? -14.101 -20.651 15.072 1.00 31.88 324 ASP A O 1
ATOM 2683 N N . VAL A 1 325 ? -12.037 -21.541 15.204 1.00 30.17 325 VAL A N 1
ATOM 2684 C CA . VAL A 1 325 ? -11.447 -20.857 14.040 1.00 30.17 325 VAL A CA 1
ATOM 2685 C C . VAL A 1 325 ? -12.151 -21.251 12.726 1.00 30.17 325 VAL A C 1
ATOM 2687 O O . VAL A 1 325 ? -12.005 -20.557 11.721 1.00 30.17 325 VAL A O 1
ATOM 2690 N N . HIS A 1 326 ? -12.980 -22.303 12.717 1.00 31.11 326 HIS A N 1
ATOM 2691 C CA . HIS A 1 326 ? -13.750 -22.726 11.543 1.00 31.11 326 HIS A CA 1
ATOM 2692 C C . HIS A 1 326 ? -14.931 -21.807 11.180 1.00 31.11 326 HIS A C 1
ATOM 2694 O O . HIS A 1 326 ? -15.581 -22.047 10.169 1.00 31.11 326 HIS A O 1
ATOM 2700 N N . SER A 1 327 ? -15.214 -20.759 11.962 1.00 31.95 327 SER A N 1
ATOM 2701 C CA . SER A 1 327 ? -16.338 -19.837 11.710 1.00 31.95 327 SER A CA 1
ATOM 2702 C C . SER A 1 327 ? -15.995 -18.599 10.864 1.00 31.95 327 SER A C 1
ATOM 2704 O O . SER A 1 327 ? -16.908 -17.954 10.349 1.00 31.95 327 SER A O 1
ATOM 2706 N N . PHE A 1 328 ? -14.707 -18.267 10.693 1.00 28.11 328 PHE A N 1
ATOM 2707 C CA . PHE A 1 328 ? -14.254 -17.078 9.941 1.00 28.11 328 PHE A CA 1
ATOM 2708 C C . PHE A 1 328 ? -13.570 -17.396 8.609 1.00 28.11 328 PHE A C 1
ATOM 2710 O O . PHE A 1 328 ? -13.476 -16.531 7.741 1.00 28.11 328 PHE A O 1
ATOM 2717 N N . ILE A 1 329 ? -13.123 -18.635 8.428 1.00 30.78 329 ILE A N 1
ATOM 2718 C CA . ILE A 1 329 ? -12.863 -19.194 7.103 1.00 30.78 329 ILE A CA 1
ATOM 2719 C C . ILE A 1 329 ? -14.217 -19.732 6.651 1.00 30.78 329 ILE A C 1
ATOM 2721 O O . ILE A 1 329 ? -14.858 -20.418 7.443 1.00 30.78 329 ILE A O 1
ATOM 2725 N N . ASN A 1 330 ? -14.670 -19.363 5.448 1.00 32.09 330 ASN A N 1
ATOM 2726 C CA . ASN A 1 330 ? -15.940 -19.803 4.857 1.00 32.09 330 ASN A CA 1
ATOM 2727 C C . ASN A 1 330 ? -16.344 -21.205 5.353 1.00 32.09 330 ASN A C 1
ATOM 2729 O O . ASN A 1 330 ? -15.504 -22.111 5.281 1.00 32.09 330 ASN A O 1
ATOM 2733 N N . PRO A 1 331 ? -17.585 -21.414 5.843 1.00 27.02 331 PRO A N 1
ATOM 2734 C CA . PRO A 1 331 ? -17.998 -22.749 6.242 1.00 27.02 331 PRO A CA 1
ATOM 2735 C C . PRO A 1 331 ? -17.765 -23.682 5.048 1.00 27.02 331 PRO A C 1
ATOM 2737 O O . PRO A 1 331 ? -18.082 -23.294 3.915 1.00 27.02 331 PRO A O 1
ATOM 2740 N N . PRO A 1 332 ? -17.184 -24.880 5.252 1.00 29.72 332 PRO A N 1
ATOM 2741 C CA . PRO A 1 332 ? -17.107 -25.848 4.176 1.00 29.72 332 PRO A CA 1
ATOM 2742 C C . PRO A 1 332 ? -18.530 -26.036 3.662 1.00 29.72 332 PRO A C 1
ATOM 2744 O O . PRO A 1 332 ? -19.450 -26.223 4.461 1.00 29.72 332 PRO A O 1
ATOM 2747 N N . VAL A 1 333 ? -18.710 -25.918 2.345 1.00 30.83 333 VAL A N 1
ATOM 2748 C CA . VAL A 1 333 ? -19.987 -26.182 1.683 1.00 30.83 333 VAL A CA 1
ATOM 2749 C C . VAL A 1 333 ? -20.504 -27.514 2.217 1.00 30.83 333 VAL A C 1
ATOM 2751 O O . VAL A 1 333 ? -19.916 -28.572 1.986 1.00 30.83 333 VAL A O 1
ATOM 2754 N N . SER A 1 334 ? -21.565 -27.437 3.016 1.00 27.73 334 SER A N 1
ATOM 2755 C CA . SER A 1 334 ? -22.245 -28.579 3.597 1.00 27.73 334 SER A CA 1
ATOM 2756 C C . SER A 1 334 ? -22.940 -29.324 2.466 1.00 27.73 334 SER A C 1
ATOM 2758 O O . SER A 1 334 ? -24.067 -28.999 2.094 1.00 27.73 334 SER A O 1
ATOM 2760 N N . ASN A 1 335 ? -22.264 -30.321 1.899 1.00 32.09 335 ASN A N 1
ATOM 2761 C CA . ASN A 1 335 ? -22.934 -31.362 1.135 1.00 32.09 335 ASN A CA 1
ATOM 2762 C C . ASN A 1 335 ? -23.633 -32.293 2.128 1.00 32.09 335 ASN A C 1
ATOM 2764 O O . ASN A 1 335 ? -23.149 -33.383 2.432 1.00 32.09 335 ASN A O 1
ATOM 2768 N N . ASP A 1 336 ? -24.778 -31.844 2.640 1.00 29.00 336 ASP A N 1
ATOM 2769 C CA . ASP A 1 336 ? -25.728 -32.725 3.304 1.00 29.00 336 ASP A CA 1
ATOM 2770 C C . ASP A 1 336 ? -26.290 -33.699 2.265 1.00 29.00 336 ASP A C 1
ATOM 2772 O O . ASP A 1 336 ? -27.223 -33.409 1.517 1.00 29.00 336 ASP A O 1
ATOM 2776 N N . SER A 1 337 ? -25.717 -34.897 2.239 1.00 32.59 337 SER A N 1
ATOM 2777 C CA . SER A 1 337 ? -26.477 -36.100 1.924 1.00 32.59 337 SER A CA 1
ATOM 2778 C C . SER A 1 337 ? -25.949 -37.258 2.763 1.00 32.59 337 SER A C 1
ATOM 2780 O O . SER A 1 337 ? -25.077 -38.027 2.366 1.00 32.59 337 SER A O 1
ATOM 2782 N N . ASP A 1 338 ? -26.522 -37.387 3.957 1.00 30.44 338 ASP A N 1
ATOM 2783 C CA . ASP A 1 338 ? -26.583 -38.667 4.646 1.00 30.44 338 ASP A CA 1
ATOM 2784 C C . ASP A 1 338 ? -27.308 -39.671 3.742 1.00 30.44 338 ASP A C 1
ATOM 2786 O O . ASP A 1 338 ? -28.506 -39.541 3.495 1.00 30.44 338 ASP A O 1
ATOM 2790 N N . ASN A 1 339 ? -26.581 -40.679 3.255 1.00 30.33 339 ASN A N 1
ATOM 2791 C CA . ASN A 1 339 ? -27.092 -42.035 3.059 1.00 30.33 339 ASN A CA 1
ATOM 2792 C C . ASN A 1 339 ? -25.930 -43.034 2.929 1.00 30.33 339 ASN A C 1
ATOM 2794 O O . ASN A 1 339 ? -25.426 -43.326 1.851 1.00 30.33 339 ASN A O 1
ATOM 2798 N N . ASN A 1 340 ? -25.528 -43.559 4.085 1.00 34.31 340 ASN A N 1
ATOM 2799 C CA . ASN A 1 340 ? -25.101 -44.937 4.344 1.00 34.31 340 ASN A CA 1
ATOM 2800 C C . ASN A 1 340 ? -24.981 -45.874 3.115 1.00 34.31 340 ASN A C 1
ATOM 2802 O O . ASN A 1 340 ? -25.953 -46.549 2.787 1.00 34.31 340 ASN A O 1
ATOM 2806 N N . VAL A 1 341 ? -23.789 -46.024 2.516 1.00 27.78 341 VAL A N 1
ATOM 2807 C CA . VAL A 1 341 ? -23.375 -47.257 1.810 1.00 27.78 341 VAL A CA 1
ATOM 2808 C C . VAL A 1 341 ? -21.849 -47.436 1.906 1.00 27.78 341 VAL A C 1
ATOM 2810 O O . VAL A 1 341 ? -21.079 -46.545 1.576 1.00 27.78 341 VAL A O 1
ATOM 2813 N N . SER A 1 342 ? -21.474 -48.609 2.419 1.00 30.70 342 SER A N 1
ATOM 2814 C CA . SER A 1 342 ? -20.184 -49.318 2.452 1.00 30.70 342 SER A CA 1
ATOM 2815 C C . SER A 1 342 ? -18.913 -48.686 1.866 1.00 30.70 342 SER A C 1
ATOM 2817 O O . SER A 1 342 ? -18.854 -48.272 0.713 1.00 30.70 342 SER A O 1
ATOM 2819 N N . ALA A 1 343 ? -17.844 -48.821 2.657 1.00 37.47 343 ALA A N 1
ATOM 2820 C CA . ALA A 1 343 ? -16.448 -48.729 2.256 1.00 37.47 343 ALA A CA 1
ATOM 2821 C C . ALA A 1 343 ? -16.159 -49.451 0.930 1.00 37.47 343 ALA A C 1
ATOM 2823 O O . ALA A 1 343 ? -16.241 -50.674 0.874 1.00 37.47 343 ALA A O 1
ATOM 2824 N N . ASP A 1 344 ? -15.730 -48.692 -0.075 1.00 35.12 344 ASP A N 1
ATOM 2825 C CA . ASP A 1 344 ? -14.931 -49.196 -1.183 1.00 35.12 344 ASP A CA 1
ATOM 2826 C C . ASP A 1 344 ? -13.854 -48.166 -1.545 1.00 35.12 344 ASP A C 1
ATOM 2828 O O . ASP A 1 344 ? -14.079 -46.956 -1.558 1.00 35.12 344 ASP A O 1
ATOM 2832 N N . ASN A 1 345 ? -12.644 -48.675 -1.767 1.00 40.56 345 ASN A N 1
ATOM 2833 C CA . ASN A 1 345 ? -11.438 -47.921 -2.089 1.00 40.56 345 ASN A CA 1
ATOM 2834 C C . ASN A 1 345 ? -11.628 -47.076 -3.360 1.00 40.56 345 ASN A C 1
ATOM 2836 O O . ASN A 1 345 ? -11.531 -47.602 -4.467 1.00 40.56 345 ASN A O 1
ATOM 2840 N N . ILE A 1 346 ? -11.826 -45.766 -3.214 1.00 39.38 346 ILE A N 1
ATOM 2841 C CA . ILE A 1 346 ? -11.678 -44.810 -4.315 1.00 39.38 346 ILE A CA 1
ATOM 2842 C C . ILE A 1 346 ? -10.383 -44.037 -4.063 1.00 39.38 346 ILE A C 1
ATOM 2844 O O . ILE A 1 346 ? -10.244 -43.351 -3.049 1.00 39.38 346 ILE A O 1
ATOM 2848 N N . GLU A 1 347 ? -9.410 -44.194 -4.963 1.00 44.44 347 GLU A N 1
ATOM 2849 C CA . GLU A 1 347 ? -8.176 -43.405 -4.975 1.00 44.44 347 GLU A CA 1
ATOM 2850 C C . GLU A 1 347 ? -8.523 -41.909 -4.933 1.00 44.44 347 GLU A C 1
ATOM 2852 O O . GLU A 1 347 ? -9.138 -41.378 -5.860 1.00 44.44 347 GLU A O 1
ATOM 2857 N N . LYS A 1 348 ? -8.143 -41.221 -3.847 1.00 46.38 348 LYS A N 1
ATOM 2858 C CA . LYS A 1 348 ? -8.244 -39.759 -3.763 1.00 46.38 348 LYS A CA 1
ATOM 2859 C C . LYS A 1 348 ? -7.419 -39.136 -4.902 1.00 46.38 348 LYS A C 1
ATOM 2861 O O . LYS A 1 348 ? -6.258 -39.520 -5.060 1.00 46.38 348 LYS A O 1
ATOM 2866 N N . PRO A 1 349 ? -7.966 -38.177 -5.669 1.00 48.81 349 PRO A N 1
ATOM 2867 C CA . PRO A 1 349 ? -7.222 -37.518 -6.735 1.00 48.81 349 PRO A CA 1
ATOM 2868 C C . PRO A 1 349 ? -6.041 -36.726 -6.159 1.00 48.81 349 PRO A C 1
ATOM 2870 O O . PRO A 1 349 ? -6.188 -35.974 -5.199 1.00 48.81 349 PRO A O 1
ATOM 2873 N N . THR A 1 350 ? -4.858 -36.896 -6.754 1.00 50.88 350 THR A N 1
ATOM 2874 C CA . THR A 1 350 ? -3.619 -36.211 -6.335 1.00 50.88 350 THR A CA 1
ATOM 2875 C C . THR A 1 350 ? -3.578 -34.735 -6.767 1.00 50.88 350 THR A C 1
ATOM 2877 O O . THR A 1 350 ? -2.762 -33.973 -6.258 1.00 50.88 350 THR A O 1
ATOM 2880 N N . ALA A 1 351 ? -4.451 -34.329 -7.695 1.00 47.06 351 ALA A N 1
ATOM 2881 C CA . ALA A 1 351 ? -4.670 -32.949 -8.125 1.00 47.06 351 ALA A CA 1
ATOM 2882 C C . ALA A 1 351 ? -6.122 -32.793 -8.615 1.00 47.06 351 ALA A C 1
ATOM 2884 O O . ALA A 1 351 ? -6.632 -33.684 -9.296 1.00 47.06 351 ALA A O 1
ATOM 2885 N N . VAL A 1 352 ? -6.768 -31.677 -8.272 1.00 49.81 352 VAL A N 1
ATOM 2886 C CA . VAL A 1 352 ? -8.116 -31.297 -8.725 1.00 49.81 352 VAL A CA 1
ATOM 2887 C C . VAL A 1 352 ? -7.996 -29.931 -9.397 1.00 49.81 352 VAL A C 1
ATOM 2889 O O . VAL A 1 352 ? -7.343 -29.048 -8.848 1.00 49.81 352 VAL A O 1
ATOM 2892 N N . ILE A 1 353 ? -8.562 -29.790 -10.596 1.00 52.16 353 ILE A N 1
ATOM 2893 C CA . ILE A 1 353 ? -8.663 -28.521 -11.327 1.00 52.16 353 ILE A CA 1
ATOM 2894 C C . ILE A 1 353 ? -10.145 -28.317 -11.602 1.00 52.16 353 ILE A C 1
ATOM 2896 O O . ILE A 1 353 ? -10.710 -29.026 -12.438 1.00 52.16 353 ILE A O 1
ATOM 2900 N N . ASP A 1 354 ? -10.761 -27.378 -10.891 1.00 48.59 354 ASP A N 1
ATOM 2901 C CA . ASP A 1 354 ? -12.149 -26.997 -11.134 1.00 48.59 354 ASP A CA 1
ATOM 2902 C C . ASP A 1 354 ? -12.217 -26.039 -12.324 1.00 48.59 354 ASP A C 1
ATOM 2904 O O . ASP A 1 354 ? -11.547 -25.007 -12.356 1.00 48.59 354 ASP A O 1
ATOM 2908 N N . ILE A 1 355 ? -13.006 -26.408 -13.336 1.00 52.41 355 ILE A N 1
ATOM 2909 C CA . ILE A 1 355 ? -13.173 -25.647 -14.578 1.00 52.41 355 ILE A CA 1
ATOM 2910 C C . ILE A 1 355 ? -14.590 -25.071 -14.593 1.00 52.41 355 ILE A C 1
ATOM 2912 O O . ILE A 1 355 ? -15.541 -25.761 -14.957 1.00 52.41 355 ILE A O 1
ATOM 2916 N N . GLN A 1 356 ? -14.740 -23.793 -14.239 1.00 46.47 356 GLN A N 1
ATOM 2917 C CA . GLN A 1 356 ? -16.023 -23.091 -14.335 1.00 46.47 356 GLN A CA 1
ATOM 2918 C C . GLN A 1 356 ? -16.115 -22.276 -15.634 1.00 46.47 356 GLN A C 1
ATOM 2920 O O . GLN A 1 356 ? -15.347 -21.346 -15.847 1.00 46.47 356 GLN A O 1
ATOM 2925 N N . GLY A 1 357 ? -17.086 -22.614 -16.494 1.00 45.62 357 GLY A N 1
ATOM 2926 C CA . GLY A 1 357 ? -17.489 -21.803 -17.651 1.00 45.62 357 GLY A CA 1
ATOM 2927 C C . GLY A 1 357 ? -16.492 -21.752 -18.817 1.00 45.62 357 GLY A C 1
ATOM 2928 O O . GLY A 1 357 ? -15.763 -20.783 -18.951 1.00 45.62 357 GLY A O 1
ATOM 2929 N N . GLY A 1 358 ? -16.540 -22.745 -19.718 1.00 51.56 358 GLY A N 1
ATOM 2930 C CA . GLY A 1 358 ? -15.991 -22.659 -21.086 1.00 51.56 358 GLY A CA 1
ATOM 2931 C C . GLY A 1 358 ? -14.510 -22.251 -21.196 1.00 51.56 358 GLY A C 1
ATOM 2932 O O . GLY A 1 358 ? -14.196 -21.081 -21.352 1.00 51.56 358 GLY A O 1
ATOM 2933 N N . LEU A 1 359 ? -13.621 -23.249 -21.185 1.00 53.44 359 LEU A N 1
ATOM 2934 C CA . LEU A 1 359 ? -12.151 -23.165 -21.149 1.00 53.44 359 LEU A CA 1
ATOM 2935 C C . LEU A 1 359 ? -11.467 -22.007 -21.913 1.00 53.44 359 LEU A C 1
ATOM 2937 O O . LEU A 1 359 ? -11.368 -22.034 -23.140 1.00 53.44 359 LEU A O 1
ATOM 2941 N N . THR A 1 360 ? -10.753 -21.169 -21.158 1.00 57.28 360 THR A N 1
ATOM 2942 C CA . THR A 1 360 ? -9.378 -20.760 -21.496 1.00 57.28 360 THR A CA 1
ATOM 2943 C C . THR A 1 360 ? -8.503 -20.892 -20.251 1.00 57.28 360 THR A C 1
ATOM 2945 O O . THR A 1 360 ? -8.729 -20.182 -19.277 1.00 57.28 360 THR A O 1
ATOM 2948 N N . LEU A 1 361 ? -7.530 -21.810 -20.278 1.00 66.88 361 LEU A N 1
ATOM 2949 C CA . LEU A 1 361 ? -6.469 -21.897 -19.265 1.00 66.88 361 LEU A CA 1
ATOM 2950 C C . LEU A 1 361 ? -5.414 -20.820 -19.548 1.00 66.88 361 LEU A C 1
ATOM 2952 O O . LEU A 1 361 ? -5.140 -20.545 -20.719 1.00 66.88 361 LEU A O 1
ATOM 2956 N N . SER A 1 362 ? -4.811 -20.246 -18.506 1.00 68.88 362 SER A N 1
ATOM 2957 C CA . SER A 1 362 ? -3.633 -19.381 -18.661 1.00 68.88 362 SER A CA 1
ATOM 2958 C C . SER A 1 362 ? -2.434 -20.181 -19.197 1.00 68.88 362 SER A C 1
ATOM 2960 O O . SER A 1 362 ? -2.365 -21.409 -19.050 1.00 68.88 362 SER A O 1
ATOM 2962 N N . ASP A 1 363 ? -1.461 -19.501 -19.811 1.00 73.25 363 ASP A N 1
ATOM 2963 C CA . ASP A 1 363 ? -0.226 -20.147 -20.280 1.00 73.25 363 ASP A CA 1
ATOM 2964 C C . ASP A 1 363 ? 0.536 -20.799 -19.107 1.00 73.25 363 ASP A C 1
ATOM 2966 O O . ASP A 1 363 ? 1.119 -21.881 -19.245 1.00 73.25 363 ASP A O 1
ATOM 2970 N N . GLU A 1 364 ? 0.475 -20.184 -17.924 1.00 70.94 364 GLU A N 1
ATOM 2971 C CA . GLU A 1 364 ? 1.045 -20.686 -16.676 1.00 70.94 364 GLU A CA 1
ATOM 2972 C C . GLU A 1 364 ? 0.343 -21.965 -16.185 1.00 70.94 364 GLU A C 1
ATOM 2974 O O . GLU A 1 364 ? 1.017 -22.946 -15.853 1.00 70.94 364 GLU A O 1
ATOM 2979 N N . GLN A 1 365 ? -0.993 -22.017 -16.218 1.00 69.88 365 GLN A N 1
ATOM 2980 C CA . GLN A 1 365 ? -1.774 -23.216 -15.879 1.00 69.88 365 GLN A CA 1
ATOM 2981 C C . GLN A 1 365 ? -1.471 -24.379 -16.834 1.00 69.88 365 GLN A C 1
ATOM 2983 O O . GLN A 1 365 ? -1.282 -25.523 -16.404 1.00 69.88 365 GLN A O 1
ATOM 2988 N N . VAL A 1 366 ? -1.343 -24.096 -18.136 1.00 77.94 366 VAL A N 1
ATOM 2989 C CA . VAL A 1 366 ? -0.926 -25.088 -19.139 1.00 77.94 366 VAL A CA 1
ATOM 2990 C C . VAL A 1 366 ? 0.485 -25.602 -18.842 1.00 77.94 366 VAL A C 1
ATOM 2992 O O . VAL A 1 366 ? 0.754 -26.806 -18.937 1.00 77.94 366 VAL A O 1
ATOM 2995 N N . LYS A 1 367 ? 1.412 -24.721 -18.457 1.00 77.12 367 LYS A N 1
ATOM 2996 C CA . LYS A 1 367 ? 2.780 -25.105 -18.088 1.00 77.12 367 LYS A CA 1
ATOM 2997 C C . LYS A 1 367 ? 2.812 -25.963 -16.822 1.00 77.12 367 LYS A C 1
ATOM 2999 O O . LYS A 1 367 ? 3.482 -26.998 -16.826 1.00 77.12 367 LYS A O 1
ATOM 3004 N N . TYR A 1 368 ? 2.048 -25.601 -15.792 1.00 73.25 368 TYR A N 1
ATOM 3005 C CA . TYR A 1 368 ? 1.904 -26.379 -14.559 1.00 73.25 368 TYR A CA 1
ATOM 3006 C C . TYR A 1 368 ? 1.408 -27.804 -14.836 1.00 73.25 368 TYR A C 1
ATOM 3008 O O . TYR A 1 368 ? 2.013 -28.772 -14.371 1.00 73.25 368 TYR A O 1
ATOM 3016 N N . LEU A 1 369 ? 0.356 -27.947 -15.649 1.00 75.00 369 LEU A N 1
ATOM 3017 C CA . LEU A 1 369 ? -0.172 -29.248 -16.069 1.00 75.00 369 LEU A CA 1
ATOM 3018 C C . LEU A 1 369 ? 0.888 -30.101 -16.769 1.00 75.00 369 LEU A C 1
ATOM 3020 O O . LEU A 1 369 ? 1.058 -31.281 -16.463 1.00 75.00 369 LEU A O 1
ATOM 3024 N N . ASN A 1 370 ? 1.652 -29.493 -17.675 1.00 78.00 370 ASN A N 1
ATOM 3025 C CA . ASN A 1 370 ? 2.732 -30.178 -18.374 1.00 78.00 370 ASN A CA 1
ATOM 3026 C C . ASN A 1 370 ? 3.855 -30.633 -17.430 1.00 78.00 370 ASN A C 1
ATOM 3028 O O . ASN A 1 370 ? 4.394 -31.727 -17.608 1.00 78.00 370 ASN A O 1
ATOM 3032 N N . GLU A 1 371 ? 4.233 -29.826 -16.436 1.00 76.88 371 GLU A N 1
ATOM 3033 C CA . GLU A 1 371 ? 5.196 -30.231 -15.402 1.00 76.88 371 GLU A CA 1
ATOM 3034 C C . GLU A 1 371 ? 4.665 -31.384 -14.551 1.00 76.88 371 GLU A C 1
ATOM 3036 O O . GLU A 1 371 ? 5.390 -32.352 -14.304 1.00 76.88 371 GLU A O 1
ATOM 3041 N N . LEU A 1 372 ? 3.394 -31.310 -14.149 1.00 73.56 372 LEU A N 1
ATOM 3042 C CA . LEU A 1 372 ? 2.737 -32.357 -13.382 1.00 73.56 372 LEU A CA 1
ATOM 3043 C C . LEU A 1 372 ? 2.761 -33.677 -14.157 1.00 73.56 372 LEU A C 1
ATOM 3045 O O . LEU A 1 372 ? 3.285 -34.664 -13.649 1.00 73.56 372 LEU A O 1
ATOM 3049 N N . PHE A 1 373 ? 2.311 -33.699 -15.413 1.00 78.69 373 PHE A N 1
ATOM 3050 C CA . PHE A 1 373 ? 2.336 -34.915 -16.234 1.00 78.69 373 PHE A CA 1
ATOM 3051 C C . PHE A 1 373 ? 3.753 -35.460 -16.447 1.00 78.69 373 PHE A C 1
ATOM 3053 O O . PHE A 1 373 ? 3.966 -36.670 -16.368 1.00 78.69 373 PHE A O 1
ATOM 3060 N N . LYS A 1 374 ? 4.751 -34.586 -16.636 1.00 78.19 374 LYS A N 1
ATOM 3061 C CA . LYS A 1 374 ? 6.163 -34.997 -16.730 1.00 78.19 374 LYS A CA 1
ATOM 3062 C C . LYS A 1 374 ? 6.677 -35.648 -15.445 1.00 78.19 374 LYS A C 1
ATOM 3064 O O . LYS A 1 374 ? 7.525 -36.533 -15.530 1.00 78.19 374 LYS A O 1
ATOM 3069 N N . SER A 1 375 ? 6.187 -35.239 -14.274 1.00 73.62 375 SER A N 1
ATOM 3070 C CA . SER A 1 375 ? 6.598 -35.825 -12.990 1.00 73.62 375 SER A CA 1
ATOM 3071 C C . SER A 1 375 ? 6.129 -37.277 -12.799 1.00 73.62 375 SER A C 1
ATOM 3073 O O . SER A 1 375 ? 6.739 -38.019 -12.032 1.00 73.62 375 SER A O 1
ATOM 3075 N N . TYR A 1 376 ? 5.116 -37.714 -13.556 1.00 72.81 376 TYR A N 1
ATOM 3076 C CA . TYR A 1 376 ? 4.595 -39.088 -13.579 1.00 72.81 376 TYR A CA 1
ATOM 3077 C C . TYR A 1 376 ? 5.108 -39.913 -14.768 1.00 72.81 376 TYR A C 1
ATOM 3079 O O . TYR A 1 376 ? 4.442 -40.851 -15.204 1.00 72.81 376 TYR A O 1
ATOM 3087 N N . LYS A 1 377 ? 6.290 -39.581 -15.303 1.00 59.06 377 LYS A N 1
ATOM 3088 C CA . LYS A 1 377 ? 6.899 -40.310 -16.423 1.00 59.06 377 LYS A CA 1
ATOM 3089 C C . LYS A 1 377 ? 6.888 -41.825 -16.157 1.00 59.06 377 LYS A C 1
ATOM 3091 O O . LYS A 1 377 ? 7.286 -42.267 -15.082 1.00 59.06 377 LYS A O 1
ATOM 3096 N N . ASP A 1 378 ? 6.399 -42.582 -17.139 1.00 69.44 378 ASP A N 1
ATOM 3097 C CA . ASP A 1 378 ? 6.247 -44.047 -17.130 1.00 69.44 378 ASP A CA 1
ATOM 3098 C C . ASP A 1 378 ? 5.096 -44.607 -16.263 1.00 69.44 378 ASP A C 1
ATOM 3100 O O . ASP A 1 378 ? 5.038 -45.812 -16.013 1.00 69.44 378 ASP A O 1
ATOM 3104 N N . LYS A 1 379 ? 4.147 -43.760 -15.836 1.00 66.44 379 LYS A N 1
ATOM 3105 C CA . LYS A 1 379 ? 2.881 -44.179 -15.212 1.00 66.44 379 LYS A CA 1
ATOM 3106 C C . LYS A 1 379 ? 1.690 -43.764 -16.071 1.00 66.44 379 LYS A C 1
ATOM 3108 O O . LYS A 1 379 ? 1.663 -42.654 -16.597 1.00 66.44 379 LYS A O 1
ATOM 3113 N N . ASP A 1 380 ? 0.687 -44.633 -16.163 1.00 61.03 380 ASP A N 1
ATOM 3114 C CA . ASP A 1 380 ? -0.592 -44.276 -16.773 1.00 61.03 380 ASP A CA 1
ATOM 3115 C C . ASP A 1 380 ? -1.306 -43.241 -15.894 1.00 61.03 380 ASP A C 1
ATOM 3117 O O . ASP A 1 380 ? -1.516 -43.455 -14.698 1.00 61.03 380 ASP A O 1
ATOM 3121 N N . ILE A 1 381 ? -1.664 -42.102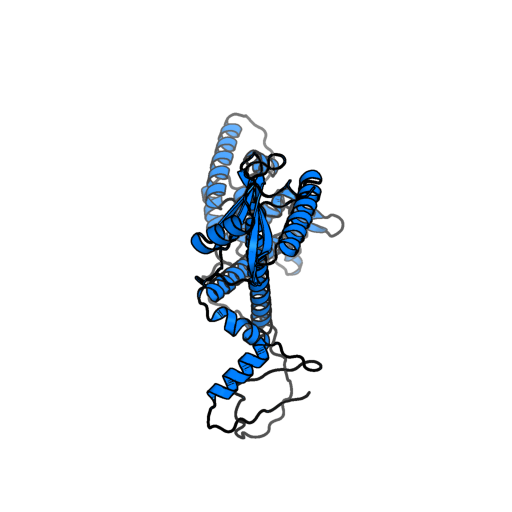 -16.487 1.00 60.69 381 ILE A N 1
ATOM 3122 C CA . ILE A 1 381 ? -2.373 -41.016 -15.808 1.00 60.69 381 ILE A CA 1
ATOM 3123 C C . ILE A 1 381 ? -3.836 -41.070 -16.238 1.00 60.69 381 ILE A C 1
ATOM 3125 O O . ILE A 1 381 ? -4.154 -40.890 -17.414 1.00 60.69 381 ILE A O 1
ATOM 3129 N N . LYS A 1 382 ? -4.741 -41.289 -15.284 1.00 55.19 382 LYS A N 1
ATOM 3130 C CA . LYS A 1 382 ? -6.183 -41.189 -15.515 1.00 55.19 382 LYS A CA 1
ATOM 3131 C C . LYS A 1 382 ? -6.646 -39.775 -15.169 1.00 55.19 382 LYS A C 1
ATOM 3133 O O . LYS A 1 382 ? -6.709 -39.416 -13.997 1.00 55.19 382 LYS A O 1
ATOM 3138 N N . LEU A 1 383 ? -6.974 -38.980 -16.184 1.00 60.16 383 LEU A N 1
ATOM 3139 C CA . LEU A 1 383 ? -7.606 -37.675 -15.993 1.00 60.16 383 LEU A CA 1
ATOM 3140 C C . LEU A 1 383 ? -9.109 -37.890 -15.768 1.00 60.16 383 LEU A C 1
ATOM 3142 O O . LEU A 1 383 ? -9.791 -38.425 -16.642 1.00 60.16 383 LEU A O 1
ATOM 3146 N N . MET A 1 384 ? -9.621 -37.510 -14.599 1.00 51.41 384 MET A N 1
ATOM 3147 C CA . MET A 1 384 ? -11.058 -37.511 -14.321 1.00 51.41 384 MET A CA 1
ATOM 3148 C C . MET A 1 384 ? -11.547 -36.068 -14.326 1.00 51.41 384 MET A C 1
ATOM 3150 O O . MET A 1 384 ? -11.117 -35.272 -13.499 1.00 51.41 384 MET A O 1
ATOM 3154 N N . ILE A 1 385 ? -12.404 -35.745 -15.291 1.00 55.91 385 ILE A N 1
ATOM 3155 C CA . ILE A 1 385 ? -13.066 -34.446 -15.394 1.00 55.91 385 ILE A CA 1
ATOM 3156 C C . ILE A 1 385 ? -14.487 -34.653 -14.885 1.00 55.91 385 ILE A C 1
ATOM 3158 O O . ILE A 1 385 ? -15.242 -35.426 -15.479 1.00 55.91 385 ILE A O 1
ATOM 3162 N N . TYR A 1 386 ? -14.823 -33.992 -13.784 1.00 50.00 386 TYR A N 1
ATOM 3163 C CA . TYR A 1 386 ? -16.193 -33.913 -13.301 1.00 50.00 386 TYR A CA 1
ATOM 3164 C C . TYR A 1 386 ? -16.837 -32.690 -13.947 1.00 50.00 386 TYR A C 1
ATOM 3166 O O . TYR A 1 386 ? -16.260 -31.605 -13.953 1.00 50.00 386 TYR A O 1
ATOM 3174 N N . VAL A 1 387 ? -17.984 -32.905 -14.581 1.00 49.62 387 VAL A N 1
ATOM 3175 C CA . VAL A 1 387 ? -18.826 -31.840 -15.120 1.00 49.62 387 VAL A CA 1
ATOM 3176 C C . VAL A 1 387 ? -20.092 -31.894 -14.285 1.00 49.62 387 VAL A C 1
ATOM 3178 O O . VAL A 1 387 ? -20.791 -32.908 -14.349 1.00 49.62 387 VAL A O 1
ATOM 3181 N N . ASP A 1 388 ? -20.313 -30.863 -13.474 1.00 51.19 388 ASP A N 1
ATOM 3182 C CA . ASP A 1 388 ? -21.545 -30.701 -12.696 1.00 51.19 388 ASP A CA 1
ATOM 3183 C C . ASP A 1 388 ? -22.749 -30.378 -13.592 1.00 51.19 388 ASP A C 1
ATOM 3185 O O . ASP A 1 388 ? -22.591 -29.590 -14.562 1.00 51.19 388 ASP A O 1
#

Radius of gyration: 35.42 Å; Cα contacts (8 Å, |Δi|>4): 329; chains: 1; bounding box: 69×79×95 Å

Secondary structure (DSSP, 8-state):
---SS-SS-HHHHHHHHHHHSEEEEEEEETTEEEEEE---SS-----TT-EEEEEEE-TT--EEEEEEE--S-HHHHHHHHHHHHHHHHHHHHTT-PPPHHHHHHHHHHHHHHHHHHHHHHHHHHHHHHHHH--HHHHHHHHTGGGSHHHHHHHHHHHHHHHHHHHHHHHHHHHHHHHHHHHTTGGGGGT-SSHHHHHHHHH---HHHHHHHHHHHHHHEEEETTTTEEEE-GGGTT--HHHHHHHTTS-HHHHHHTT--TTS-HHHHHHHHHHHHHHHHHHHHTS-------PPP---HHHHHHHHHHHTSTT-TT---S---GGGTS--------------------S------SS----HHHHHHHHHHHHHTTTS---------

Sequence (388 aa):
MRKMFLKRDWKNIKDVFLDNNEVLLNDNYKDFKIELVYSPAVDVPFTFGNEVFLRITDSLNNVYEYDVVFTSDYEYMYNLISDKFTQFECDYIENNAKTVLQIKEELHKQELEKQQKKEEKHLDEFNNYIATGDINFLADCKEYWQEKKNLANTLKNYLLCEVNACATSQLKIAFVLKVVYDKELYRVDDYKNIYDYAYDNFNIARGTVSNWLKVVDNFGVLNNETGFYSLDDRLKNFSITQLILVRGLTIEQIEQNNITSDMTTRDIKKIVADELKLKKIASTVTTDTVSDIPENPEDIEELYADCDKADVITDSNNQANNYDVHSFINPPVSNDSDNNVSADNIEKPTAVIDIQGGLTLSDEQVKYLNELFKSYKDKDIKLMIYVD

Solvent-accessible surface area (backbone atoms only — not comparable to full-atom values): 23523 Å² total; per-residue (Å²): 143,89,78,84,68,59,83,61,57,72,67,59,49,50,54,46,24,74,75,64,42,37,35,81,39,27,80,66,56,94,63,25,29,33,33,43,37,56,78,70,98,56,102,65,87,90,53,79,67,39,72,26,32,45,36,39,28,44,86,84,68,51,44,31,71,43,86,41,67,45,58,90,50,62,70,61,50,51,50,54,53,50,54,52,48,51,50,48,51,53,28,48,75,72,70,66,58,63,37,52,66,56,51,52,53,53,53,52,50,52,52,51,53,53,51,49,55,53,53,50,53,47,39,52,30,46,52,50,21,74,68,67,66,46,60,68,38,49,48,66,35,50,70,61,40,68,44,63,67,51,38,52,50,44,54,51,51,52,51,52,51,52,54,52,51,50,44,53,47,52,46,54,48,31,33,50,50,40,45,34,52,79,69,49,50,38,47,79,77,73,34,94,45,59,46,61,42,37,30,79,76,69,65,38,53,54,68,54,53,54,47,33,41,46,32,40,72,72,45,38,42,75,37,82,89,80,66,46,52,42,72,40,78,93,52,69,73,46,51,52,68,53,43,54,67,48,49,91,53,54,71,68,54,37,58,75,69,68,64,57,64,89,56,52,70,69,60,50,50,53,53,47,52,52,52,54,50,50,50,53,55,54,52,77,73,54,85,85,82,94,71,101,62,88,78,72,80,90,45,71,66,61,57,49,59,50,47,68,55,62,73,42,80,74,70,89,79,69,95,80,68,91,77,66,70,67,76,81,47,70,68,75,83,78,82,84,69,93,72,94,75,78,94,70,96,69,84,77,75,95,73,83,82,89,82,82,79,82,92,79,78,53,74,53,48,54,49,51,52,52,51,53,58,58,72,44,68,99,56,93,79,84,85,81,83,86,81,133